Protein 6J52 (pdb70)

Nearest PDB structures (foldseek):
  6j52-assembly2_D  TM=8.087E-01  e=3.300E-11  Frog virus 3
  7keu-assembly1_G  TM=5.138E-01  e=4.881E-02  Homo sapiens
  6k8j-assembly1_G  TM=4.937E-01  e=4.554E-01  Homo sapiens
  6j52-assembly2_D  TM=1.011E+00  e=8.392E-14  Frog virus 3
  7keu-assembly1_F  TM=4.803E-01  e=6.902E-02  Homo sapiens

InterPro domains:
  IPR001315 CARD domain [PF00619] (8-90)
  IPR001315 CARD domain [PS50209] (1-94)
  IPR011029 Death-like domain superfamily [G3DSA:1.10.533.10] (6-92)
  IPR011029 Death-like domain superfamily [SSF47986] (6-91)

Radius of gyration: 27.06 Å; Cα contacts (8 Å, |Δi|>4): 445; chains: 4; bounding box: 76×49×54 Å

Secondary structure (DSSP, 8-state):
--S--HHHHHHTHHHHHHH--HHHHHHHHHHHHHTTSS-HHHHHHHH--HHHHHHHHHHHHHHHHHT-HHHHHHHHHHHHHH-HHHHHHHT---/-----HHHHHHTHHHHHHH--HHHHHHHHHHHHHTTSS-HHHHHHHHHT--HHHHHHHHHHHHHHHT-HHHHHHHHHHHHHH-HHHHHHTT---/--S--HHHHHHTHHHHHHH--HHHHHHHHHHHHHTTSS-HHHHHHHHHTS-HHHHHHHHHHHHHHHT-HHHHHHHHHHHHHH-HHHHHHTT---/-----HHHHHHTHHHHHHH--HHHHHHHHHHHHHTTSS-HHHHHHHH--HHHHHHHHHHHHHHHHHT-HHHHHHHHHHHHHH-HHHHHHHT--

Organism: Frog virus 3 (NCBI:txid10493)

Solvent-accessible surface area: 19941 Å² total; per-residue (Å²): 144,46,157,10,12,11,104,69,0,80,156,2,32,122,10,0,12,141,58,2,133,55,129,12,0,78,61,0,0,89,73,0,59,68,63,206,20,5,94,174,46,59,3,60,102,5,71,94,16,72,112,38,25,8,65,3,0,94,33,0,1,57,30,0,15,176,87,23,88,103,10,0,6,57,0,0,17,0,0,13,154,77,14,78,108,3,0,110,55,10,59,6,74,164,184,35,142,10,5,10,118,71,0,138,162,3,77,99,23,0,7,165,93,3,126,29,108,7,0,70,65,0,2,92,61,0,59,63,68,209,18,6,89,179,40,52,6,33,97,8,64,142,90,27,62,15,52,8,53,8,0,102,37,0,0,34,31,0,24,104,85,25,90,101,10,0,11,34,0,0,2,2,0,8,143,83,29,98,100,2,1,113,48,9,61,7,87,148,141,55,151,6,12,10,124,70,0,130,171,5,85,120,10,0,12,146,70,3,122,42,100,8,0,69,68,0,1,86,82,2,62,70,96,209,23,4,89,170,44,56,8,34,97,6,64,133,94,21,63,28,45,10,46,10,0,105,37,0,1,42,16,0,18,148,81,24,86,106,8,0,9,49,0,0,2,4,0,8,144,80,19,88,98,0,0,110,48,10,60,10,80,136,135,43,155,12,6,10,118,52,1,55,141,4,42,130,20,0,11,171,62,4,95,66,99,3,0,77,71,0,3,86,72,1,67,68,85,208,25,5,88,170,39,41,7,52,105,6,80,131,12,91,116,33,23,10,58,2,0,96,35,0,2,70,34,0,18,187,82,24,90,103,8,0,14,42,0,0,4,5,0,32,151,78,24,112,95,0,3,112,49,12,62,11,128

B-factor: mean 30.64, std 14.59, range [5.09, 101.21]

Structure (mmCIF, N/CA/C/O backbone):
data_6J52
#
_entry.id   6J52
#
_cell.length_a   46.657
_cell.length_b   60.500
_cell.length_c   78.836
_cell.angle_alpha   90.00
_cell.angle_beta   89.82
_cell.angle_gamma   90.00
#
_symmetry.space_group_name_H-M   'P 1 21 1'
#
loop_
_entity.id
_entity.type
_entity.pdbx_description
1 polymer 'Caspase recruitment domain-only protein'
2 water water
#
loop_
_atom_site.group_PDB
_atom_site.id
_atom_site.type_symbol
_atom_site.label_atom_id
_atom_site.label_alt_id
_atom_site.label_comp_id
_atom_site.label_asym_id
_atom_site.label_entity_id
_atom_site.label_seq_id
_atom_site.pdbx_PDB_ins_code
_atom_site.Cartn_x
_atom_site.Cartn_y
_atom_site.Cartn_z
_atom_site.occupancy
_atom_site.B_iso_or_equiv
_atom_site.auth_seq_id
_atom_site.auth_comp_id
_atom_site.auth_asym_id
_atom_site.auth_atom_id
_atom_site.pdbx_PDB_model_num
ATOM 1 N N . MET A 1 2 ? 43.845 26.023 39.422 1.00 54.60 1 MET A N 1
ATOM 2 C CA . MET A 1 2 ? 43.482 24.625 39.624 1.00 51.42 1 MET A CA 1
ATOM 3 C C . MET A 1 2 ? 42.722 24.409 40.931 1.00 52.49 1 MET A C 1
ATOM 4 O O . MET A 1 2 ? 42.356 25.341 41.654 1.00 53.47 1 MET A O 1
ATOM 9 N N . GLN A 1 3 ? 42.473 23.136 41.188 1.00 44.57 2 GLN A N 1
ATOM 10 C CA . GLN A 1 3 ? 42.022 22.616 42.462 1.00 36.46 2 GLN A CA 1
ATOM 11 C C . GLN A 1 3 ? 42.703 21.273 42.604 1.00 33.57 2 GLN A C 1
ATOM 12 O O . GLN A 1 3 ? 43.083 20.659 41.611 1.00 41.68 2 GLN A O 1
ATOM 18 N N . ASN A 1 4 ? 42.878 20.799 43.821 1.00 38.69 3 ASN A N 1
ATOM 19 C CA . ASN A 1 4 ? 43.500 19.489 43.979 1.00 42.81 3 ASN A CA 1
ATOM 20 C C . ASN A 1 4 ? 42.375 18.457 43.976 1.00 43.37 3 ASN A C 1
ATOM 21 O O . ASN A 1 4 ? 41.696 18.255 44.985 1.00 48.63 3 ASN A O 1
ATOM 26 N N . PHE A 1 5 ? 42.179 17.809 42.822 1.00 35.60 4 PHE A N 1
ATOM 27 C CA . PHE A 1 5 ? 40.982 17.010 42.552 1.00 30.10 4 PHE A CA 1
ATOM 28 C C . PHE A 1 5 ? 41.321 16.073 41.389 1.00 27.18 4 PHE A C 1
ATOM 29 O O . PHE A 1 5 ? 41.400 16.526 40.247 1.00 29.55 4 PHE A O 1
ATOM 37 N N . GLY A 1 6 ? 41.515 14.787 41.681 1.00 25.77 5 GLY A N 1
ATOM 38 C CA . GLY A 1 6 ? 42.080 13.852 40.719 1.00 23.02 5 GLY A CA 1
ATOM 39 C C . GLY A 1 6 ? 41.040 13.012 39.992 1.00 27.63 5 GLY A C 1
ATOM 40 O O . GLY A 1 6 ? 39.832 13.233 40.074 1.00 30.91 5 GLY A O 1
ATOM 41 N N . ALA A 1 7 ? 41.548 12.003 39.272 1.00 23.75 6 ALA A N 1
ATOM 42 C CA . ALA A 1 7 ? 40.709 11.137 38.451 1.00 20.20 6 ALA A CA 1
ATOM 43 C C . ALA A 1 7 ? 39.835 10.229 39.305 1.00 21.74 6 ALA A C 1
ATOM 44 O O . ALA A 1 7 ? 38.697 9.926 38.926 1.00 24.78 6 ALA A O 1
ATOM 46 N N . GLN A 1 8 ? 40.351 9.759 40.445 1.00 30.74 7 GLN A N 1
ATOM 47 C CA . GLN A 1 8 ? 39.499 9.038 41.388 1.00 32.24 7 GLN A CA 1
ATOM 48 C C . GLN A 1 8 ? 38.319 9.911 41.813 1.00 30.21 7 GLN A C 1
ATOM 49 O O . GLN A 1 8 ? 37.166 9.462 41.816 1.00 25.44 7 GLN A O 1
ATOM 55 N N . GLU A 1 9 ? 38.583 11.184 42.125 1.00 26.34 8 GLU A N 1
ATOM 56 C CA . GLU A 1 9 ? 37.501 12.055 42.565 1.00 26.33 8 GLU A CA 1
ATOM 57 C C . GLU A 1 9 ? 36.575 12.437 41.412 1.00 28.38 8 GLU A C 1
ATOM 58 O O . GLU A 1 9 ? 35.381 12.670 41.636 1.00 26.04 8 GLU A O 1
ATOM 64 N N . MET A 1 10 ? 37.094 12.502 40.179 1.00 21.19 9 MET A N 1
ATOM 65 C CA . MET A 1 10 ? 36.240 12.822 39.040 1.00 23.42 9 MET A CA 1
ATOM 66 C C . MET A 1 10 ? 35.322 11.657 38.689 1.00 26.61 9 MET A C 1
ATOM 67 O O . MET A 1 10 ? 34.161 11.883 38.318 1.00 21.41 9 MET A O 1
ATOM 72 N N . ARG A 1 11 ? 35.804 10.412 38.818 1.00 15.06 10 ARG A N 1
ATOM 73 C CA . ARG A 1 11 ? 34.907 9.268 38.657 1.00 18.28 10 ARG A CA 1
ATOM 74 C C . ARG A 1 11 ? 33.772 9.293 39.684 1.00 25.79 10 ARG A C 1
ATOM 75 O O . ARG A 1 11 ? 32.612 9.046 39.341 1.00 20.42 10 ARG A O 1
ATOM 83 N N . LYS A 1 12 ? 34.073 9.609 40.947 1.00 26.22 11 LYS A N 1
ATOM 84 C CA . LYS A 1 12 ? 32.999 9.692 41.929 1.00 19.40 11 LYS A CA 1
ATOM 85 C C . LYS A 1 12 ? 32.031 10.837 41.653 1.00 24.70 11 LYS A C 1
ATOM 86 O O . LYS A 1 12 ? 30.892 10.786 42.126 1.00 30.25 11 LYS A O 1
ATOM 92 N N . GLY A 1 13 ? 32.438 11.858 40.902 1.00 21.54 12 GLY A N 1
ATOM 93 C CA . GLY A 1 13 ? 31.575 12.982 40.596 1.00 16.48 12 GLY A CA 1
ATOM 94 C C . GLY A 1 13 ? 30.886 12.912 39.247 1.00 19.81 12 GLY A C 1
ATOM 95 O O . GLY A 1 13 ? 30.212 13.875 38.860 1.00 25.69 12 GLY A O 1
ATOM 96 N N . ARG A 1 14 ? 31.028 11.796 38.528 1.00 17.44 13 ARG A N 1
ATOM 97 C CA . ARG A 1 14 ? 30.592 11.710 37.140 1.00 18.11 13 ARG A CA 1
ATOM 98 C C . ARG A 1 14 ? 29.083 11.851 37.020 1.00 12.58 13 ARG A C 1
ATOM 99 O O . ARG A 1 14 ? 28.584 12.659 36.234 1.00 17.94 13 ARG A O 1
ATOM 107 N N . LEU A 1 15 ? 28.343 11.061 37.789 1.00 10.55 14 LEU A N 1
ATOM 108 C CA . LEU A 1 15 ? 26.891 11.083 37.695 1.00 20.95 14 LEU A CA 1
ATOM 109 C C . LEU A 1 15 ? 26.337 12.480 37.964 1.00 26.81 14 LEU A C 1
ATOM 110 O O . LEU A 1 15 ? 25.444 12.944 37.247 1.00 31.44 14 LEU A O 1
ATOM 115 N N . ALA A 1 16 ? 26.853 13.168 38.989 1.00 17.30 15 ALA A N 1
ATOM 116 C CA . ALA A 1 16 ? 26.424 14.542 39.237 1.00 11.37 15 ALA A CA 1
ATOM 117 C C . ALA A 1 16 ? 26.750 15.438 38.051 1.00 17.98 15 ALA A C 1
ATOM 118 O O . ALA A 1 16 ? 25.951 16.299 37.671 1.00 24.91 15 ALA A O 1
ATOM 120 N N . PHE A 1 17 ? 27.922 15.251 37.450 1.00 19.35 16 PHE A N 1
ATOM 121 C CA . PHE A 1 17 ? 28.289 16.111 36.340 1.00 17.62 16 PHE A CA 1
ATOM 122 C C . PHE A 1 17 ? 27.370 15.897 35.140 1.00 18.27 16 PHE A C 1
ATOM 123 O O . PHE A 1 17 ? 26.936 16.861 34.501 1.00 15.85 16 PHE A O 1
ATOM 131 N N . VAL A 1 18 ? 27.055 14.639 34.827 1.00 21.22 17 VAL A N 1
ATOM 132 C CA . VAL A 1 18 ? 26.199 14.346 33.682 1.00 27.46 17 VAL A CA 1
ATOM 133 C C . VAL A 1 18 ? 24.779 14.850 33.927 1.00 25.95 17 VAL A C 1
ATOM 134 O O . VAL A 1 18 ? 24.138 15.409 33.029 1.00 28.53 17 VAL A O 1
ATOM 138 N N . ARG A 1 19 ? 24.277 14.681 35.153 1.00 23.55 18 ARG A N 1
ATOM 139 C CA . ARG A 1 19 ? 22.918 15.103 35.484 1.00 18.31 18 ARG A CA 1
ATOM 140 C C . ARG A 1 19 ? 22.779 16.620 35.505 1.00 16.76 18 ARG A C 1
ATOM 141 O O . ARG A 1 19 ? 21.782 17.158 35.020 1.00 20.43 18 ARG A O 1
ATOM 149 N N . LEU A 1 20 ? 23.739 17.329 36.104 1.00 20.04 19 LEU A N 1
ATOM 150 C CA . LEU A 1 20 ? 23.481 18.697 36.538 1.00 18.95 19 LEU A CA 1
ATOM 151 C C . LEU A 1 20 ? 24.087 19.773 35.646 1.00 25.30 19 LEU A C 1
ATOM 152 O O . LEU A 1 20 ? 23.657 20.926 35.738 1.00 30.95 19 LEU A O 1
ATOM 157 N N . SER A 1 21 ? 25.065 19.449 34.800 1.00 18.94 20 SER A N 1
ATOM 158 C CA . SER A 1 21 ? 25.734 20.496 34.037 1.00 25.84 20 SER A CA 1
ATOM 159 C C . SER A 1 21 ? 24.806 21.065 32.962 1.00 28.06 20 SER A C 1
ATOM 160 O O . SER A 1 21 ? 24.090 20.327 32.276 1.00 27.95 20 SER A O 1
ATOM 163 N N . LYS A 1 22 ? 24.804 22.386 32.830 1.00 29.10 21 LYS A N 1
ATOM 164 C CA . LYS A 1 22 ? 24.037 23.017 31.768 1.00 29.44 21 LYS A CA 1
ATOM 165 C C . LYS A 1 22 ? 24.851 23.059 30.478 1.00 29.28 21 LYS A C 1
ATOM 166 O O . LYS A 1 22 ? 26.084 22.958 30.480 1.00 26.99 21 LYS A O 1
ATOM 172 N N . LEU A 1 23 ? 24.141 23.220 29.364 1.00 31.07 22 LEU A N 1
ATOM 173 C CA . LEU A 1 23 ? 24.800 23.200 28.063 1.00 30.74 22 LEU A CA 1
ATOM 174 C C . LEU A 1 23 ? 25.780 24.361 27.915 1.00 37.69 22 LEU A C 1
ATOM 175 O O . LEU A 1 23 ? 26.890 24.187 27.389 1.00 33.74 22 LEU A O 1
ATOM 180 N N . GLU A 1 24 ? 25.392 25.550 28.388 1.00 37.36 23 GLU A N 1
ATOM 181 C CA . GLU A 1 24 ? 26.293 26.701 28.347 1.00 40.57 23 GLU A CA 1
ATOM 182 C C . GLU A 1 24 ? 27.563 26.438 29.149 1.00 39.98 23 GLU A C 1
ATOM 183 O O . GLU A 1 24 ? 28.659 26.863 28.758 1.00 41.63 23 GLU A O 1
ATOM 189 N N . THR A 1 25 ? 27.432 25.749 30.282 1.00 37.33 24 THR A N 1
ATOM 190 C CA . THR A 1 25 ? 28.614 25.401 31.056 1.00 32.16 24 THR A CA 1
ATOM 191 C C . THR A 1 25 ? 29.511 24.439 30.287 1.00 27.69 24 THR A C 1
ATOM 192 O O . THR A 1 25 ? 30.742 24.535 30.364 1.00 28.17 24 THR A O 1
ATOM 196 N N . LEU A 1 26 ? 28.918 23.521 29.522 1.00 20.15 25 LEU A N 1
ATOM 197 C CA . LEU A 1 26 ? 29.722 22.537 28.812 1.00 21.83 25 LEU A CA 1
ATOM 198 C C . LEU A 1 26 ? 30.545 23.195 27.714 1.00 23.82 25 LEU A C 1
ATOM 199 O O . LEU A 1 26 ? 31.731 22.883 27.537 1.00 20.74 25 LEU A O 1
ATOM 204 N N . GLN A 1 27 ? 29.936 24.126 26.987 1.00 23.66 26 GLN A N 1
ATOM 205 C CA . GLN A 1 27 ? 30.643 24.800 25.912 1.00 19.83 26 GLN A CA 1
ATOM 206 C C . GLN A 1 27 ? 31.790 25.642 26.453 1.00 26.55 26 GLN A C 1
ATOM 207 O O . GLN A 1 27 ? 32.883 25.654 25.869 1.00 25.77 26 GLN A O 1
ATOM 213 N N . ASN A 1 28 ? 31.576 26.339 27.578 1.00 17.24 27 ASN A N 1
ATOM 214 C CA . ASN A 1 28 ? 32.678 27.093 28.159 1.00 20.72 27 ASN A CA 1
ATOM 215 C C . ASN A 1 28 ? 33.782 26.164 28.660 1.00 24.57 27 ASN A C 1
ATOM 216 O O . ASN A 1 28 ? 34.973 26.439 28.436 1.00 18.43 27 ASN A O 1
ATOM 221 N N . LEU A 1 29 ? 33.409 25.055 29.320 1.00 12.56 28 LEU A N 1
ATOM 222 C CA . LEU A 1 29 ? 34.423 24.126 29.825 1.00 18.05 28 LEU A CA 1
ATOM 223 C C . LEU A 1 29 ? 35.298 23.595 28.698 1.00 18.73 28 LEU A C 1
ATOM 224 O O . LEU A 1 29 ? 36.523 23.487 28.851 1.00 16.96 28 LEU A O 1
ATOM 229 N N . ILE A 1 30 ? 34.683 23.265 27.557 1.00 19.86 29 ILE A N 1
ATOM 230 C CA . ILE A 1 30 ? 35.428 22.752 26.413 1.00 20.45 29 ILE A CA 1
ATOM 231 C C . ILE A 1 30 ? 36.374 23.815 25.868 1.00 26.31 29 ILE A C 1
ATOM 232 O O . ILE A 1 30 ? 37.539 23.529 25.554 1.00 25.29 29 ILE A O 1
ATOM 237 N N . ASP A 1 31 ? 35.891 25.055 25.743 1.00 28.96 30 ASP A N 1
ATOM 238 C CA . ASP A 1 31 ? 36.765 26.154 25.335 1.00 31.17 30 ASP A CA 1
ATOM 239 C C . ASP A 1 31 ? 37.925 26.329 26.307 1.00 28.68 30 ASP A C 1
ATOM 240 O O . ASP A 1 31 ? 39.072 26.546 25.888 1.00 35.63 30 ASP A O 1
ATOM 245 N N . LYS A 1 32 ? 37.644 26.231 27.612 1.00 21.83 31 LYS A N 1
ATOM 246 C CA . LYS A 1 32 ? 38.681 26.385 28.627 1.00 22.90 31 LYS A CA 1
ATOM 247 C C . LYS A 1 32 ? 39.726 25.275 28.548 1.00 28.80 31 LYS A C 1
ATOM 248 O O . LYS A 1 32 ? 40.916 25.532 28.782 1.00 25.23 31 LYS A O 1
ATOM 254 N N . MET A 1 33 ? 39.310 24.044 28.210 1.00 21.89 32 MET A N 1
ATOM 255 C CA . MET A 1 33 ? 40.269 22.952 28.059 1.00 23.32 32 MET A CA 1
ATOM 256 C C . MET A 1 33 ? 41.052 23.059 26.754 1.00 24.91 32 MET A C 1
ATOM 257 O O . MET A 1 33 ? 42.179 22.550 26.668 1.00 24.67 32 MET A O 1
ATOM 262 N N . LEU A 1 34 ? 40.492 23.723 25.739 1.00 20.60 33 LEU A N 1
ATOM 263 C CA . LEU A 1 34 ? 41.298 24.072 24.574 1.00 26.24 33 LEU A CA 1
ATOM 264 C C . LEU A 1 34 ? 42.336 25.131 24.928 1.00 34.84 33 LEU A C 1
ATOM 265 O O . LEU A 1 34 ? 43.495 25.035 24.513 1.00 34.17 33 LEU A O 1
ATOM 270 N N . ALA A 1 35 ? 41.950 26.136 25.716 1.00 40.61 34 ALA A N 1
ATOM 271 C CA . ALA A 1 35 ? 42.905 27.182 26.060 1.00 38.89 34 ALA A CA 1
ATOM 272 C C . ALA A 1 35 ? 44.034 26.652 26.935 1.00 37.02 34 ALA A C 1
ATOM 273 O O . ALA A 1 35 ? 45.171 27.112 26.817 1.00 39.44 34 ALA A O 1
ATOM 275 N N . GLU A 1 36 ? 43.755 25.678 27.796 1.00 32.42 35 GLU A N 1
ATOM 276 C CA . GLU A 1 36 ? 44.780 25.113 28.666 1.00 27.50 35 GLU A CA 1
ATOM 277 C C . GLU A 1 36 ? 45.659 24.089 27.970 1.00 30.55 35 GLU A C 1
ATOM 278 O O . GLU A 1 36 ? 46.578 23.560 28.611 1.00 25.71 35 GLU A O 1
ATOM 284 N N . ARG A 1 37 ? 45.394 23.785 26.694 1.00 28.28 36 ARG A N 1
ATOM 285 C CA . ARG A 1 37 ? 46.091 22.738 25.950 1.00 27.70 36 ARG A CA 1
ATOM 286 C C . ARG A 1 37 ? 45.798 21.334 26.486 1.00 30.83 36 ARG A C 1
ATOM 287 O O . ARG A 1 37 ? 46.591 20.413 26.268 1.00 32.32 36 ARG A O 1
ATOM 295 N N . VAL A 1 38 ? 44.680 21.145 27.196 1.00 27.63 37 VAL A N 1
ATOM 296 C CA . VAL A 1 38 ? 44.262 19.801 27.591 1.00 17.16 37 VAL A CA 1
ATOM 297 C C . VAL A 1 38 ? 43.690 19.064 26.388 1.00 20.55 37 VAL A C 1
ATOM 298 O O . VAL A 1 38 ? 43.963 17.873 26.172 1.00 14.09 37 VAL A O 1
ATOM 302 N N . PHE A 1 39 ? 42.904 19.765 25.578 1.00 14.59 38 PHE A N 1
ATOM 303 C CA . PHE A 1 39 ? 42.349 19.237 24.342 1.00 26.26 38 PHE A CA 1
ATOM 304 C C . PHE A 1 39 ? 43.053 19.883 23.154 1.00 27.17 38 PHE A C 1
ATOM 305 O O . PHE A 1 39 ? 43.414 21.064 23.200 1.00 22.38 38 PHE A O 1
ATOM 313 N N . ASN A 1 40 ? 43.232 19.110 22.085 1.00 24.42 39 ASN A N 1
ATOM 314 C CA . ASN A 1 40 ? 43.494 19.718 20.790 1.00 25.47 39 ASN A CA 1
ATOM 315 C C . ASN A 1 40 ? 42.157 19.916 20.068 1.00 27.97 39 ASN A C 1
ATOM 316 O O . ASN A 1 40 ? 41.108 19.450 20.528 1.00 35.98 39 ASN A O 1
ATOM 321 N N . LYS A 1 41 ? 42.194 20.637 18.938 1.00 18.99 40 LYS A N 1
ATOM 322 C CA . LYS A 1 41 ? 40.945 21.031 18.286 1.00 23.55 40 LYS A CA 1
ATOM 323 C C . LYS A 1 41 ? 40.159 19.811 17.813 1.00 25.54 40 LYS A C 1
ATOM 324 O O . LYS A 1 41 ? 38.927 19.785 17.915 1.00 25.89 40 LYS A O 1
ATOM 330 N N . GLY A 1 42 ? 40.858 18.771 17.346 1.00 14.85 41 GLY A N 1
ATOM 331 C CA . GLY A 1 42 ? 40.186 17.536 16.958 1.00 14.75 41 GLY A CA 1
ATOM 332 C C . GLY A 1 42 ? 39.380 16.910 18.087 1.00 36.69 41 GLY A C 1
ATOM 333 O O . GLY A 1 42 ? 38.249 16.459 17.886 1.00 31.47 41 GLY A O 1
ATOM 334 N N . GLU A 1 43 ? 39.951 16.878 19.295 1.00 34.82 42 GLU A N 1
ATOM 335 C CA . GLU A 1 43 ? 39.265 16.281 20.439 1.00 30.25 42 GLU A CA 1
ATOM 336 C C . GLU A 1 43 ? 38.031 17.095 20.836 1.00 23.66 42 GLU A C 1
ATOM 337 O O . GLU A 1 43 ? 36.954 16.538 21.067 1.00 20.56 42 GLU A O 1
ATOM 343 N N . ALA A 1 44 ? 38.186 18.417 20.946 1.00 16.14 43 ALA A N 1
ATOM 344 C CA . ALA A 1 44 ? 37.056 19.289 21.241 1.00 19.60 43 ALA A CA 1
ATOM 345 C C . ALA A 1 44 ? 35.969 19.164 20.180 1.00 24.16 43 ALA A C 1
ATOM 346 O O . ALA A 1 44 ? 34.774 19.148 20.502 1.00 19.33 43 ALA A O 1
ATOM 348 N N . ALA A 1 45 ? 36.362 19.094 18.905 1.00 26.99 44 ALA A N 1
ATOM 349 C CA . ALA A 1 45 ? 35.372 18.912 17.853 1.00 28.24 44 ALA A CA 1
ATOM 350 C C . ALA A 1 45 ? 34.579 17.631 18.074 1.00 24.39 44 ALA A C 1
ATOM 351 O O . ALA A 1 45 ? 33.345 17.642 18.015 1.00 27.37 44 ALA A O 1
ATOM 353 N N . ASP A 1 46 ? 35.272 16.533 18.387 1.00 26.86 45 ASP A N 1
ATOM 354 C CA . ASP A 1 46 ? 34.613 15.250 18.636 1.00 34.91 45 ASP A CA 1
ATOM 355 C C . ASP A 1 46 ? 33.622 15.332 19.796 1.00 39.18 45 ASP A C 1
ATOM 356 O O . ASP A 1 46 ? 32.491 14.834 19.698 1.00 33.23 45 ASP A O 1
ATOM 361 N N . ILE A 1 47 ? 34.040 15.931 20.919 1.00 33.27 46 ILE A N 1
ATOM 362 C CA . ILE A 1 47 ? 33.158 16.017 22.077 1.00 26.59 46 ILE A CA 1
ATOM 363 C C . ILE A 1 47 ? 31.910 16.813 21.738 1.00 21.68 46 ILE A C 1
ATOM 364 O O . ILE A 1 47 ? 30.798 16.457 22.142 1.00 21.26 46 ILE A O 1
ATOM 369 N N . LEU A 1 48 ? 32.071 17.886 20.971 1.00 24.23 47 LEU A N 1
ATOM 370 C CA . LEU A 1 48 ? 30.949 18.735 20.614 1.00 30.35 47 LEU A CA 1
ATOM 371 C C . LEU A 1 48 ? 30.053 18.103 19.572 1.00 35.28 47 LEU A C 1
ATOM 372 O O . LEU A 1 48 ? 28.854 18.390 19.536 1.00 44.06 47 LEU A O 1
ATOM 377 N N . GLU A 1 49 ? 30.609 17.269 18.710 1.00 41.24 48 GLU A N 1
ATOM 378 C CA . GLU A 1 49 ? 29.820 16.716 17.624 1.00 48.45 48 GLU A CA 1
ATOM 379 C C . GLU A 1 49 ? 28.842 15.684 18.170 1.00 47.22 48 GLU A C 1
ATOM 380 O O . GLU A 1 49 ? 29.227 14.774 18.911 1.00 46.66 48 GLU A O 1
ATOM 386 N N . SER A 1 50 ? 27.574 15.846 17.808 1.00 49.38 49 SER A N 1
ATOM 387 C CA . SER A 1 50 ? 26.512 14.914 18.175 1.00 46.43 49 SER A CA 1
ATOM 388 C C . SER A 1 50 ? 25.483 14.882 17.039 1.00 39.15 49 SER A C 1
ATOM 389 O O . SER A 1 50 ? 24.276 15.034 17.248 1.00 31.83 49 SER A O 1
ATOM 392 N N . ASN A 1 51 ? 25.980 14.691 15.809 1.00 23.58 50 ASN A N 1
ATOM 393 C CA . ASN A 1 51 ? 25.130 14.679 14.627 1.00 27.12 50 ASN A CA 1
ATOM 394 C C . ASN A 1 51 ? 24.155 13.513 14.638 1.00 34.88 50 ASN A C 1
ATOM 395 O O . ASN A 1 51 ? 23.029 13.652 14.147 1.00 37.10 50 ASN A O 1
ATOM 400 N N . ASP A 1 52 ? 24.558 12.360 15.182 1.00 29.59 51 ASP A N 1
ATOM 401 C CA . ASP A 1 52 ? 23.649 11.218 15.198 1.00 28.37 51 ASP A CA 1
ATOM 402 C C . ASP A 1 52 ? 22.402 11.504 16.031 1.00 23.65 51 ASP A C 1
ATOM 403 O O . ASP A 1 52 ? 21.286 11.183 15.613 1.00 31.37 51 ASP A O 1
ATOM 408 N N . ILE A 1 53 ? 22.563 12.112 17.205 1.00 27.19 52 ILE A N 1
ATOM 409 C CA . ILE A 1 53 ? 21.388 12.472 17.990 1.00 29.96 52 ILE A CA 1
ATOM 410 C C . ILE A 1 53 ? 20.619 13.599 17.311 1.00 24.80 52 ILE A C 1
ATOM 411 O O . ILE A 1 53 ? 19.383 13.594 17.287 1.00 22.19 52 ILE A O 1
ATOM 416 N N . ARG A 1 54 ? 21.336 14.562 16.728 1.00 15.47 53 ARG A N 1
ATOM 417 C CA . ARG A 1 54 ? 20.690 15.636 15.980 1.00 19.26 53 ARG A CA 1
ATOM 418 C C . ARG A 1 54 ? 19.761 15.077 14.904 1.00 15.72 53 ARG A C 1
ATOM 419 O O . ARG A 1 54 ? 18.561 15.385 14.867 1.00 12.73 53 ARG A O 1
ATOM 427 N N . ALA A 1 55 ? 20.311 14.241 14.022 1.00 13.80 54 ALA A N 1
ATOM 428 C CA . ALA A 1 55 ? 19.512 13.639 12.962 1.00 20.01 54 ALA A CA 1
ATOM 429 C C . ALA A 1 55 ? 18.353 12.833 13.532 1.00 13.39 54 ALA A C 1
ATOM 430 O O . ALA A 1 55 ? 17.273 12.792 12.938 1.00 17.97 54 ALA A O 1
ATOM 432 N N . ASP A 1 56 ? 18.549 12.204 14.685 1.00 16.74 55 ASP A N 1
ATOM 433 C CA . ASP A 1 56 ? 17.457 11.444 15.282 1.00 20.08 55 ASP A CA 1
ATOM 434 C C . ASP A 1 56 ? 16.359 12.358 15.829 1.00 20.19 55 ASP A C 1
ATOM 435 O O . ASP A 1 56 ? 15.172 11.999 15.773 1.00 20.43 55 ASP A O 1
ATOM 440 N N . ILE A 1 57 ? 16.727 13.538 16.348 1.00 11.07 56 ILE A N 1
ATOM 441 C CA . ILE A 1 57 ? 15.730 14.557 16.677 1.00 15.18 56 ILE A CA 1
ATOM 442 C C . ILE A 1 57 ? 14.965 14.985 15.426 1.00 14.12 56 ILE A C 1
ATOM 443 O O . ILE A 1 57 ? 13.745 15.179 15.465 1.00 16.46 56 ILE A O 1
ATOM 448 N N . ALA A 1 58 ? 15.673 15.156 14.303 1.00 19.37 57 ALA A N 1
ATOM 449 C CA . ALA A 1 58 ? 15.030 15.608 13.068 1.00 11.90 57 ALA A CA 1
ATOM 450 C C . ALA A 1 58 ? 14.018 14.586 12.568 1.00 19.68 57 ALA A C 1
ATOM 451 O O . ALA A 1 58 ? 12.906 14.949 12.156 1.00 16.29 57 ALA A O 1
ATOM 453 N N . ARG A 1 59 ? 14.391 13.304 12.596 1.00 15.87 58 ARG A N 1
ATOM 454 C CA . ARG A 1 59 ? 13.481 12.244 12.183 1.00 13.32 58 ARG A CA 1
ATOM 455 C C . ARG A 1 59 ? 12.209 12.261 13.022 1.00 15.46 58 ARG A C 1
ATOM 456 O O . ARG A 1 59 ? 11.094 12.250 12.488 1.00 19.20 58 ARG A O 1
ATOM 464 N N . ALA A 1 60 ? 12.361 12.310 14.343 1.00 14.64 59 ALA A N 1
ATOM 465 C CA . ALA A 1 60 ? 11.198 12.270 15.224 1.00 23.46 59 ALA A CA 1
ATOM 466 C C . ALA A 1 60 ? 10.286 13.466 14.983 1.00 22.12 59 ALA A C 1
ATOM 467 O O . ALA A 1 60 ? 9.059 13.330 14.966 1.00 21.13 59 ALA A O 1
ATOM 469 N N . LEU A 1 61 ? 10.873 14.644 14.775 1.00 18.75 60 LEU A N 1
ATOM 470 C CA . LEU A 1 61 ? 10.078 15.856 14.602 1.00 14.94 60 LEU A CA 1
ATOM 471 C C . LEU A 1 61 ? 9.278 15.817 13.305 1.00 14.27 60 LEU A C 1
ATOM 472 O O . LEU A 1 61 ? 8.054 16.005 13.313 1.00 19.72 60 LEU A O 1
ATOM 477 N N . ILE A 1 62 ? 9.951 15.551 12.181 1.00 14.28 61 ILE A N 1
ATOM 478 C CA . ILE A 1 62 ? 9.272 15.578 10.892 1.00 19.33 61 ILE A CA 1
ATOM 479 C C . ILE A 1 62 ? 8.317 14.396 10.761 1.00 24.62 61 ILE A C 1
ATOM 480 O O . ILE A 1 62 ? 7.276 14.499 10.098 1.00 24.36 61 ILE A O 1
ATOM 485 N N . ASP A 1 63 ? 8.630 13.265 11.397 1.00 18.33 62 ASP A N 1
ATOM 486 C CA . ASP A 1 63 ? 7.696 12.148 11.343 1.00 17.66 62 ASP A CA 1
ATOM 487 C C . ASP A 1 63 ? 6.454 12.422 12.187 1.00 20.19 62 ASP A C 1
ATOM 488 O O . ASP A 1 63 ? 5.347 12.029 11.802 1.00 31.71 62 ASP A O 1
ATOM 493 N N . SER A 1 64 ? 6.599 13.126 13.316 1.00 16.20 63 SER A N 1
ATOM 494 C CA . SER A 1 64 ? 5.415 13.490 14.099 1.00 23.28 63 SER A CA 1
ATOM 495 C C . SER A 1 64 ? 4.554 14.511 13.365 1.00 24.54 63 SER A C 1
ATOM 496 O O . SER A 1 64 ? 3.323 14.480 13.466 1.00 30.30 63 SER A O 1
ATOM 499 N N . VAL A 1 65 ? 5.184 15.440 12.641 1.00 21.43 64 VAL A N 1
ATOM 500 C CA . VAL A 1 65 ? 4.427 16.412 11.859 1.00 19.98 64 VAL A CA 1
ATOM 501 C C . VAL A 1 65 ? 3.667 15.715 10.738 1.00 19.00 64 VAL A C 1
ATOM 502 O O . VAL A 1 65 ? 2.457 15.903 10.574 1.00 24.63 64 VAL A O 1
ATOM 506 N N . THR A 1 66 ? 4.367 14.902 9.948 1.00 23.59 65 THR A N 1
ATOM 507 C CA . THR A 1 66 ? 3.759 14.300 8.765 1.00 22.33 65 THR A CA 1
ATOM 508 C C . THR A 1 66 ? 2.549 13.443 9.121 1.00 18.67 65 THR A C 1
ATOM 509 O O . THR A 1 66 ? 1.563 13.394 8.371 1.00 25.07 65 THR A O 1
ATOM 513 N N . LYS A 1 67 ? 2.604 12.761 10.260 1.00 14.86 66 LYS A N 1
ATOM 514 C CA . LYS A 1 67 ? 1.487 11.929 10.683 1.00 23.70 66 LYS A CA 1
ATOM 515 C C . LYS A 1 67 ? 0.225 12.743 10.954 1.00 23.48 66 LYS A C 1
ATOM 516 O O . LYS A 1 67 ? -0.881 12.202 10.865 1.00 22.94 66 LYS A O 1
ATOM 522 N N . LYS A 1 68 ? 0.357 14.024 11.276 1.00 24.85 67 LYS A N 1
ATOM 523 C CA . LYS A 1 68 ? -0.827 14.827 11.539 1.00 30.07 67 LYS A CA 1
ATOM 524 C C . LYS A 1 68 ? -1.486 15.360 10.270 1.00 27.59 67 LYS A C 1
ATOM 525 O O . LYS A 1 68 ? -2.588 15.915 10.355 1.00 28.39 67 LYS A O 1
ATOM 531 N N . GLY A 1 69 ? -0.860 15.205 9.109 1.00 29.50 68 GLY A N 1
ATOM 532 C CA . GLY A 1 69 ? -1.502 15.523 7.839 1.00 20.94 68 GLY A CA 1
ATOM 533 C C . GLY A 1 69 ? -1.089 16.861 7.257 1.00 21.86 68 GLY A C 1
ATOM 534 O O . GLY A 1 69 ? -0.112 17.490 7.667 1.00 25.79 68 GLY A O 1
ATOM 535 N N . ASP A 1 70 ? -1.893 17.320 6.295 1.00 16.64 69 ASP A N 1
ATOM 536 C CA . ASP A 1 70 ? -1.447 18.389 5.407 1.00 20.41 69 ASP A CA 1
ATOM 537 C C . ASP A 1 70 ? -1.436 19.751 6.090 1.00 23.00 69 ASP A C 1
ATOM 538 O O . ASP A 1 70 ? -0.518 20.550 5.857 1.00 24.41 69 ASP A O 1
ATOM 543 N N . VAL A 1 71 ? -2.429 20.035 6.940 1.00 19.25 70 VAL A N 1
ATOM 544 C CA . VAL A 1 71 ? -2.488 21.347 7.582 1.00 23.46 70 VAL A CA 1
ATOM 545 C C . VAL A 1 71 ? -1.330 21.527 8.556 1.00 27.28 70 VAL A C 1
ATOM 546 O O . VAL A 1 71 ? -0.729 22.608 8.640 1.00 24.60 70 VAL A O 1
ATOM 550 N N . ALA A 1 72 ? -1.004 20.483 9.317 1.00 24.32 71 ALA A N 1
ATOM 551 C CA . ALA A 1 72 ? 0.153 20.570 10.197 1.00 16.15 71 ALA A CA 1
ATOM 552 C C . ALA A 1 72 ? 1.438 20.722 9.380 1.00 16.84 71 ALA A C 1
ATOM 553 O O . ALA A 1 72 ? 2.278 21.587 9.673 1.00 13.42 71 ALA A O 1
ATOM 555 N N . CYS A 1 73 ? 1.598 19.901 8.334 1.00 12.10 72 CYS A N 1
ATOM 556 C CA . CYS A 1 73 ? 2.761 20.033 7.456 1.00 13.26 72 CYS A CA 1
ATOM 557 C C . CYS A 1 73 ? 2.863 21.439 6.878 1.00 17.89 72 CYS A C 1
ATOM 558 O O . CYS A 1 73 ? 3.971 21.953 6.678 1.00 23.28 72 CYS A O 1
ATOM 561 N N . SER A 1 74 ? 1.726 22.088 6.607 1.00 19.37 73 SER A N 1
ATOM 562 C CA . SER A 1 74 ? 1.815 23.415 6.009 1.00 26.34 73 SER A CA 1
ATOM 563 C C . SER A 1 74 ? 2.249 24.443 7.038 1.00 25.45 73 SER A C 1
ATOM 564 O O . SER A 1 74 ? 3.044 25.338 6.729 1.00 28.29 73 SER A O 1
ATOM 567 N N . LEU A 1 75 ? 1.772 24.313 8.274 1.00 24.68 74 LEU A N 1
ATOM 568 C CA . LEU A 1 75 ? 2.274 25.180 9.333 1.00 22.98 74 LEU A CA 1
ATOM 569 C C . LEU A 1 75 ? 3.762 24.932 9.564 1.00 22.54 74 LEU A C 1
ATOM 570 O O . LEU A 1 75 ? 4.570 25.868 9.567 1.00 24.10 74 LEU A O 1
ATOM 575 N N . PHE A 1 76 ? 4.148 23.665 9.708 1.00 24.92 75 PHE A N 1
ATOM 576 C CA . PHE A 1 76 ? 5.561 23.325 9.811 1.00 20.77 75 PHE A CA 1
ATOM 577 C C . PHE A 1 76 ? 6.396 23.966 8.692 1.00 19.73 75 PHE A C 1
ATOM 578 O O . PHE A 1 76 ? 7.469 24.523 8.953 1.00 21.71 75 PHE A O 1
ATOM 586 N N . ALA A 1 77 ? 5.925 23.907 7.441 1.00 29.06 76 ALA A N 1
ATOM 587 C CA . ALA A 1 77 ? 6.733 24.443 6.340 1.00 32.14 76 ALA A CA 1
ATOM 588 C C . ALA A 1 77 ? 6.836 25.962 6.410 1.00 29.31 76 ALA A C 1
ATOM 589 O O . ALA A 1 77 ? 7.890 26.527 6.091 1.00 26.98 76 ALA A O 1
ATOM 591 N N . GLY A 1 78 ? 5.755 26.639 6.823 1.00 17.22 77 GLY A N 1
ATOM 592 C CA . GLY A 1 78 ? 5.842 28.069 7.066 1.00 19.43 77 GLY A CA 1
ATOM 593 C C . GLY A 1 78 ? 6.858 28.416 8.142 1.00 33.80 77 GLY A C 1
ATOM 594 O O . GLY A 1 78 ? 7.604 29.395 8.024 1.00 38.01 77 GLY A O 1
ATOM 595 N N . ALA A 1 79 ? 6.918 27.606 9.197 1.00 31.17 78 ALA A N 1
ATOM 596 C CA . ALA A 1 79 ? 7.866 27.884 10.265 1.00 23.32 78 ALA A CA 1
ATOM 597 C C . ALA A 1 79 ? 9.307 27.638 9.816 1.00 27.64 78 ALA A C 1
ATOM 598 O O . ALA A 1 79 ? 10.211 28.394 10.193 1.00 22.66 78 ALA A O 1
ATOM 600 N N . ILE A 1 80 ? 9.550 26.597 9.008 1.00 27.44 79 ILE A N 1
ATOM 601 C CA . ILE A 1 80 ? 10.906 26.371 8.499 1.00 31.37 79 ILE A CA 1
ATOM 602 C C . ILE A 1 80 ? 11.374 27.570 7.684 1.00 34.35 79 ILE A C 1
ATOM 603 O O . ILE A 1 80 ? 12.491 28.067 7.869 1.00 35.11 79 ILE A O 1
ATOM 608 N N . ALA A 1 81 ? 10.527 28.048 6.768 1.00 31.67 80 ALA A N 1
ATOM 609 C CA . ALA A 1 81 ? 10.893 29.208 5.957 1.00 37.10 80 ALA A CA 1
ATOM 610 C C . ALA A 1 81 ? 11.271 30.403 6.827 1.00 43.45 80 ALA A C 1
ATOM 611 O O . ALA A 1 81 ? 12.262 31.089 6.551 1.00 51.26 80 ALA A O 1
ATOM 613 N N . ARG A 1 82 ? 10.522 30.644 7.906 1.00 43.98 81 ARG A N 1
ATOM 614 C CA . ARG A 1 82 ? 10.838 31.764 8.792 1.00 42.66 81 ARG A CA 1
ATOM 615 C C . ARG A 1 82 ? 12.100 31.533 9.620 1.00 38.04 81 ARG A C 1
ATOM 616 O O . ARG A 1 82 ? 12.656 32.497 10.154 1.00 41.44 81 ARG A O 1
ATOM 624 N N . GLN A 1 83 ? 12.566 30.293 9.739 1.00 32.74 82 GLN A N 1
ATOM 625 C CA . GLN A 1 83 ? 13.713 29.975 10.579 1.00 37.37 82 GLN A CA 1
ATOM 626 C C . GLN A 1 83 ? 15.030 29.841 9.805 1.00 41.89 82 GLN A C 1
ATOM 627 O O . GLN A 1 83 ? 16.074 30.290 10.297 1.00 35.15 82 GLN A O 1
ATOM 633 N N . ASP A 1 84 ? 15.016 29.219 8.620 1.00 40.90 83 ASP A N 1
ATOM 634 C CA . ASP A 1 84 ? 16.233 28.990 7.833 1.00 40.50 83 ASP A CA 1
ATOM 635 C C . ASP A 1 84 ? 15.829 28.991 6.365 1.00 40.96 83 ASP A C 1
ATOM 636 O O . ASP A 1 84 ? 15.165 28.057 5.899 1.00 39.15 83 ASP A O 1
ATOM 641 N N . VAL A 1 85 ? 16.247 30.028 5.634 1.00 32.30 84 VAL A N 1
ATOM 642 C CA . VAL A 1 85 ? 15.816 30.158 4.249 1.00 28.92 84 VAL A CA 1
ATOM 643 C C . VAL A 1 85 ? 16.478 29.105 3.371 1.00 26.06 84 VAL A C 1
ATOM 644 O O . VAL A 1 85 ? 15.867 28.618 2.412 1.00 32.84 84 VAL A O 1
ATOM 648 N N . VAL A 1 86 ? 17.723 28.728 3.673 1.00 20.47 85 VAL A N 1
ATOM 649 C CA . VAL A 1 86 ? 18.424 27.795 2.797 1.00 35.47 85 VAL A CA 1
ATOM 650 C C . VAL A 1 86 ? 17.826 26.405 2.926 1.00 36.60 85 VAL A C 1
ATOM 651 O O . VAL A 1 86 ? 17.557 25.733 1.922 1.00 32.59 85 VAL A O 1
ATOM 655 N N . LEU A 1 87 ? 17.586 25.966 4.163 1.00 36.79 86 LEU A N 1
ATOM 656 C CA . LEU A 1 87 ? 16.927 24.686 4.388 1.00 35.10 86 LEU A CA 1
ATOM 657 C C . LEU A 1 87 ? 15.541 24.663 3.753 1.00 35.37 86 LEU A C 1
ATOM 658 O O . LEU A 1 87 ? 15.152 23.667 3.129 1.00 36.65 86 LEU A O 1
ATOM 663 N N . ALA A 1 88 ? 14.786 25.757 3.876 1.00 35.98 87 ALA A N 1
ATOM 664 C CA . ALA A 1 88 ? 13.484 25.825 3.216 1.00 32.67 87 ALA A CA 1
ATOM 665 C C . ALA A 1 88 ? 13.625 25.601 1.716 1.00 33.97 87 ALA A C 1
ATOM 666 O O . ALA A 1 88 ? 12.879 24.819 1.117 1.00 34.82 87 ALA A O 1
ATOM 668 N N . ASP A 1 89 ? 14.607 26.267 1.100 1.00 33.02 88 ASP A N 1
ATOM 669 C CA . ASP A 1 89 ? 14.805 26.178 -0.342 1.00 39.34 88 ASP A CA 1
ATOM 670 C C . ASP A 1 89 ? 15.237 24.775 -0.763 1.00 36.47 88 ASP A C 1
ATOM 671 O O . ASP A 1 89 ? 14.797 24.265 -1.799 1.00 37.60 88 ASP A O 1
ATOM 676 N N . ALA A 1 90 ? 16.086 24.128 0.039 1.00 30.19 89 ALA A N 1
ATOM 677 C CA . ALA A 1 90 ? 16.489 22.755 -0.247 1.00 20.46 89 ALA A CA 1
ATOM 678 C C . ALA A 1 90 ? 15.314 21.780 -0.197 1.00 27.96 89 ALA A C 1
ATOM 679 O O . ALA A 1 90 ? 15.375 20.710 -0.810 1.00 30.74 89 ALA A O 1
ATOM 681 N N . MET A 1 91 ? 14.250 22.114 0.542 1.00 26.21 90 MET A N 1
ATOM 682 C CA . MET A 1 91 ? 13.111 21.220 0.731 1.00 30.16 90 MET A CA 1
ATOM 683 C C . MET A 1 91 ? 11.964 21.488 -0.234 1.00 36.10 90 MET A C 1
ATOM 684 O O . MET A 1 91 ? 11.019 20.695 -0.273 1.00 37.83 90 MET A O 1
ATOM 689 N N . GLY A 1 92 ? 12.023 22.575 -1.003 1.00 34.07 91 GLY A N 1
ATOM 690 C CA . GLY A 1 92 ? 10.940 22.932 -1.893 1.00 26.69 91 GLY A CA 1
ATOM 691 C C . GLY A 1 92 ? 9.934 23.906 -1.318 1.00 31.18 91 GLY A C 1
ATOM 692 O O . GLY A 1 92 ? 8.866 24.094 -1.906 1.00 28.45 91 GLY A O 1
ATOM 693 N N . ILE A 1 93 ? 10.241 24.529 -0.207 1.00 32.28 92 ILE A N 1
ATOM 694 C CA . ILE A 1 93 ? 9.328 25.428 0.480 1.00 38.79 92 ILE A CA 1
ATOM 695 C C . ILE A 1 93 ? 9.525 26.837 -0.066 1.00 42.99 92 ILE A C 1
ATOM 696 O O . ILE A 1 93 ? 10.655 27.271 -0.319 1.00 41.75 92 ILE A O 1
ATOM 701 N N . SER A 1 94 ? 8.421 27.555 -0.251 1.00 51.05 93 SER A N 1
ATOM 702 C CA . SER A 1 94 ? 8.483 28.936 -0.709 1.00 65.03 93 SER A CA 1
ATOM 703 C C . SER A 1 94 ? 9.027 29.845 0.394 1.00 74.57 93 SER A C 1
ATOM 704 O O . SER A 1 94 ? 8.803 29.619 1.586 1.00 78.51 93 SER A O 1
ATOM 707 N N . GLN A 1 95 ? 9.741 30.890 -0.008 1.00 76.42 94 GLN A N 1
ATOM 708 C CA . GLN A 1 95 ? 10.361 31.773 0.974 1.00 79.07 94 GLN A CA 1
ATOM 709 C C . GLN A 1 95 ? 9.799 33.184 0.883 1.00 75.27 94 GLN A C 1
ATOM 710 O O . GLN A 1 95 ? 8.687 33.384 0.400 1.00 71.89 94 GLN A O 1
ATOM 716 N N . MET B 1 2 ? 0.532 31.863 5.093 1.00 53.28 1 MET B N 1
ATOM 717 C CA . MET B 1 2 ? 0.237 30.444 4.942 1.00 51.98 1 MET B CA 1
ATOM 718 C C . MET B 1 2 ? 0.806 29.889 3.620 1.00 50.32 1 MET B C 1
ATOM 719 O O . MET B 1 2 ? 0.817 30.556 2.586 1.00 50.18 1 MET B O 1
ATOM 724 N N . GLN B 1 3 ? 1.319 28.668 3.698 1.00 49.68 2 GLN B N 1
ATOM 725 C CA . GLN B 1 3 ? 1.760 27.864 2.568 1.00 45.45 2 GLN B CA 1
ATOM 726 C C . GLN B 1 3 ? 0.791 26.713 2.352 1.00 34.99 2 GLN B C 1
ATOM 727 O O . GLN B 1 3 ? 0.052 26.316 3.254 1.00 44.00 2 GLN B O 1
ATOM 733 N N . ASN B 1 4 ? 0.811 26.164 1.153 1.00 31.25 3 ASN B N 1
ATOM 734 C CA . ASN B 1 4 ? 0.142 24.898 0.889 1.00 35.96 3 ASN B CA 1
ATOM 735 C C . ASN B 1 4 ? 1.263 23.914 0.608 1.00 26.91 3 ASN B C 1
ATOM 736 O O . ASN B 1 4 ? 1.708 23.755 -0.531 1.00 33.90 3 ASN B O 1
ATOM 741 N N . PHE B 1 5 ? 1.714 23.262 1.666 1.00 26.11 4 PHE B N 1
ATOM 742 C CA . PHE B 1 5 ? 2.866 22.360 1.633 1.00 29.04 4 PHE B CA 1
ATOM 743 C C . PHE B 1 5 ? 2.480 21.155 2.484 1.00 28.69 4 PHE B C 1
ATOM 744 O O . PHE B 1 5 ? 2.722 21.153 3.693 1.00 22.88 4 PHE B O 1
ATOM 752 N N . GLY B 1 6 ? 1.885 20.147 1.840 1.00 14.57 5 GLY B N 1
ATOM 753 C CA . GLY B 1 6 ? 1.305 19.013 2.528 1.00 20.70 5 GLY B CA 1
ATOM 754 C C . GLY B 1 6 ? 2.284 17.874 2.749 1.00 19.46 5 GLY B C 1
ATOM 755 O O . GLY B 1 6 ? 3.485 17.980 2.481 1.00 19.58 5 GLY B O 1
ATOM 756 N N . ALA B 1 7 ? 1.735 16.744 3.221 1.00 23.40 6 ALA B N 1
ATOM 757 C CA . ALA B 1 7 ? 2.554 15.626 3.693 1.00 27.42 6 ALA B CA 1
ATOM 758 C C . ALA B 1 7 ? 3.413 15.038 2.579 1.00 23.45 6 ALA B C 1
ATOM 759 O O . ALA B 1 7 ? 4.588 14.714 2.797 1.00 31.94 6 ALA B O 1
ATOM 761 N N . GLN B 1 8 ? 2.842 14.889 1.383 1.00 24.41 7 GLN B N 1
ATOM 762 C CA . GLN B 1 8 ? 3.582 14.366 0.235 1.00 23.36 7 GLN B CA 1
ATOM 763 C C . GLN B 1 8 ? 4.862 15.158 -0.006 1.00 23.44 7 GLN B C 1
ATOM 764 O O . GLN B 1 8 ? 5.967 14.600 0.009 1.00 26.38 7 GLN B O 1
ATOM 770 N N . GLU B 1 9 ? 4.735 16.473 -0.207 1.00 14.82 8 GLU B N 1
ATOM 771 C CA . GLU B 1 9 ? 5.926 17.302 -0.372 1.00 26.50 8 GLU B CA 1
ATOM 772 C C . GLU B 1 9 ? 6.851 17.184 0.841 1.00 32.20 8 GLU B C 1
ATOM 773 O O . GLU B 1 9 ? 8.076 17.096 0.689 1.00 28.01 8 GLU B O 1
ATOM 779 N N . MET B 1 10 ? 6.276 17.161 2.053 1.00 28.38 9 MET B N 1
ATOM 780 C CA . MET B 1 10 ? 7.088 17.077 3.261 1.00 28.87 9 MET B CA 1
ATOM 781 C C . MET B 1 10 ? 7.926 15.802 3.272 1.00 30.32 9 MET B C 1
ATOM 782 O O . MET B 1 10 ? 9.098 15.826 3.670 1.00 28.57 9 MET B O 1
ATOM 787 N N . ARG B 1 11 ? 7.354 14.684 2.814 1.00 23.10 10 ARG B N 1
A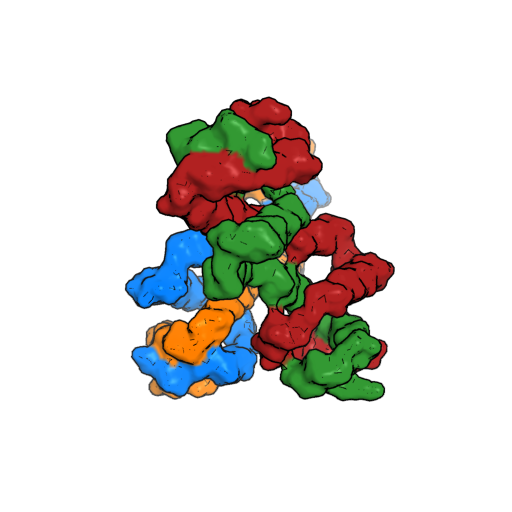TOM 788 C CA . ARG B 1 11 ? 8.137 13.456 2.715 1.00 27.68 10 ARG B CA 1
ATOM 789 C C . ARG B 1 11 ? 9.214 13.555 1.638 1.00 30.70 10 ARG B C 1
ATOM 790 O O . ARG B 1 11 ? 10.285 12.965 1.782 1.00 28.61 10 ARG B O 1
ATOM 798 N N . LYS B 1 12 ? 8.966 14.301 0.564 1.00 28.63 11 LYS B N 1
ATOM 799 C CA . LYS B 1 12 ? 10.002 14.449 -0.452 1.00 27.61 11 LYS B CA 1
ATOM 800 C C . LYS B 1 12 ? 11.165 15.309 0.017 1.00 25.05 11 LYS B C 1
ATOM 801 O O . LYS B 1 12 ? 12.269 15.171 -0.513 1.00 24.47 11 LYS B O 1
ATOM 807 N N . GLY B 1 13 ? 10.941 16.202 0.973 1.00 24.58 12 GLY B N 1
ATOM 808 C CA . GLY B 1 13 ? 12.000 16.979 1.568 1.00 13.05 12 GLY B CA 1
ATOM 809 C C . GLY B 1 13 ? 12.588 16.348 2.819 1.00 26.00 12 GLY B C 1
ATOM 810 O O . GLY B 1 13 ? 13.469 16.942 3.450 1.00 17.32 12 GLY B O 1
ATOM 811 N N . ARG B 1 14 ? 12.121 15.149 3.188 1.00 19.77 13 ARG B N 1
ATOM 812 C CA . ARG B 1 14 ? 12.529 14.528 4.447 1.00 24.82 13 ARG B CA 1
ATOM 813 C C . ARG B 1 14 ? 14.053 14.398 4.555 1.00 24.54 13 ARG B C 1
ATOM 814 O O . ARG B 1 14 ? 14.652 14.814 5.552 1.00 26.45 13 ARG B O 1
ATOM 822 N N . LEU B 1 15 ? 14.702 13.836 3.534 1.00 15.59 14 LEU B N 1
ATOM 823 C CA . LEU B 1 15 ? 16.136 13.591 3.642 1.00 15.05 14 LEU B CA 1
ATOM 824 C C . LEU B 1 15 ? 16.917 14.898 3.751 1.00 23.92 14 LEU B C 1
ATOM 825 O O . LEU B 1 15 ? 17.921 14.981 4.479 1.00 23.19 14 LEU B O 1
ATOM 830 N N . ALA B 1 16 ? 16.474 15.934 3.039 1.00 20.76 15 ALA B N 1
ATOM 831 C CA . ALA B 1 16 ? 17.133 17.228 3.171 1.00 18.38 15 ALA B CA 1
ATOM 832 C C . ALA B 1 16 ? 16.976 17.776 4.580 1.00 18.83 15 ALA B C 1
ATOM 833 O O . ALA B 1 16 ? 17.906 18.367 5.133 1.00 25.77 15 ALA B O 1
ATOM 835 N N . PHE B 1 17 ? 15.798 17.591 5.177 1.00 26.83 16 PHE B N 1
ATOM 836 C CA . PHE B 1 17 ? 15.547 18.140 6.503 1.00 25.86 16 PHE B CA 1
ATOM 837 C C . PHE B 1 17 ? 16.385 17.428 7.560 1.00 25.60 16 PHE B C 1
ATOM 838 O O . PHE B 1 17 ? 16.903 18.065 8.486 1.00 25.67 16 PHE B O 1
ATOM 846 N N . VAL B 1 18 ? 16.543 16.110 7.429 1.00 22.42 17 VAL B N 1
ATOM 847 C CA . VAL B 1 18 ? 17.349 15.352 8.382 1.00 23.85 17 VAL B CA 1
ATOM 848 C C . VAL B 1 18 ? 18.820 15.748 8.284 1.00 23.78 17 VAL B C 1
ATOM 849 O O . VAL B 1 18 ? 19.492 15.961 9.299 1.00 27.29 17 VAL B O 1
ATOM 853 N N . ARG B 1 19 ? 19.344 15.854 7.060 1.00 22.37 18 ARG B N 1
ATOM 854 C CA . ARG B 1 19 ? 20.772 16.115 6.883 1.00 26.84 18 ARG B CA 1
ATOM 855 C C . ARG B 1 19 ? 21.145 17.560 7.212 1.00 29.48 18 ARG B C 1
ATOM 856 O O . ARG B 1 19 ? 22.201 17.806 7.805 1.00 35.59 18 ARG B O 1
ATOM 864 N N . LEU B 1 20 ? 20.300 18.530 6.838 1.00 26.62 19 LEU B N 1
ATOM 865 C CA . LEU B 1 20 ? 20.697 19.937 6.772 1.00 27.64 19 LEU B CA 1
ATOM 866 C C . LEU B 1 20 ? 20.260 20.785 7.967 1.00 30.19 19 LEU B C 1
ATOM 867 O O . LEU B 1 20 ? 20.757 21.905 8.117 1.00 28.75 19 LEU B O 1
ATOM 872 N N . SER B 1 21 ? 19.352 20.307 8.812 1.00 24.42 20 SER B N 1
ATOM 873 C CA . SER B 1 21 ? 18.830 21.153 9.880 1.00 22.01 20 SER B CA 1
ATOM 874 C C . SER B 1 21 ? 19.854 21.364 10.988 1.00 20.07 20 SER B C 1
ATOM 875 O O . SER B 1 21 ? 20.475 20.408 11.470 1.00 26.69 20 SER B O 1
ATOM 878 N N . LYS B 1 22 ? 20.008 22.621 11.409 1.00 19.47 21 LYS B N 1
ATOM 879 C CA . LYS B 1 22 ? 20.800 22.949 12.591 1.00 20.88 21 LYS B CA 1
ATOM 880 C C . LYS B 1 22 ? 20.022 22.608 13.854 1.00 23.60 21 LYS B C 1
ATOM 881 O O . LYS B 1 22 ? 18.786 22.545 13.849 1.00 33.58 21 LYS B O 1
ATOM 887 N N . LEU B 1 23 ? 20.759 22.376 14.943 1.00 15.99 22 LEU B N 1
ATOM 888 C CA . LEU B 1 23 ? 20.118 21.969 16.189 1.00 17.06 22 LEU B CA 1
ATOM 889 C C . LEU B 1 23 ? 19.237 23.082 16.742 1.00 25.54 22 LEU B C 1
ATOM 890 O O . LEU B 1 23 ? 18.164 22.818 17.296 1.00 28.44 22 LEU B O 1
ATOM 895 N N . GLU B 1 24 ? 19.667 24.335 16.586 1.00 27.64 23 GLU B N 1
ATOM 896 C CA . GLU B 1 24 ? 18.897 25.468 17.093 1.00 29.40 23 GLU B CA 1
ATOM 897 C C . GLU B 1 24 ? 17.604 25.629 16.323 1.00 22.44 23 GLU B C 1
ATOM 898 O O . GLU B 1 24 ? 16.573 25.997 16.896 1.00 27.14 23 GLU B O 1
ATOM 904 N N . THR B 1 25 ? 17.654 25.383 15.013 1.00 19.98 24 THR B N 1
ATOM 905 C CA . THR B 1 25 ? 16.439 25.338 14.209 1.00 24.17 24 THR B CA 1
ATOM 906 C C . THR B 1 25 ? 15.459 24.311 14.762 1.00 25.21 24 THR B C 1
ATOM 907 O O . THR B 1 25 ? 14.293 24.623 15.022 1.00 25.83 24 THR B O 1
ATOM 911 N N . LEU B 1 26 ? 15.936 23.087 14.978 1.00 22.87 25 LEU B N 1
ATOM 912 C CA . LEU B 1 26 ? 15.078 22.016 15.459 1.00 22.02 25 LEU B CA 1
ATOM 913 C C . LEU B 1 26 ? 14.396 22.391 16.778 1.00 23.98 25 LEU B C 1
ATOM 914 O O . LEU B 1 26 ? 13.184 22.194 16.934 1.00 25.08 25 LEU B O 1
ATOM 919 N N . GLN B 1 27 ? 15.141 22.964 17.724 1.00 21.97 26 GLN B N 1
ATOM 920 C CA . GLN B 1 27 ? 14.535 23.341 19.001 1.00 26.07 26 GLN B CA 1
ATOM 921 C C . GLN B 1 27 ? 13.529 24.476 18.827 1.00 24.50 26 GLN B C 1
ATOM 922 O O . GLN B 1 27 ? 12.473 24.488 19.476 1.00 21.73 26 GLN B O 1
ATOM 928 N N . ASN B 1 28 ? 13.837 25.431 17.948 1.00 13.92 27 ASN B N 1
ATOM 929 C CA . ASN B 1 28 ? 12.891 26.490 17.630 1.00 21.31 27 ASN B CA 1
ATOM 930 C C . ASN B 1 28 ? 11.614 25.935 17.019 1.00 26.53 27 ASN B C 1
ATOM 931 O O . ASN B 1 28 ? 10.504 26.357 17.372 1.00 28.49 27 ASN B O 1
ATOM 936 N N . LEU B 1 29 ? 11.755 25.010 16.070 1.00 23.79 28 LEU B N 1
ATOM 937 C CA . LEU B 1 29 ? 10.581 24.460 15.407 1.00 27.96 28 LEU B CA 1
ATOM 938 C C . LEU B 1 29 ? 9.698 23.720 16.402 1.00 26.18 28 LEU B C 1
ATOM 939 O O . LEU B 1 29 ? 8.465 23.819 16.346 1.00 24.01 28 LEU B O 1
ATOM 944 N N . ILE B 1 30 ? 10.313 22.997 17.340 1.00 18.41 29 ILE B N 1
ATOM 945 C CA . ILE B 1 30 ? 9.530 22.310 18.358 1.00 21.00 29 ILE B CA 1
ATOM 946 C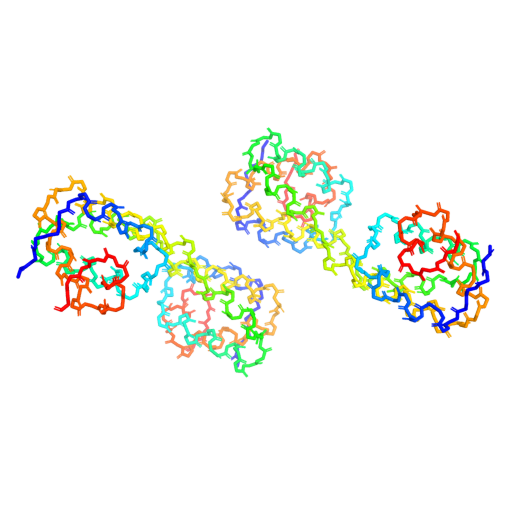 C . ILE B 1 30 ? 8.740 23.320 19.173 1.00 26.01 29 ILE B C 1
ATOM 947 O O . ILE B 1 30 ? 7.540 23.140 19.423 1.00 27.15 29 ILE B O 1
ATOM 952 N N . ASP B 1 31 ? 9.382 24.421 19.566 1.00 23.13 30 ASP B N 1
ATOM 953 C CA . ASP B 1 31 ? 8.660 25.447 20.310 1.00 26.22 30 ASP B CA 1
ATOM 954 C C . ASP B 1 31 ? 7.557 26.061 19.466 1.00 24.32 30 ASP B C 1
ATOM 955 O O . ASP B 1 31 ? 6.442 26.282 19.956 1.00 24.83 30 ASP B O 1
ATOM 960 N N . LYS B 1 32 ? 7.844 26.338 18.194 1.00 19.84 31 LYS B N 1
ATOM 961 C CA . LYS B 1 32 ? 6.818 26.900 17.327 1.00 25.22 31 LYS B CA 1
ATOM 962 C C . LYS B 1 32 ? 5.626 25.949 17.192 1.00 29.98 31 LYS B C 1
ATOM 963 O O . LYS B 1 32 ? 4.469 26.369 17.318 1.00 24.47 31 LYS B O 1
ATOM 969 N N . MET B 1 33 ? 5.887 24.657 16.950 1.00 28.55 32 MET B N 1
ATOM 970 C CA . MET B 1 33 ? 4.782 23.710 16.804 1.00 27.35 32 MET B CA 1
ATOM 971 C C . MET B 1 33 ? 3.998 23.544 18.105 1.00 30.82 32 MET B C 1
ATOM 972 O O . MET B 1 33 ? 2.806 23.205 18.080 1.00 27.52 32 MET B O 1
ATOM 977 N N . LEU B 1 34 ? 4.648 23.769 19.244 1.00 25.79 33 LEU B N 1
ATOM 978 C CA . LEU B 1 34 ? 3.918 23.838 20.497 1.00 29.20 33 LEU B CA 1
ATOM 979 C C . LEU B 1 34 ? 3.044 25.083 20.529 1.00 30.32 33 LEU B C 1
ATOM 980 O O . LEU B 1 34 ? 1.876 25.028 20.938 1.00 34.47 33 LEU B O 1
ATOM 985 N N . ALA B 1 35 ? 3.581 26.200 20.039 1.00 27.63 34 ALA B N 1
ATOM 986 C CA . ALA B 1 35 ? 2.849 27.459 20.043 1.00 28.48 34 ALA B CA 1
ATOM 987 C C . ALA B 1 35 ? 1.602 27.376 19.182 1.00 36.37 34 ALA B C 1
ATOM 988 O O . ALA B 1 35 ? 0.565 27.950 19.526 1.00 35.94 34 ALA B O 1
ATOM 990 N N . GLU B 1 36 ? 1.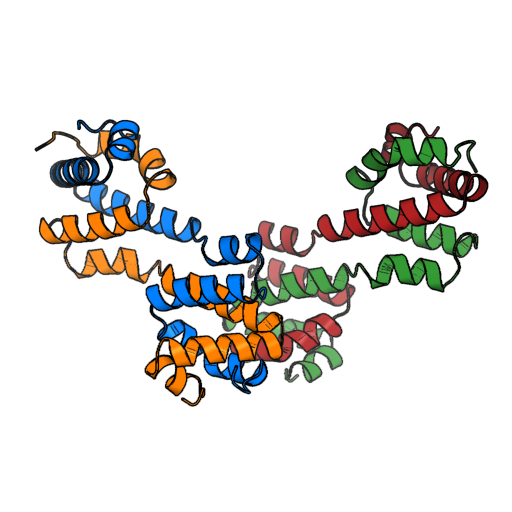684 26.660 18.063 1.00 40.46 35 GLU B N 1
ATOM 991 C CA . GLU B 1 36 ? 0.586 26.530 17.119 1.00 36.31 35 GLU B CA 1
ATOM 992 C C . GLU B 1 36 ? -0.413 25.438 17.498 1.00 33.75 35 GLU B C 1
ATOM 993 O O . GLU B 1 36 ? -1.325 25.160 16.706 1.00 29.77 35 GLU B O 1
ATOM 999 N N . ARG B 1 37 ? -0.280 24.842 18.688 1.00 32.56 36 ARG B N 1
ATOM 1000 C CA . ARG B 1 37 ? -1.099 23.714 19.146 1.00 36.68 36 ARG B CA 1
ATOM 1001 C C . ARG B 1 37 ? -1.005 22.504 18.216 1.00 32.39 36 ARG B C 1
ATOM 1002 O O . ARG B 1 37 ? -1.897 21.656 18.208 1.00 30.30 36 ARG B O 1
ATOM 1010 N N . VAL B 1 38 ? 0.060 22.404 17.422 1.00 28.89 37 VAL B N 1
ATOM 1011 C CA . VAL B 1 38 ? 0.294 21.186 16.657 1.00 18.17 37 VAL B CA 1
ATOM 1012 C C . VAL B 1 38 ? 0.725 20.062 17.587 1.00 21.84 37 VAL B C 1
ATOM 1013 O O . VAL B 1 38 ? 0.302 18.905 17.434 1.00 22.79 37 VAL B O 1
ATOM 1017 N N . PHE B 1 39 ? 1.588 20.383 18.554 1.00 15.25 38 PHE B N 1
ATOM 1018 C CA . PHE B 1 39 ? 2.015 19.479 19.610 1.00 17.83 38 PHE B CA 1
ATOM 1019 C C . PHE B 1 39 ? 1.375 19.889 20.937 1.00 22.05 38 PHE B C 1
ATOM 1020 O O . PHE B 1 39 ? 1.123 21.074 21.176 1.00 21.66 38 PHE B O 1
ATOM 1028 N N . ASN B 1 40 ? 1.112 18.899 21.796 1.00 23.98 39 ASN B N 1
ATOM 1029 C CA . ASN B 1 40 ? 0.919 19.094 23.232 1.00 21.10 39 ASN B CA 1
ATOM 1030 C C . ASN B 1 40 ? 2.260 18.898 23.946 1.00 18.84 39 ASN B C 1
ATOM 1031 O O . ASN B 1 40 ? 3.207 18.362 23.375 1.00 29.73 39 ASN B O 1
ATOM 1036 N N . LYS B 1 41 ? 2.330 19.297 25.220 1.00 27.01 40 LYS B N 1
ATOM 1037 C CA . LYS B 1 41 ? 3.616 19.238 25.916 1.00 26.27 40 LYS B CA 1
ATOM 1038 C C . LYS B 1 41 ? 4.187 17.816 25.967 1.00 30.18 40 LYS B C 1
ATOM 1039 O O . LYS B 1 41 ? 5.415 17.636 25.913 1.00 26.35 40 LYS B O 1
ATOM 1045 N N . GLY B 1 42 ? 3.327 16.799 26.017 1.00 22.28 41 GLY B N 1
ATOM 1046 C CA . GLY B 1 42 ? 3.815 15.428 26.015 1.00 22.36 41 GLY B CA 1
ATOM 1047 C C . GLY B 1 42 ? 4.536 15.052 24.731 1.00 31.19 41 GLY B C 1
ATOM 1048 O O . GLY B 1 42 ? 5.525 14.320 24.752 1.00 34.93 41 GLY B O 1
ATOM 1049 N N . GLU B 1 43 ? 4.034 15.517 23.594 1.00 26.16 42 GLU B N 1
ATOM 1050 C CA . GLU B 1 43 ? 4.671 15.169 22.332 1.00 30.25 42 GLU B CA 1
ATOM 1051 C C . GLU B 1 43 ? 6.018 15.867 22.180 1.00 28.34 42 GLU B C 1
ATOM 1052 O O . GLU B 1 43 ? 6.995 15.257 21.728 1.00 24.49 42 GLU B O 1
ATOM 1058 N N . ALA B 1 44 ? 6.089 17.148 22.544 1.00 31.83 43 ALA B N 1
ATOM 1059 C CA . ALA B 1 44 ? 7.346 17.877 22.438 1.00 37.46 43 ALA B CA 1
ATOM 1060 C C . ALA B 1 44 ? 8.421 17.293 23.358 1.00 37.74 43 ALA B C 1
ATOM 1061 O O . ALA B 1 44 ? 9.619 17.441 23.088 1.00 39.33 43 ALA B O 1
ATOM 1063 N N . ALA B 1 45 ? 8.018 16.626 24.440 1.00 37.83 44 ALA B N 1
ATOM 1064 C CA . ALA B 1 45 ? 8.986 16.067 25.373 1.00 36.34 44 ALA B CA 1
ATOM 1065 C C . ALA B 1 45 ? 9.452 14.685 24.943 1.00 45.93 44 ALA B C 1
ATOM 1066 O O . ALA B 1 45 ? 10.606 14.323 25.192 1.00 47.33 44 ALA B O 1
ATOM 1068 N N . ASP B 1 46 ? 8.578 13.904 24.307 1.00 47.46 45 ASP B N 1
ATOM 1069 C CA . ASP B 1 46 ? 9.000 12.627 23.740 1.00 59.68 45 ASP B CA 1
ATOM 1070 C C . ASP B 1 46 ? 10.187 12.818 22.805 1.00 61.23 45 ASP B C 1
ATOM 1071 O O . ASP B 1 46 ? 11.222 12.153 22.946 1.00 69.39 45 ASP B O 1
ATOM 1076 N N . ILE B 1 47 ? 10.051 13.740 21.848 1.00 44.33 46 ILE B N 1
ATOM 1077 C CA . ILE B 1 47 ? 11.119 14.020 20.896 1.00 37.71 46 ILE B CA 1
ATOM 1078 C C . ILE B 1 47 ? 12.428 14.332 21.618 1.00 40.28 46 ILE B C 1
ATOM 1079 O O . ILE B 1 47 ? 13.487 13.786 21.289 1.00 40.55 46 ILE B O 1
ATOM 1084 N N . LEU B 1 48 ? 12.368 15.183 22.639 1.00 41.51 47 LEU B N 1
ATOM 1085 C CA . LEU B 1 48 ? 13.592 15.705 23.235 1.00 46.86 47 LEU B CA 1
ATOM 1086 C C . LEU B 1 48 ? 14.179 14.769 24.284 1.00 54.59 47 LEU B C 1
ATOM 1087 O O . LEU B 1 48 ? 15.401 14.610 24.353 1.00 65.62 47 LEU B O 1
ATOM 1092 N N . GLU B 1 49 ? 13.340 14.151 25.117 1.00 56.51 48 GLU B N 1
ATOM 1093 C CA . GLU B 1 49 ? 13.864 13.348 26.216 1.00 58.29 48 GLU B CA 1
ATOM 1094 C C . GLU B 1 49 ? 14.469 12.037 25.739 1.00 57.45 48 GLU B C 1
ATOM 1095 O O . GLU B 1 49 ? 15.334 11.482 26.424 1.00 54.85 48 GLU B O 1
ATOM 1101 N N . SER B 1 50 ? 14.050 11.534 24.582 1.00 57.23 49 SER B N 1
ATOM 1102 C CA . SER B 1 50 ? 14.697 10.362 24.010 1.00 51.84 49 SER B CA 1
ATOM 1103 C C . SER B 1 50 ? 16.061 10.668 23.414 1.00 43.59 49 SER B C 1
ATOM 1104 O O . SER B 1 50 ? 16.823 9.734 23.150 1.00 50.13 49 SER B O 1
ATOM 1107 N N . ASN B 1 51 ? 16.387 11.947 23.196 1.00 40.24 50 ASN B N 1
ATOM 1108 C CA . ASN B 1 51 ? 17.539 12.350 22.406 1.00 30.39 50 ASN B CA 1
ATOM 1109 C C . ASN B 1 51 ? 18.250 13.532 23.092 1.00 29.20 50 ASN B C 1
ATOM 1110 O O . ASN B 1 51 ? 18.228 14.669 22.638 1.00 28.59 50 ASN B O 1
ATOM 1115 N N . ASP B 1 52 ? 18.898 13.279 24.224 1.00 33.67 51 ASP B N 1
ATOM 1116 C CA . ASP B 1 52 ? 19.535 14.348 24.990 1.00 37.82 51 ASP B CA 1
ATOM 1117 C C . ASP B 1 52 ? 20.953 14.543 24.457 1.00 38.73 51 ASP B C 1
ATOM 1118 O O . ASP B 1 52 ? 21.858 13.755 24.743 1.00 31.73 51 ASP B O 1
ATOM 1123 N N . ILE B 1 53 ? 21.136 15.600 23.656 1.00 25.58 52 ILE B N 1
ATOM 1124 C CA . ILE B 1 53 ? 22.469 15.968 23.180 1.00 22.87 52 ILE B CA 1
ATOM 1125 C C . ILE B 1 53 ? 23.342 16.447 24.342 1.00 22.82 52 ILE B C 1
ATOM 1126 O O . ILE B 1 53 ? 24.543 16.159 24.398 1.00 29.72 52 ILE B O 1
ATOM 1131 N N . ARG B 1 54 ? 22.747 17.178 25.290 1.00 18.36 53 ARG B N 1
ATOM 1132 C CA . ARG B 1 54 ? 23.510 17.724 26.403 1.00 19.88 53 ARG B CA 1
ATOM 1133 C C . ARG B 1 54 ? 24.147 16.610 27.222 1.00 19.29 53 ARG B C 1
ATOM 1134 O O . ARG B 1 54 ? 25.349 16.639 27.500 1.00 17.99 53 ARG B O 1
ATOM 1142 N N . ALA B 1 55 ? 23.356 15.604 27.591 1.00 20.31 54 ALA B N 1
ATOM 1143 C CA . ALA B 1 55 ? 23.897 14.486 28.351 1.00 19.57 54 ALA B CA 1
ATOM 1144 C C . ALA B 1 55 ? 24.998 13.765 27.577 1.00 19.59 54 ALA B C 1
ATOM 1145 O O . ALA B 1 55 ? 25.993 13.322 28.166 1.00 21.61 54 ALA B O 1
ATOM 1147 N N . ASP B 1 56 ? 24.833 13.636 26.256 1.00 19.47 55 ASP B N 1
ATOM 1148 C CA . ASP B 1 56 ? 25.847 12.991 25.423 1.00 9.55 55 ASP B CA 1
ATOM 1149 C C . ASP B 1 56 ? 27.154 13.775 25.445 1.00 18.73 55 ASP B C 1
ATOM 1150 O O . ASP B 1 56 ? 28.238 13.197 25.605 1.00 17.91 55 ASP B O 1
ATOM 1155 N N . ILE B 1 57 ? 27.066 15.100 25.287 1.00 18.89 56 ILE B N 1
ATOM 1156 C CA . ILE B 1 57 ? 28.256 15.942 25.330 1.00 15.81 56 ILE B CA 1
ATOM 1157 C C . ILE B 1 57 ? 28.921 15.876 26.705 1.00 14.19 56 ILE B C 1
ATOM 1158 O O . ILE B 1 57 ? 30.149 15.851 26.806 1.00 8.45 56 ILE B O 1
ATOM 1163 N N . ALA B 1 58 ? 28.125 15.841 27.777 1.00 12.12 57 ALA B N 1
ATOM 1164 C CA . ALA B 1 58 ? 28.688 15.831 29.126 1.00 19.28 57 ALA B CA 1
ATOM 1165 C C . ALA B 1 58 ? 29.475 14.550 29.393 1.00 20.23 57 ALA B C 1
ATOM 1166 O O . ALA B 1 58 ? 30.561 14.594 29.989 1.00 19.57 57 ALA B O 1
ATOM 1168 N N . ARG B 1 59 ? 28.949 13.402 28.947 1.00 20.07 58 ARG B N 1
ATOM 1169 C CA . ARG B 1 59 ? 29.626 12.132 29.175 1.00 12.54 58 ARG B CA 1
ATOM 1170 C C . ARG B 1 59 ? 30.940 12.070 28.402 1.00 17.75 58 ARG B C 1
ATOM 1171 O O . ARG B 1 59 ? 31.976 11.661 28.945 1.00 19.54 58 ARG B O 1
ATOM 1179 N N . ALA B 1 60 ? 30.924 12.510 27.145 1.00 12.76 59 ALA B N 1
ATOM 1180 C CA . ALA B 1 60 ? 32.137 12.491 26.340 1.00 12.71 59 ALA B CA 1
ATOM 1181 C C . ALA B 1 60 ? 33.190 13.421 26.927 1.00 18.50 59 ALA B C 1
ATOM 1182 O O . ALA B 1 60 ? 34.385 13.103 26.908 1.00 18.27 59 ALA B O 1
ATOM 1184 N N . LEU B 1 61 ? 32.756 14.552 27.479 1.00 19.86 60 LEU B N 1
ATOM 1185 C CA . LEU B 1 61 ? 33.681 15.531 28.026 1.00 17.43 60 LEU B CA 1
ATOM 1186 C C . LEU B 1 61 ? 34.379 14.993 29.276 1.00 20.66 60 LEU B C 1
ATOM 1187 O O . LEU B 1 61 ? 35.613 14.967 29.345 1.00 19.34 60 LEU B O 1
ATOM 1192 N N . ILE B 1 62 ? 33.611 14.529 30.263 1.00 22.09 61 ILE B N 1
ATOM 1193 C CA . ILE B 1 62 ? 34.236 14.140 31.523 1.00 22.77 61 ILE B CA 1
ATOM 1194 C C . ILE B 1 62 ? 35.040 12.859 31.353 1.00 24.57 61 ILE B C 1
ATOM 1195 O O . ILE B 1 62 ? 36.015 12.626 32.077 1.00 25.67 61 ILE B O 1
ATOM 1200 N N . ASP B 1 63 ? 34.676 12.022 30.385 1.00 24.76 62 ASP B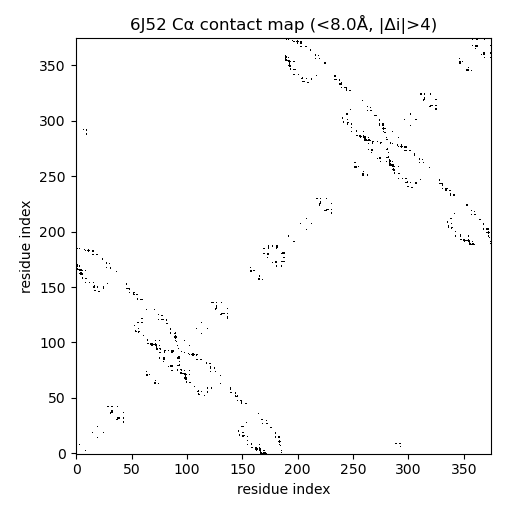 N 1
ATOM 1201 C CA . ASP B 1 63 ? 35.451 10.809 30.155 1.00 24.49 62 ASP B CA 1
ATOM 1202 C C . ASP B 1 63 ? 36.765 11.108 29.420 1.00 18.55 62 ASP B C 1
ATOM 1203 O O . ASP B 1 63 ? 37.786 10.471 29.692 1.00 18.70 62 ASP B O 1
ATOM 1208 N N . SER B 1 64 ? 36.781 12.091 28.513 1.00 12.74 63 SER B N 1
ATOM 1209 C CA . SER B 1 64 ? 38.061 12.514 27.934 1.00 21.60 63 SER B CA 1
ATOM 1210 C C . SER B 1 64 ? 39.007 13.049 29.007 1.00 18.27 63 SER B C 1
ATOM 1211 O O . SER B 1 64 ? 40.194 12.723 29.009 1.00 28.15 63 SER B O 1
ATOM 1214 N N . VAL B 1 65 ? 38.496 13.884 29.914 1.00 17.32 64 VAL B N 1
ATOM 1215 C CA . VAL B 1 65 ? 39.319 14.471 30.965 1.00 17.23 64 VAL B CA 1
ATOM 1216 C C . VAL B 1 65 ? 39.835 13.394 31.912 1.00 20.43 64 VAL B C 1
ATOM 1217 O O . VAL B 1 65 ? 41.038 13.331 32.206 1.00 9.63 64 VAL B O 1
ATOM 1221 N N . THR B 1 66 ? 38.925 12.555 32.432 1.00 22.04 65 THR B N 1
ATOM 1222 C CA . THR B 1 66 ? 39.320 11.526 33.392 1.00 22.91 65 THR B CA 1
ATOM 1223 C C . THR B 1 66 ? 40.453 10.671 32.839 1.00 20.55 65 THR B C 1
ATOM 1224 O O . THR B 1 66 ? 41.421 10.382 33.552 1.00 21.34 65 THR B O 1
ATOM 1228 N N . LYS B 1 67 ? 40.367 10.287 31.556 1.00 16.19 66 LYS B N 1
ATOM 1229 C CA . LYS B 1 67 ? 41.397 9.436 30.965 1.00 17.77 66 LYS B CA 1
ATOM 1230 C C . LYS B 1 67 ? 42.757 10.121 30.882 1.00 20.02 66 LYS B C 1
ATOM 1231 O O . LYS B 1 67 ? 43.780 9.432 30.912 1.00 27.66 66 LYS B O 1
ATOM 1237 N N . LYS B 1 68 ? 42.801 11.447 30.796 1.00 18.21 67 LYS B N 1
ATOM 1238 C CA . LYS B 1 68 ? 44.074 12.158 30.767 1.00 15.93 67 LYS B CA 1
ATOM 1239 C C . LYS B 1 68 ? 44.756 12.281 32.137 1.00 19.05 67 LYS B C 1
ATOM 1240 O O . LYS B 1 68 ? 45.874 12.801 32.204 1.00 20.97 67 LYS B O 1
ATOM 1246 N N . GLY B 1 69 ? 44.140 11.833 33.229 1.00 22.92 68 GLY B N 1
ATOM 1247 C CA . GLY B 1 69 ? 44.829 11.841 34.514 1.00 21.55 68 GLY B CA 1
ATOM 1248 C C . GLY B 1 69 ? 44.621 13.090 35.360 1.00 22.14 68 GLY B C 1
ATOM 1249 O O . GLY B 1 69 ? 43.794 13.966 35.080 1.00 19.66 68 GLY B O 1
ATOM 1250 N N . ASP B 1 70 ? 45.452 13.181 36.407 1.00 19.78 69 ASP B N 1
ATOM 1251 C CA . ASP B 1 70 ? 45.135 14.016 37.572 1.00 20.16 69 ASP B CA 1
ATOM 1252 C C . ASP B 1 70 ? 45.300 15.512 37.304 1.00 24.30 69 ASP B C 1
ATOM 1253 O O . ASP B 1 70 ? 44.483 16.315 37.772 1.00 28.08 69 ASP B O 1
ATOM 1258 N N . VAL B 1 71 ? 46.354 15.913 36.586 1.00 26.71 70 VAL B N 1
ATOM 1259 C CA . VAL B 1 71 ? 46.547 17.329 36.268 1.00 27.37 70 VAL B CA 1
ATOM 1260 C C . VAL B 1 71 ? 45.355 17.850 35.469 1.00 28.73 70 VAL B C 1
ATOM 1261 O O . VAL B 1 71 ? 44.695 18.821 35.856 1.00 22.58 70 VAL B O 1
ATOM 1265 N N . ALA B 1 72 ? 45.046 17.191 34.352 1.00 29.58 71 ALA B N 1
ATOM 1266 C CA . ALA B 1 72 ? 43.897 17.590 33.550 1.00 22.72 71 ALA B CA 1
ATOM 1267 C C . ALA B 1 72 ? 42.623 17.632 34.395 1.00 23.65 71 ALA B C 1
ATOM 1268 O O . ALA B 1 72 ? 41.832 18.582 34.303 1.00 22.42 71 ALA B O 1
ATOM 1270 N N . CYS B 1 73 ? 42.415 16.618 35.243 1.00 18.22 72 CYS B N 1
ATOM 1271 C CA . CYS B 1 73 ? 41.226 16.617 36.102 1.00 22.35 72 CYS B CA 1
ATOM 1272 C C . CYS B 1 73 ? 41.207 17.846 37.009 1.00 20.37 72 CYS B C 1
ATOM 1273 O O . CYS B 1 73 ? 40.164 18.479 37.193 1.00 18.47 72 CYS B O 1
ATOM 1276 N N . SER B 1 74 ? 42.368 18.231 37.534 1.00 16.52 73 SER B N 1
ATOM 1277 C CA . SER B 1 74 ? 42.440 19.363 38.448 1.00 23.35 73 SER B CA 1
ATOM 1278 C C . SER B 1 74 ? 42.136 20.677 37.742 1.00 20.15 73 SER B C 1
ATOM 1279 O O . SER B 1 74 ? 41.473 21.551 38.311 1.00 26.04 73 SER B O 1
ATOM 1282 N N . LEU B 1 75 ? 42.668 20.858 36.533 1.00 17.28 74 LEU B N 1
ATOM 1283 C CA . LEU B 1 75 ? 42.319 22.021 35.725 1.00 19.11 74 LEU B CA 1
ATOM 1284 C C . LEU B 1 75 ? 40.823 22.049 35.457 1.00 24.72 74 LEU B C 1
ATOM 1285 O O . LEU B 1 75 ? 40.162 23.080 35.637 1.00 24.48 74 LEU B O 1
ATOM 1290 N N . PHE B 1 76 ? 40.276 20.906 35.042 1.00 23.43 75 PHE B N 1
ATOM 1291 C CA . PHE B 1 76 ? 38.845 20.784 34.806 1.00 25.32 75 PHE B CA 1
ATOM 1292 C C . PHE B 1 76 ? 38.038 21.156 36.053 1.00 24.36 75 PHE B C 1
ATOM 1293 O O . PHE B 1 76 ? 37.070 21.926 35.977 1.00 20.74 75 PHE B O 1
ATOM 1301 N N . ALA B 1 77 ? 38.426 20.628 37.216 1.00 17.12 76 ALA B N 1
ATOM 1302 C CA . ALA B 1 77 ? 37.697 20.950 38.440 1.00 16.87 76 ALA B CA 1
ATOM 1303 C C . ALA B 1 77 ? 37.783 22.437 38.753 1.00 24.57 76 ALA B C 1
ATOM 1304 O O . ALA B 1 77 ? 36.805 23.042 39.211 1.00 23.24 76 ALA B O 1
ATOM 1306 N N . GLY B 1 78 ? 38.941 23.048 38.500 1.00 25.71 77 GLY B N 1
ATOM 1307 C CA . GLY B 1 78 ? 39.059 24.482 38.714 1.00 27.36 77 GLY B CA 1
ATOM 1308 C C . GLY B 1 78 ? 38.065 25.271 37.884 1.00 33.98 77 GLY B C 1
ATOM 1309 O O . GLY B 1 78 ? 37.382 26.169 38.388 1.00 38.70 77 GLY B O 1
ATOM 1310 N N . ALA B 1 79 ? 37.957 24.930 36.598 1.00 27.86 78 ALA B N 1
ATOM 1311 C CA . ALA B 1 79 ? 37.030 25.626 35.718 1.00 16.14 78 ALA B CA 1
ATOM 1312 C C . ALA B 1 79 ? 35.570 25.346 36.077 1.00 20.91 78 ALA B C 1
ATOM 1313 O O . ALA B 1 79 ? 34.720 26.227 35.896 1.00 23.19 78 ALA B O 1
ATOM 1315 N N . ILE B 1 80 ? 35.247 24.147 36.583 1.00 17.58 79 ILE B N 1
ATOM 1316 C CA . ILE B 1 80 ? 33.875 23.893 37.040 1.00 19.19 79 ILE B CA 1
ATOM 1317 C C . ILE B 1 80 ? 33.514 24.835 38.185 1.00 22.37 79 ILE B C 1
ATOM 1318 O O . ILE B 1 80 ? 32.469 25.499 38.161 1.00 22.65 79 ILE B O 1
ATOM 1323 N N . ALA B 1 81 ? 34.368 24.885 39.214 1.00 24.20 80 ALA B N 1
ATOM 1324 C CA . ALA B 1 81 ? 34.151 25.771 40.356 1.00 25.72 80 ALA B CA 1
ATOM 1325 C C . ALA B 1 81 ? 33.892 27.205 39.921 1.00 31.14 80 ALA B C 1
ATOM 1326 O O . ALA B 1 81 ? 33.057 27.899 40.510 1.00 39.38 80 ALA B O 1
ATOM 1328 N N . ARG B 1 82 ? 34.606 27.673 38.898 1.00 29.58 81 ARG B N 1
ATOM 1329 C CA . ARG B 1 82 ? 34.434 29.043 38.435 1.00 32.13 81 ARG B CA 1
ATOM 1330 C C . ARG B 1 82 ? 33.179 29.216 37.597 1.00 33.95 81 ARG B C 1
ATOM 1331 O O . ARG B 1 82 ? 32.713 30.349 37.434 1.00 39.77 81 ARG B O 1
ATOM 1339 N N . GLN B 1 83 ? 32.621 28.126 37.074 1.00 29.86 82 GLN B N 1
ATOM 1340 C CA . GLN B 1 83 ? 31.444 28.210 36.220 1.00 32.66 82 GLN B CA 1
ATOM 1341 C C . GLN B 1 83 ? 30.146 28.072 37.010 1.00 29.17 82 GLN B C 1
ATOM 1342 O O . GLN B 1 83 ? 29.248 28.905 36.875 1.00 21.40 82 GLN B O 1
ATOM 1348 N N . ASP B 1 84 ? 30.035 27.029 37.833 1.00 34.93 83 ASP B N 1
ATOM 1349 C CA . ASP B 1 84 ? 28.759 26.650 38.435 1.00 30.57 83 ASP B CA 1
ATOM 1350 C C . ASP B 1 84 ? 29.031 26.144 39.845 1.00 26.21 83 ASP B C 1
ATOM 1351 O O . ASP B 1 84 ? 29.604 25.063 40.009 1.00 28.72 83 ASP B O 1
ATOM 1356 N N . VAL B 1 85 ? 28.572 26.894 40.855 1.00 31.24 84 VAL B N 1
ATOM 1357 C CA . VAL B 1 85 ? 28.827 26.521 42.246 1.00 31.74 84 VAL B CA 1
ATOM 1358 C C . VAL B 1 85 ? 28.021 25.286 42.654 1.00 31.08 84 VAL B C 1
ATOM 1359 O O . VAL B 1 85 ? 28.472 24.501 43.498 1.00 33.71 84 VAL B O 1
ATOM 1363 N N . VAL B 1 86 ? 26.835 25.084 42.066 1.00 31.86 85 VAL B N 1
ATOM 1364 C CA . VAL B 1 86 ? 26.016 23.912 42.386 1.00 25.18 85 VAL B CA 1
ATOM 1365 C C . VAL B 1 86 ? 26.645 22.644 41.814 1.00 30.79 85 VAL B C 1
ATOM 1366 O O . VAL B 1 86 ? 26.687 21.594 42.467 1.00 32.95 85 VAL B O 1
ATOM 1370 N N . LEU B 1 87 ? 27.115 22.712 40.571 1.00 36.74 86 LEU B N 1
ATOM 1371 C CA . LEU B 1 87 ? 27.852 21.587 40.012 1.00 27.92 86 LEU B CA 1
ATOM 1372 C C . LEU B 1 87 ? 29.101 21.298 40.839 1.00 25.53 86 LEU B C 1
ATOM 1373 O O . LEU B 1 87 ? 29.395 20.136 41.161 1.00 21.24 86 LEU B O 1
ATOM 1378 N N . ALA B 1 88 ? 29.823 22.349 41.237 1.00 27.92 87 ALA B N 1
ATOM 1379 C CA . ALA B 1 88 ? 31.051 22.142 41.996 1.00 27.34 87 ALA B CA 1
ATOM 1380 C C . ALA B 1 88 ? 30.760 21.450 43.315 1.00 26.12 87 ALA B C 1
ATOM 1381 O O . ALA B 1 88 ? 31.420 20.464 43.660 1.00 27.78 87 ALA B O 1
ATOM 1383 N N . ASP B 1 89 ? 29.739 21.931 44.044 1.00 25.93 88 ASP B N 1
ATOM 1384 C CA . ASP B 1 89 ? 29.348 21.316 45.311 1.00 25.35 88 ASP B CA 1
ATOM 1385 C C . ASP B 1 89 ? 28.900 19.874 45.121 1.00 31.89 88 ASP B C 1
ATOM 1386 O O . ASP B 1 89 ? 29.232 18.997 45.926 1.00 38.98 88 ASP B O 1
ATOM 1391 N N . ALA B 1 90 ? 28.126 19.612 44.073 1.00 25.05 89 ALA B N 1
ATOM 1392 C CA . ALA B 1 90 ? 27.583 18.275 43.900 1.00 23.02 89 ALA B CA 1
ATOM 1393 C C . ALA B 1 90 ? 28.677 17.256 43.595 1.00 23.48 89 ALA B C 1
ATOM 1394 O O . ALA B 1 90 ? 28.546 16.084 43.967 1.00 26.33 89 ALA B O 1
ATOM 1396 N N . MET B 1 91 ? 29.757 17.675 42.936 1.00 21.92 90 MET B N 1
ATOM 1397 C CA . MET B 1 91 ? 30.847 16.767 42.581 1.00 16.46 90 MET B CA 1
ATOM 1398 C C . MET B 1 91 ? 31.946 16.687 43.637 1.00 29.22 90 MET B C 1
ATOM 1399 O O . MET B 1 91 ? 32.912 15.944 43.439 1.00 34.62 90 MET B O 1
ATOM 1404 N N . GLY B 1 92 ? 31.843 17.427 44.740 1.00 31.62 91 GLY B N 1
ATOM 1405 C CA . GLY B 1 92 ? 32.898 17.423 45.740 1.00 28.97 91 GLY B CA 1
ATOM 1406 C C . GLY B 1 92 ? 34.001 18.444 45.538 1.00 30.79 91 GLY B C 1
ATOM 1407 O O . GLY B 1 92 ? 35.039 18.363 46.209 1.00 27.67 91 GLY B O 1
ATOM 1408 N N . ILE B 1 93 ? 33.819 19.400 44.643 1.00 32.39 92 ILE B N 1
ATOM 1409 C CA . ILE B 1 93 ? 34.810 20.444 44.409 1.00 38.01 92 ILE B CA 1
ATOM 1410 C C . ILE B 1 93 ? 34.499 21.612 45.339 1.00 45.58 92 ILE B C 1
ATOM 1411 O O . ILE B 1 93 ? 33.337 22.015 45.485 1.00 50.68 92 ILE B O 1
ATOM 1416 N N . SER B 1 94 ? 35.526 22.141 45.993 1.00 54.80 93 SER B N 1
ATOM 1417 C CA . SER B 1 94 ? 35.334 23.216 46.959 1.00 69.20 93 SER B CA 1
ATOM 1418 C C . SER B 1 94 ? 35.588 24.578 46.318 1.00 71.61 93 SER B C 1
ATOM 1419 O O . SER B 1 94 ? 36.503 24.738 45.507 1.00 73.89 93 SER B O 1
ATOM 1422 N N . GLN B 1 95 ? 34.760 25.555 46.678 1.00 70.67 94 GLN B N 1
ATOM 1423 C CA . GLN B 1 95 ? 34.917 26.920 46.180 1.00 70.17 94 GLN B CA 1
ATOM 1424 C C . GLN B 1 95 ? 34.322 27.930 47.149 1.00 71.06 94 GLN B C 1
ATOM 1425 O O . GLN B 1 95 ? 33.116 27.936 47.384 1.00 70.45 94 GLN B O 1
ATOM 1431 N N . MET C 1 2 ? 68.388 -12.406 0.537 1.00 37.30 1 MET C N 1
ATOM 1432 C CA . MET C 1 2 ? 68.964 -11.107 0.162 1.00 35.36 1 MET C CA 1
ATOM 1433 C C . MET C 1 2 ? 68.581 -10.761 -1.279 1.00 36.65 1 MET C C 1
ATOM 1434 O O . MET C 1 2 ? 68.587 -11.612 -2.163 1.00 39.87 1 MET C O 1
ATOM 1439 N N . GLN C 1 3 ? 68.208 -9.505 -1.488 1.00 34.56 2 GLN C N 1
ATOM 1440 C CA . GLN C 1 3 ? 67.858 -8.966 -2.792 1.00 25.27 2 GLN C CA 1
ATOM 1441 C C . GLN C 1 3 ? 68.687 -7.713 -3.025 1.00 22.93 2 GLN C C 1
ATOM 1442 O O . GLN C 1 3 ? 69.059 -7.020 -2.079 1.00 30.73 2 GLN C O 1
ATOM 1448 N N . ASN C 1 4 ? 68.986 -7.423 -4.281 1.00 20.46 3 ASN C N 1
ATOM 1449 C CA . ASN C 1 4 ? 69.754 -6.223 -4.587 1.00 22.45 3 ASN C CA 1
ATOM 1450 C C . ASN C 1 4 ? 68.797 -5.044 -4.528 1.00 22.95 3 ASN C C 1
ATOM 1451 O O . ASN C 1 4 ? 68.053 -4.782 -5.474 1.00 37.88 3 ASN C O 1
ATOM 1456 N N . PHE C 1 5 ? 68.846 -4.314 -3.420 1.00 22.87 4 PHE C N 1
ATOM 1457 C CA . PHE C 1 5 ? 67.839 -3.325 -3.063 1.00 26.54 4 PHE C CA 1
ATOM 1458 C C . PHE C 1 5 ? 68.336 -2.562 -1.844 1.00 31.83 4 PHE C C 1
ATOM 1459 O O . PHE C 1 5 ? 68.180 -3.043 -0.714 1.00 28.24 4 PHE C O 1
ATOM 1467 N N . GLY C 1 6 ? 68.947 -1.396 -2.049 1.00 25.98 5 GLY C N 1
ATOM 1468 C CA . GLY C 1 6 ? 69.567 -0.650 -0.970 1.00 22.31 5 GLY C CA 1
ATOM 1469 C C . GLY C 1 6 ? 68.672 0.404 -0.340 1.00 22.03 5 GLY C C 1
ATOM 1470 O O . GLY C 1 6 ? 67.446 0.383 -0.471 1.00 31.21 5 GLY C O 1
ATOM 1471 N N . ALA C 1 7 ? 69.317 1.365 0.328 1.00 18.63 6 ALA C N 1
ATOM 1472 C CA . ALA C 1 7 ? 68.615 2.405 1.077 1.00 27.97 6 ALA C CA 1
ATOM 1473 C C . ALA C 1 7 ? 67.908 3.417 0.182 1.00 29.37 6 ALA C C 1
ATOM 1474 O O . ALA C 1 7 ? 66.843 3.918 0.558 1.00 32.19 6 ALA C O 1
ATOM 1476 N N . GLN C 1 8 ? 68.468 3.750 -0.985 1.00 31.54 7 GLN C N 1
ATOM 1477 C CA . GLN C 1 8 ? 67.780 4.700 -1.859 1.00 37.66 7 GLN C CA 1
ATOM 1478 C C . GLN C 1 8 ? 66.483 4.114 -2.405 1.00 26.99 7 GLN C C 1
ATOM 1479 O O . GLN C 1 8 ? 65.462 4.810 -2.478 1.00 23.59 7 GLN C O 1
ATOM 1485 N N . GLU C 1 9 ? 66.496 2.832 -2.778 1.00 22.41 8 GLU C N 1
ATOM 1486 C CA . GLU C 1 9 ? 65.283 2.207 -3.299 1.00 26.50 8 GLU C CA 1
ATOM 1487 C C . GLU C 1 9 ? 64.253 1.967 -2.192 1.00 27.53 8 GLU C C 1
ATOM 1488 O O . GLU C 1 9 ? 63.046 1.934 -2.463 1.00 34.16 8 GLU C O 1
ATOM 1494 N N . MET C 1 10 ? 64.710 1.792 -0.946 1.00 25.21 9 MET C N 1
ATOM 1495 C CA . MET C 1 10 ? 63.794 1.576 0.166 1.00 29.18 9 MET C CA 1
ATOM 1496 C C . MET C 1 10 ? 63.066 2.863 0.543 1.00 28.04 9 MET C C 1
ATOM 1497 O O . MET C 1 10 ? 61.913 2.8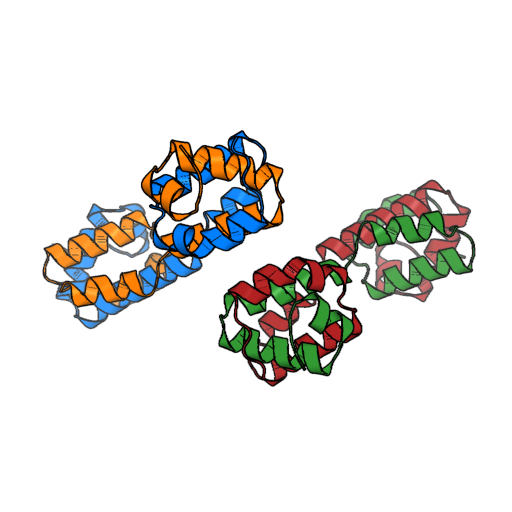16 0.999 1.00 17.76 9 MET C O 1
ATOM 1502 N N . ARG C 1 11 ? 63.728 4.012 0.360 1.00 20.81 10 ARG C N 1
ATOM 1503 C CA . ARG C 1 11 ? 63.082 5.304 0.571 1.00 21.42 10 ARG C CA 1
ATOM 1504 C C . ARG C 1 11 ? 62.023 5.574 -0.491 1.00 22.00 10 ARG C C 1
ATOM 1505 O O . ARG C 1 11 ? 60.935 6.075 -0.181 1.00 23.70 10 ARG C O 1
ATOM 1513 N N . LYS C 1 12 ? 62.320 5.239 -1.748 1.00 23.31 11 LYS C N 1
ATOM 1514 C CA . LYS C 1 12 ? 61.316 5.373 -2.799 1.00 31.00 11 LYS C CA 1
ATOM 1515 C C . LYS C 1 12 ? 60.069 4.550 -2.492 1.00 25.93 11 LYS C C 1
ATOM 1516 O O . LYS C 1 12 ? 58.947 5.015 -2.716 1.00 32.06 11 LYS C O 1
ATOM 1522 N N . GLY C 1 13 ? 60.235 3.345 -1.947 1.00 20.73 12 GLY C N 1
ATOM 1523 C CA . GLY C 1 13 ? 59.098 2.496 -1.648 1.00 15.68 12 GLY C CA 1
ATOM 1524 C C . GLY C 1 13 ? 58.476 2.698 -0.283 1.00 25.03 12 GLY C C 1
ATOM 1525 O O . GLY C 1 13 ? 57.578 1.938 0.101 1.00 27.39 12 GLY C O 1
ATOM 1526 N N . ARG C 1 14 ? 58.918 3.714 0.458 1.00 24.99 13 ARG C N 1
ATOM 1527 C CA . ARG C 1 14 ? 58.425 3.908 1.817 1.00 34.83 13 ARG C CA 1
ATOM 1528 C C . ARG C 1 14 ? 56.905 4.056 1.848 1.00 30.88 13 ARG C C 1
ATOM 1529 O O . ARG C 1 14 ? 56.217 3.362 2.608 1.00 31.04 13 ARG C O 1
ATOM 1537 N N . LEU C 1 15 ? 56.360 4.940 1.009 1.00 29.03 14 LEU C N 1
ATOM 1538 C CA . LEU C 1 15 ? 54.924 5.209 1.055 1.00 30.79 14 LEU C CA 1
ATOM 1539 C C . LEU C 1 15 ? 54.104 3.951 0.774 1.00 30.45 14 LEU C C 1
ATOM 1540 O O . LEU C 1 15 ? 53.089 3.705 1.441 1.00 32.88 14 LEU C O 1
ATOM 1545 N N . ALA C 1 16 ? 54.536 3.124 -0.188 1.00 22.73 15 ALA C N 1
ATOM 1546 C CA . ALA C 1 16 ? 53.816 1.881 -0.446 1.00 15.67 15 ALA C CA 1
ATOM 1547 C C . ALA C 1 16 ? 53.968 0.896 0.711 1.00 16.65 15 ALA C C 1
ATOM 1548 O O . ALA C 1 16 ? 53.057 0.116 0.999 1.00 21.76 15 ALA C O 1
ATOM 1550 N N . PHE C 1 17 ? 55.106 0.911 1.387 1.00 21.61 16 PHE C N 1
ATOM 1551 C CA . PHE C 1 17 ? 55.271 -0.019 2.487 1.00 19.48 16 PHE C CA 1
ATOM 1552 C C . PHE C 1 17 ? 54.341 0.341 3.641 1.00 20.18 16 PHE C C 1
ATOM 1553 O O . PHE C 1 17 ? 53.719 -0.540 4.244 1.00 24.79 16 PHE C O 1
ATOM 1561 N N . VAL C 1 18 ? 54.207 1.636 3.935 1.00 14.79 17 VAL C N 1
ATOM 1562 C CA . VAL C 1 18 ? 53.356 2.069 5.040 1.00 11.54 17 VAL C CA 1
ATOM 1563 C C . VAL C 1 18 ? 51.886 1.837 4.710 1.00 23.95 17 VAL C C 1
ATOM 1564 O O . VAL C 1 18 ? 51.107 1.399 5.563 1.00 21.57 17 VAL C O 1
ATOM 1568 N N . ARG C 1 19 ? 51.486 2.130 3.467 1.00 29.31 18 ARG C N 1
ATOM 1569 C CA . ARG C 1 19 ? 50.090 1.986 3.059 1.00 29.41 18 ARG C CA 1
ATOM 1570 C C . ARG C 1 19 ? 49.641 0.526 3.075 1.00 25.33 18 ARG C C 1
ATOM 1571 O O . ARG C 1 19 ? 48.564 0.202 3.594 1.00 20.27 18 ARG C O 1
ATOM 1579 N N . LEU C 1 20 ? 50.456 -0.371 2.523 1.00 20.09 19 LEU C N 1
ATOM 1580 C CA . LEU C 1 20 ? 49.978 -1.692 2.134 1.00 18.39 19 LEU C CA 1
ATOM 1581 C C . LEU C 1 20 ? 50.381 -2.815 3.078 1.00 22.38 19 LEU C C 1
ATOM 1582 O O . LEU C 1 20 ? 49.841 -3.919 2.940 1.00 17.76 19 LEU C O 1
ATOM 1587 N N . SER C 1 21 ? 51.316 -2.588 4.007 1.00 24.03 20 SER C N 1
ATOM 1588 C CA . SER C 1 21 ? 51.820 -3.691 4.825 1.00 23.74 20 SER C CA 1
ATOM 1589 C C . SER C 1 21 ? 50.761 -4.160 5.815 1.00 24.46 20 SER C C 1
ATOM 1590 O O . SER C 1 21 ? 50.038 -3.356 6.406 1.00 27.20 20 SER C O 1
ATOM 1593 N N . LYS C 1 22 ? 50.657 -5.474 5.970 1.00 22.83 21 LYS C N 1
ATOM 1594 C CA . LYS C 1 22 ? 49.719 -6.070 6.907 1.00 25.10 21 LYS C CA 1
ATOM 1595 C C . LYS C 1 22 ? 50.379 -6.218 8.268 1.00 27.21 21 LYS C C 1
ATOM 1596 O O . LYS C 1 22 ? 51.603 -6.356 8.372 1.00 33.29 21 LYS C O 1
ATOM 1602 N N . LEU C 1 23 ? 49.551 -6.179 9.315 1.00 19.34 22 LEU C N 1
ATOM 1603 C CA . LEU C 1 23 ? 50.074 -6.208 10.676 1.00 15.86 22 LEU C CA 1
ATOM 1604 C C . LEU C 1 23 ? 50.890 -7.464 10.932 1.00 17.65 22 LEU C C 1
ATOM 1605 O O . LEU C 1 23 ? 51.988 -7.397 11.503 1.00 25.27 22 LEU C O 1
ATOM 1610 N N . GLU C 1 24 ? 50.375 -8.619 10.518 1.00 12.72 23 GLU C N 1
ATOM 1611 C CA . GLU C 1 24 ? 51.097 -9.867 10.743 1.00 25.22 23 GLU C CA 1
ATOM 1612 C C . GLU C 1 24 ? 52.452 -9.865 10.030 1.00 20.62 23 GLU C C 1
ATOM 1613 O O . GLU C 1 24 ? 53.455 -10.341 10.577 1.00 22.70 23 GLU C O 1
ATOM 1619 N N . THR C 1 25 ? 52.502 -9.317 8.817 1.00 14.83 24 THR C N 1
ATOM 1620 C CA . THR C 1 25 ? 53.761 -9.243 8.079 1.00 22.94 24 THR C CA 1
ATOM 1621 C C . THR C 1 25 ? 54.780 -8.383 8.814 1.00 20.65 24 THR C C 1
ATOM 1622 O O . THR C 1 25 ? 55.966 -8.735 8.896 1.00 16.16 24 THR C O 1
ATOM 1626 N N . LEU C 1 26 ? 54.323 -7.253 9.355 1.00 15.38 25 LEU C N 1
ATOM 1627 C CA . LEU C 1 26 ? 55.172 -6.400 10.171 1.00 19.46 25 LEU C CA 1
ATOM 1628 C C . LEU C 1 26 ? 55.745 -7.159 11.366 1.00 23.29 25 LEU C C 1
ATOM 1629 O O . LEU C 1 26 ? 56.952 -7.092 11.629 1.00 25.23 25 LEU C O 1
ATOM 1634 N N . GLN C 1 27 ? 54.900 -7.893 12.101 1.00 23.35 26 GLN C N 1
ATOM 1635 C CA . GLN C 1 27 ? 55.400 -8.635 13.263 1.00 15.30 26 GLN C CA 1
ATOM 1636 C C . GLN C 1 27 ? 56.383 -9.722 12.848 1.00 16.76 26 GLN C C 1
ATOM 1637 O O . GLN C 1 27 ? 57.358 -9.979 13.553 1.00 25.13 26 GLN C O 1
ATOM 1643 N N . ASN C 1 28 ? 56.149 -10.374 11.705 1.00 17.49 27 ASN C N 1
ATOM 1644 C CA . ASN C 1 28 ? 57.116 -11.347 11.204 1.00 21.46 27 ASN C CA 1
ATOM 1645 C C . ASN C 1 28 ? 58.440 -10.689 10.819 1.00 20.37 27 ASN C C 1
ATOM 1646 O O . ASN C 1 28 ? 59.514 -11.213 11.132 1.00 20.52 27 ASN C O 1
ATOM 1651 N N . LEU C 1 29 ? 58.380 -9.553 10.120 1.00 21.86 28 LEU C N 1
ATOM 1652 C CA . LEU C 1 29 ? 59.593 -8.859 9.697 1.00 12.20 28 LEU C CA 1
ATOM 1653 C C . LEU C 1 29 ? 60.419 -8.403 10.891 1.00 17.36 28 LEU C C 1
ATOM 1654 O O . LEU C 1 29 ? 61.653 -8.479 10.864 1.00 19.86 28 LEU C O 1
ATOM 1659 N N . ILE C 1 30 ? 59.766 -7.909 11.945 1.00 22.49 29 ILE C N 1
ATOM 1660 C CA . ILE C 1 30 ? 60.510 -7.502 13.134 1.00 24.15 29 ILE C CA 1
ATOM 1661 C C . ILE C 1 30 ? 61.260 -8.693 13.710 1.00 25.86 29 ILE C C 1
ATOM 1662 O O . ILE C 1 30 ? 62.465 -8.612 13.990 1.00 20.83 29 ILE C O 1
ATOM 1667 N N . ASP C 1 31 ? 60.567 -9.831 13.843 1.00 24.59 30 ASP C N 1
ATOM 1668 C CA . ASP C 1 31 ? 61.198 -11.054 14.337 1.00 26.08 30 ASP C CA 1
ATOM 1669 C C . ASP C 1 31 ? 62.362 -11.478 13.450 1.00 29.29 30 ASP C C 1
ATOM 1670 O O . ASP C 1 31 ? 63.443 -11.814 13.947 1.00 36.13 30 ASP C O 1
ATOM 1675 N N . LYS C 1 32 ? 62.161 -11.464 12.130 1.00 26.89 31 LYS C N 1
ATOM 1676 C CA . LYS C 1 32 ? 63.196 -11.937 11.209 1.00 32.82 31 LYS C CA 1
ATOM 1677 C C . LYS C 1 32 ? 64.457 -11.068 11.261 1.00 35.98 31 LYS C C 1
ATOM 1678 O O . LYS C 1 32 ? 65.579 -11.586 11.151 1.00 35.62 31 LYS C O 1
ATOM 1684 N N . MET C 1 33 ? 64.298 -9.743 11.401 1.00 29.13 32 MET C N 1
ATOM 1685 C CA . MET C 1 33 ? 65.473 -8.880 11.501 1.00 28.99 32 MET C CA 1
ATOM 1686 C C . MET C 1 33 ? 66.206 -9.103 12.820 1.00 31.01 32 MET C C 1
ATOM 1687 O O . MET C 1 33 ? 67.419 -8.874 12.906 1.00 21.44 32 MET C O 1
ATOM 1692 N N . LEU C 1 34 ? 65.485 -9.532 13.856 1.00 23.72 33 LEU C N 1
ATOM 1693 C CA . LEU C 1 34 ? 66.129 -9.872 15.115 1.00 25.53 33 LEU C CA 1
ATOM 1694 C C . LEU C 1 34 ? 66.810 -11.235 15.019 1.00 31.87 33 LEU C C 1
ATOM 1695 O O . LEU C 1 34 ? 67.980 -11.381 15.393 1.00 31.64 33 LEU C O 1
ATOM 1700 N N . ALA C 1 35 ? 66.095 -12.234 14.496 1.00 30.60 34 ALA C N 1
ATOM 1701 C CA . ALA C 1 35 ? 66.668 -13.565 14.317 1.00 30.31 34 ALA C CA 1
ATOM 1702 C C . ALA C 1 35 ? 67.939 -13.525 13.477 1.00 28.98 34 ALA C C 1
ATOM 1703 O O . ALA C 1 35 ? 68.909 -14.221 13.787 1.00 38.21 34 ALA C O 1
ATOM 1705 N N . 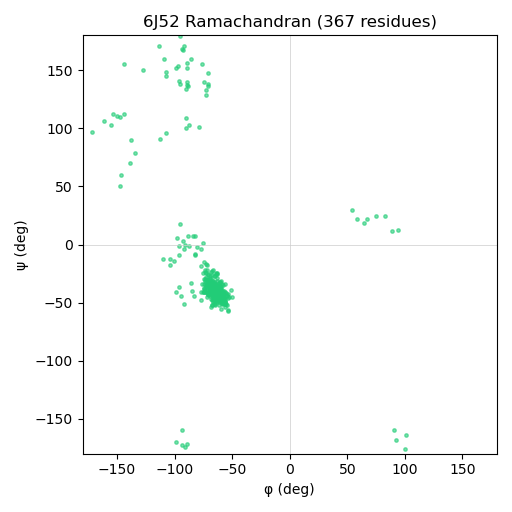GLU C 1 36 ? 67.958 -12.721 12.413 1.00 31.17 35 GLU C N 1
ATOM 1706 C CA . GLU C 1 36 ? 69.159 -12.545 11.596 1.00 25.07 35 GLU C CA 1
ATOM 1707 C C . GLU C 1 36 ? 70.135 -11.538 12.188 1.00 29.85 35 GLU C C 1
ATOM 1708 O O . GLU C 1 36 ? 71.111 -11.184 11.519 1.00 34.06 35 GLU C O 1
ATOM 1714 N N . ARG C 1 37 ? 69.877 -11.055 13.407 1.00 29.32 36 ARG C N 1
ATOM 1715 C CA . ARG C 1 37 ? 70.751 -10.115 14.122 1.00 34.67 36 ARG C CA 1
ATOM 1716 C C . ARG C 1 37 ? 71.061 -8.861 13.301 1.00 33.78 36 ARG C C 1
ATOM 1717 O O . ARG C 1 37 ? 72.121 -8.249 13.465 1.00 29.98 36 ARG C O 1
ATOM 1725 N N . VAL C 1 38 ? 70.131 -8.468 12.425 1.00 30.38 37 VAL C N 1
ATOM 1726 C CA . VAL C 1 38 ? 70.130 -7.106 11.892 1.00 27.52 37 VAL C CA 1
ATOM 1727 C C . VAL C 1 38 ? 69.734 -6.114 12.980 1.00 25.80 37 VAL C C 1
ATOM 1728 O O . VAL C 1 38 ? 70.315 -5.028 13.081 1.00 26.19 37 VAL C O 1
ATOM 1732 N N . PHE C 1 39 ? 68.721 -6.458 13.791 1.00 21.94 38 PHE C N 1
ATOM 1733 C CA . PHE C 1 39 ? 68.370 -5.722 15.003 1.00 20.44 38 PHE C CA 1
ATOM 1734 C C . PHE C 1 39 ? 68.986 -6.385 16.235 1.00 25.20 38 PHE C C 1
ATOM 1735 O O . PHE C 1 39 ? 69.224 -7.596 16.260 1.00 26.64 38 PHE C O 1
ATOM 1743 N N . ASN C 1 40 ? 69.222 -5.580 17.268 1.00 22.43 39 ASN C N 1
ATOM 1744 C CA . ASN C 1 40 ? 69.452 -6.119 18.596 1.00 26.40 39 ASN C CA 1
ATOM 1745 C C . ASN C 1 40 ? 68.132 -6.113 19.362 1.00 28.00 39 ASN C C 1
ATOM 1746 O O . ASN C 1 40 ? 67.097 -5.671 18.853 1.00 26.90 39 ASN C O 1
ATOM 1751 N N . LYS C 1 41 ? 68.175 -6.596 20.610 1.00 24.93 40 LYS C N 1
ATOM 1752 C CA . LYS C 1 41 ? 66.960 -6.678 21.420 1.00 26.26 40 LYS C CA 1
ATOM 1753 C C . LYS C 1 41 ? 66.366 -5.298 21.692 1.00 16.95 40 LYS C C 1
ATOM 1754 O O . LYS C 1 41 ? 65.142 -5.138 21.699 1.00 22.30 40 LYS C O 1
ATOM 1760 N N . GLY C 1 42 ? 67.217 -4.295 21.933 1.00 15.72 41 GLY C N 1
ATOM 1761 C CA . GLY C 1 42 ? 66.726 -2.940 22.128 1.00 15.81 41 GLY C CA 1
ATOM 1762 C C . GLY C 1 42 ? 65.914 -2.428 20.949 1.00 30.34 41 GLY C C 1
ATOM 1763 O O . GLY C 1 42 ? 64.795 -1.932 21.116 1.00 23.74 41 GLY C O 1
ATOM 1764 N N . GLU C 1 43 ? 66.456 -2.556 19.736 1.00 28.36 42 GLU C N 1
ATOM 1765 C CA . GLU C 1 43 ? 65.803 -1.975 18.566 1.00 32.38 42 GLU C CA 1
ATOM 1766 C C . GLU C 1 43 ? 64.445 -2.619 18.298 1.00 31.47 42 GLU C C 1
ATOM 1767 O O . GLU C 1 43 ? 63.478 -1.926 17.965 1.00 27.11 42 GLU C O 1
ATOM 1773 N N . ALA C 1 44 ? 64.355 -3.942 18.424 1.00 33.47 43 ALA C N 1
ATOM 1774 C CA . ALA C 1 44 ? 63.080 -4.609 18.193 1.00 27.48 43 ALA C CA 1
ATOM 1775 C C . ALA C 1 44 ? 62.044 -4.141 19.204 1.00 27.64 43 ALA C C 1
ATOM 1776 O O . ALA C 1 44 ? 60.914 -3.796 18.840 1.00 32.48 43 ALA C O 1
ATOM 1778 N N . ALA C 1 45 ? 62.431 -4.087 20.482 1.00 29.24 44 ALA C N 1
ATOM 1779 C CA . ALA C 1 45 ? 61.525 -3.625 21.530 1.00 25.87 44 ALA C CA 1
ATOM 1780 C C . ALA C 1 45 ? 61.109 -2.173 21.312 1.00 32.52 44 ALA C C 1
ATOM 1781 O O . ALA C 1 45 ? 59.962 -1.804 21.585 1.00 41.69 44 ALA C O 1
ATOM 1783 N N . ASP C 1 46 ? 62.024 -1.333 20.819 1.00 34.45 45 ASP C N 1
ATOM 1784 C CA . ASP C 1 46 ? 61.691 0.069 20.576 1.00 41.26 45 ASP C CA 1
ATOM 1785 C C . ASP C 1 46 ? 60.533 0.196 19.598 1.00 37.49 45 ASP C C 1
ATOM 1786 O O . ASP C 1 46 ? 59.592 0.960 19.833 1.00 34.55 45 ASP C O 1
ATOM 1791 N N . ILE C 1 47 ? 60.597 -0.554 18.490 1.00 24.10 46 ILE C N 1
ATOM 1792 C CA . ILE C 1 47 ? 59.600 -0.477 17.431 1.00 20.38 46 ILE C CA 1
ATOM 1793 C C . ILE C 1 47 ? 58.217 -0.867 17.935 1.00 36.11 46 ILE C C 1
ATOM 1794 O O . ILE C 1 47 ? 57.208 -0.286 17.513 1.00 43.63 46 ILE C O 1
ATOM 1799 N N . LEU C 1 48 ? 58.142 -1.827 18.857 1.00 41.71 47 LEU C N 1
ATOM 1800 C CA . LEU C 1 48 ? 56.874 -2.384 19.313 1.00 42.92 47 LEU C CA 1
ATOM 1801 C C . LEU C 1 48 ? 56.340 -1.750 20.587 1.00 51.60 47 LEU C C 1
ATOM 1802 O O . LEU C 1 48 ? 55.120 -1.621 20.737 1.00 57.20 47 LEU C O 1
ATOM 1807 N N . GLU C 1 49 ? 57.214 -1.386 21.525 1.00 56.23 48 GLU C N 1
ATOM 1808 C CA . GLU C 1 49 ? 56.741 -0.884 22.812 1.00 59.02 48 GLU C CA 1
ATOM 1809 C C . GLU C 1 49 ? 56.095 0.487 22.674 1.00 58.09 48 GLU C C 1
ATOM 1810 O O . GLU C 1 49 ? 55.195 0.827 23.451 1.00 62.61 48 GLU C O 1
ATOM 1816 N N . SER C 1 50 ? 56.517 1.275 21.685 1.00 50.66 49 SER C N 1
ATOM 1817 C CA . SER C 1 50 ? 55.844 2.537 21.413 1.00 46.86 49 SER C CA 1
ATOM 1818 C C . SER C 1 50 ? 54.482 2.352 20.757 1.00 49.34 49 SER C C 1
ATOM 1819 O O . SER C 1 50 ? 53.692 3.300 20.753 1.00 53.65 49 SER C O 1
ATOM 1822 N N . ASN C 1 51 ? 54.185 1.160 20.199 1.00 44.20 50 ASN C N 1
ATOM 1823 C CA . ASN C 1 51 ? 52.968 0.934 19.404 1.00 41.03 50 ASN C CA 1
ATOM 1824 C C . ASN C 1 51 ? 52.313 -0.381 19.846 1.00 48.62 50 ASN C C 1
ATOM 1825 O O . ASN C 1 51 ? 52.441 -1.415 19.181 1.00 50.76 50 ASN C O 1
ATOM 1830 N N . ASP C 1 52 ? 51.593 -0.332 20.973 1.00 44.53 51 ASP C N 1
ATOM 1831 C CA . ASP C 1 52 ? 50.961 -1.521 21.547 1.00 43.06 51 ASP C CA 1
ATOM 1832 C C . ASP C 1 52 ? 49.554 -1.657 20.964 1.00 41.05 51 ASP C C 1
ATOM 1833 O O . ASP C 1 52 ? 48.643 -0.884 21.287 1.00 34.47 51 ASP C O 1
ATOM 1838 N N . ILE C 1 53 ? 49.383 -2.656 20.097 1.00 29.76 52 ILE C N 1
ATOM 1839 C CA . ILE C 1 53 ? 48.080 -2.913 19.499 1.00 33.25 52 ILE C CA 1
ATOM 1840 C C . ILE C 1 53 ? 47.141 -3.570 20.514 1.00 30.04 52 ILE C C 1
ATOM 1841 O O . ILE C 1 53 ? 45.928 -3.316 20.518 1.00 24.29 52 ILE C O 1
ATOM 1846 N N . ARG C 1 54 ? 47.687 -4.406 21.400 1.00 22.56 53 ARG C N 1
ATOM 1847 C CA . ARG C 1 54 ? 46.866 -5.045 22.422 1.00 21.57 53 ARG C CA 1
ATOM 1848 C C . ARG C 1 54 ? 46.202 -4.000 23.314 1.00 25.36 53 ARG C C 1
ATOM 1849 O O . ARG C 1 54 ? 45.010 -4.102 23.621 1.00 19.95 53 ARG C O 1
ATOM 1857 N N . ALA C 1 55 ? 46.953 -2.968 23.717 1.00 20.06 54 ALA C N 1
ATOM 1858 C CA . ALA C 1 55 ? 46.389 -1.940 24.587 1.00 19.48 54 ALA C CA 1
ATOM 1859 C C . ALA C 1 55 ? 45.320 -1.123 23.867 1.00 22.91 54 ALA C C 1
ATOM 1860 O O . ALA C 1 55 ? 44.288 -0.789 24.458 1.00 21.41 54 ALA C O 1
ATOM 1862 N N . ASP C 1 56 ? 45.542 -0.806 22.591 1.00 23.95 55 ASP C N 1
ATOM 1863 C CA . ASP C 1 56 ? 44.530 -0.081 21.832 1.00 18.64 55 ASP C CA 1
ATOM 1864 C C . ASP C 1 56 ? 43.228 -0.873 21.745 1.00 14.28 55 ASP C C 1
ATOM 1865 O O . ASP C 1 56 ? 42.143 -0.301 21.919 1.00 13.22 55 ASP C O 1
ATOM 1870 N N . ILE C 1 57 ? 43.314 -2.185 21.470 1.00 11.89 56 ILE C N 1
ATOM 1871 C CA . ILE C 1 57 ? 42.121 -3.034 21.430 1.00 16.87 56 ILE C CA 1
ATOM 1872 C C . ILE C 1 57 ? 41.421 -3.037 22.781 1.00 22.21 56 ILE C C 1
ATOM 1873 O O . ILE C 1 57 ? 40.195 -2.910 22.864 1.00 23.72 56 ILE C O 1
ATOM 1878 N N . ALA C 1 58 ? 42.197 -3.198 23.857 1.00 25.00 57 ALA C N 1
ATOM 1879 C CA . ALA C 1 58 ? 41.641 -3.211 25.202 1.00 22.38 57 ALA C CA 1
ATOM 1880 C C . ALA C 1 58 ? 40.817 -1.957 25.480 1.00 21.58 57 ALA C C 1
ATOM 1881 O O . ALA C 1 58 ? 39.704 -2.046 26.020 1.00 20.28 57 ALA C O 1
ATOM 1883 N N . ARG C 1 59 ? 41.338 -0.785 25.096 1.00 14.30 58 ARG C N 1
ATOM 1884 C CA . ARG C 1 59 ? 40.620 0.469 25.311 1.00 12.75 58 ARG C CA 1
ATOM 1885 C C . ARG C 1 59 ? 39.309 0.487 24.539 1.00 22.55 58 ARG C C 1
ATOM 1886 O O . ARG C 1 59 ? 38.258 0.871 25.077 1.00 22.25 58 ARG C O 1
ATOM 1894 N N . ALA C 1 60 ? 39.357 0.079 23.265 1.00 14.85 59 ALA C N 1
ATOM 1895 C CA . ALA C 1 60 ? 38.157 0.104 22.444 1.00 17.88 59 ALA C CA 1
ATOM 1896 C C . ALA C 1 60 ? 37.120 -0.855 22.992 1.00 25.58 59 ALA C C 1
ATOM 1897 O O . ALA C 1 60 ? 35.921 -0.543 23.019 1.00 21.07 59 ALA C O 1
ATOM 1899 N N . LEU C 1 61 ? 37.572 -2.025 23.451 1.00 24.25 60 LEU C N 1
ATOM 1900 C CA . LEU C 1 61 ? 36.649 -3.047 23.923 1.00 23.73 60 LEU C CA 1
ATOM 1901 C C . LEU C 1 61 ? 35.929 -2.588 25.184 1.00 22.95 60 LEU C C 1
ATOM 1902 O O . LEU C 1 61 ? 34.697 -2.642 25.258 1.00 20.38 60 LEU C O 1
ATOM 1907 N N . ILE C 1 62 ? 36.677 -2.100 26.177 1.00 20.78 61 ILE C N 1
ATOM 1908 C CA . ILE C 1 62 ? 36.043 -1.784 27.449 1.00 20.37 61 ILE C CA 1
ATOM 1909 C C . ILE C 1 62 ? 35.177 -0.527 27.330 1.00 21.98 61 ILE C C 1
ATOM 1910 O O . ILE C 1 62 ? 34.089 -0.455 27.920 1.00 22.12 61 ILE C O 1
ATOM 1915 N N . ASP C 1 63 ? 35.592 0.451 26.524 1.00 22.46 62 ASP C N 1
ATOM 1916 C CA . ASP C 1 63 ? 34.749 1.631 26.357 1.00 24.50 62 ASP C CA 1
ATOM 1917 C C . ASP C 1 63 ? 33.467 1.317 25.586 1.00 25.76 62 ASP C C 1
ATOM 1918 O O . ASP C 1 63 ? 32.432 1.954 25.819 1.00 27.04 62 ASP C O 1
ATOM 1923 N N . SER C 1 64 ? 33.494 0.336 24.685 1.00 25.39 63 SER C N 1
ATOM 1924 C CA . SER C 1 64 ? 32.255 -0.025 24.003 1.00 31.79 63 SER C CA 1
ATOM 1925 C C . SER C 1 64 ? 31.278 -0.688 24.964 1.00 27.84 63 SER C C 1
ATOM 1926 O O . SER C 1 64 ? 30.065 -0.450 24.885 1.00 31.18 63 SER C O 1
ATOM 1929 N N . VAL C 1 65 ? 31.790 -1.526 25.871 1.00 15.55 64 VAL C N 1
ATOM 1930 C CA . VAL C 1 65 ? 30.931 -2.216 26.832 1.00 23.95 64 VAL C CA 1
ATOM 1931 C C . VAL C 1 65 ? 30.331 -1.223 27.819 1.00 19.56 64 VAL C C 1
ATOM 1932 O O . VAL C 1 65 ? 29.123 -1.224 28.072 1.00 25.16 64 VAL C O 1
ATOM 1936 N N . THR C 1 66 ? 31.172 -0.343 28.359 1.00 21.59 65 THR C N 1
ATOM 1937 C CA . THR C 1 66 ? 30.742 0.615 29.369 1.00 25.12 65 THR C CA 1
ATOM 1938 C C . THR C 1 66 ? 29.597 1.488 28.867 1.00 21.20 65 THR C C 1
ATOM 1939 O O . THR C 1 66 ? 28.658 1.785 29.614 1.00 19.32 65 THR C O 1
ATOM 1943 N N . LYS C 1 67 ? 29.650 1.904 27.602 1.00 17.79 66 LYS C N 1
ATOM 1944 C CA . LYS C 1 67 ? 28.605 2.787 27.109 1.00 24.78 66 LYS C CA 1
ATOM 1945 C C . LYS C 1 67 ? 27.259 2.081 27.031 1.00 22.17 66 LYS C C 1
ATOM 1946 O O . LYS C 1 67 ? 26.224 2.751 27.096 1.00 24.14 66 LYS C O 1
ATOM 1952 N N . LYS C 1 68 ? 27.238 0.750 26.954 1.00 22.80 67 LYS C N 1
ATOM 1953 C CA . LYS C 1 68 ? 25.960 0.049 26.874 1.00 25.33 67 LYS C CA 1
ATOM 1954 C C . LYS C 1 68 ? 25.285 -0.165 28.227 1.00 30.28 67 LYS C C 1
ATOM 1955 O O . LYS C 1 68 ? 24.134 -0.609 28.254 1.00 39.06 67 LYS C O 1
ATOM 1961 N N . GLY C 1 69 ? 25.948 0.120 29.349 1.00 25.72 68 GLY C N 1
ATOM 1962 C CA . GLY C 1 69 ? 25.261 0.099 30.632 1.00 17.17 68 GLY C CA 1
ATOM 1963 C C . GLY C 1 69 ? 25.502 -1.169 31.443 1.00 14.24 68 GLY C C 1
ATOM 1964 O O . GLY C 1 69 ? 26.243 -2.082 31.061 1.00 25.19 68 GLY C O 1
ATOM 1965 N N . ASP C 1 70 ? 24.806 -1.209 32.580 1.00 15.44 69 ASP C N 1
ATOM 1966 C CA . ASP C 1 70 ? 25.128 -2.140 33.657 1.00 19.72 69 ASP C CA 1
ATOM 1967 C C . ASP C 1 70 ? 24.999 -3.597 33.220 1.00 16.46 69 ASP C C 1
ATOM 1968 O O . ASP C 1 70 ? 25.858 -4.427 33.560 1.00 16.30 69 ASP C O 1
ATOM 1973 N N . VAL C 1 71 ? 23.936 -3.931 32.474 1.00 12.91 70 VAL C N 1
ATOM 1974 C CA . VAL C 1 71 ? 23.702 -5.322 32.076 1.00 20.09 70 VAL C CA 1
ATOM 1975 C C . VAL C 1 71 ? 24.825 -5.810 31.179 1.00 23.68 70 VAL C C 1
ATOM 1976 O O . VAL C 1 71 ? 25.350 -6.917 31.354 1.00 28.63 70 VAL C O 1
ATOM 1980 N N . ALA C 1 72 ? 25.204 -4.989 30.203 1.00 22.34 71 ALA C N 1
ATOM 1981 C CA . ALA C 1 72 ? 26.346 -5.301 29.354 1.00 18.89 71 ALA C CA 1
ATOM 1982 C C . ALA C 1 72 ? 27.613 -5.481 30.182 1.00 22.94 71 ALA C C 1
ATOM 1983 O O . ALA C 1 72 ? 28.374 -6.433 29.966 1.00 25.79 71 ALA C O 1
ATOM 1985 N N . CYS C 1 73 ? 27.856 -4.572 31.133 1.00 12.58 72 CYS C N 1
ATOM 1986 C CA . CYS C 1 73 ? 29.021 -4.710 31.992 1.00 17.73 72 CYS C CA 1
ATOM 1987 C C . CYS C 1 73 ? 28.944 -5.975 32.834 1.00 21.18 72 CYS C C 1
ATOM 1988 O O . CYS C 1 73 ? 29.973 -6.595 33.116 1.00 22.24 72 CYS C O 1
ATOM 1991 N N . SER C 1 74 ? 27.740 -6.402 33.206 1.00 17.41 73 SER C N 1
ATOM 1992 C CA . SER C 1 74 ? 27.635 -7.577 34.059 1.00 21.11 73 SER C CA 1
ATOM 1993 C C . SER C 1 74 ? 27.963 -8.853 33.295 1.00 20.37 73 SER C C 1
ATOM 1994 O O . SER C 1 74 ? 28.626 -9.746 33.838 1.00 20.31 73 SER C O 1
ATOM 1997 N N . LEU C 1 75 ? 27.494 -8.964 32.047 1.00 21.14 74 LEU C N 1
ATOM 1998 C CA . LEU C 1 75 ? 27.908 -10.067 31.180 1.00 25.20 74 LEU C CA 1
ATOM 1999 C C . LEU C 1 75 ? 29.417 -10.074 30.988 1.00 21.53 74 LEU C C 1
ATOM 2000 O O . LEU C 1 75 ? 30.078 -11.102 31.169 1.00 24.54 74 LEU C O 1
ATOM 2005 N N . PHE C 1 76 ? 29.971 -8.920 30.616 1.00 20.07 75 PHE C N 1
ATOM 2006 C CA . PHE C 1 76 ? 31.397 -8.797 30.346 1.00 18.95 75 PHE C CA 1
ATOM 2007 C C . PHE C 1 76 ? 32.226 -9.214 31.557 1.00 17.28 75 PHE C C 1
ATOM 2008 O O . PHE C 1 76 ? 33.194 -9.974 31.429 1.00 18.98 75 PHE C O 1
ATOM 2016 N N . ALA C 1 77 ? 31.844 -8.732 32.748 1.00 13.84 76 ALA C N 1
ATOM 2017 C CA . ALA C 1 77 ? 32.542 -9.103 33.978 1.00 16.62 76 ALA C CA 1
ATOM 2018 C C . ALA C 1 77 ? 32.437 -10.596 34.266 1.00 18.55 76 ALA C C 1
ATOM 2019 O O . ALA C 1 77 ? 33.389 -11.195 34.786 1.00 17.27 76 ALA C O 1
ATOM 2021 N N . GLY C 1 78 ? 31.303 -11.215 33.936 1.00 19.30 77 GLY C N 1
ATOM 2022 C CA . GLY C 1 78 ? 31.218 -12.662 34.044 1.00 21.66 77 GLY C CA 1
ATOM 2023 C C . GLY C 1 78 ? 32.236 -13.367 33.164 1.00 23.78 77 GLY C C 1
ATOM 2024 O O . GLY C 1 78 ? 32.956 -14.262 33.619 1.00 28.34 77 GLY C O 1
ATOM 2025 N N . ALA C 1 79 ? 32.314 -12.965 31.887 1.00 24.33 78 ALA C N 1
ATOM 2026 C CA . ALA C 1 79 ? 33.281 -13.572 30.974 1.00 26.98 78 ALA C CA 1
ATOM 2027 C C . ALA C 1 79 ? 34.726 -13.312 31.411 1.00 29.46 78 ALA C C 1
ATOM 2028 O O . ALA C 1 79 ? 35.592 -14.179 31.246 1.00 24.71 78 ALA C O 1
ATOM 2030 N N . ILE C 1 80 ? 35.013 -12.135 31.966 1.00 22.90 79 ILE C N 1
ATOM 2031 C CA . ILE C 1 80 ? 36.366 -11.876 32.444 1.00 21.36 79 ILE C CA 1
ATOM 2032 C C . ILE C 1 80 ? 36.722 -12.839 33.565 1.00 21.63 79 ILE C C 1
ATOM 2033 O O . ILE C 1 80 ? 37.804 -13.442 33.572 1.00 22.55 79 ILE C O 1
ATOM 2038 N N . ALA C 1 81 ? 35.814 -12.987 34.538 1.00 22.69 80 ALA C N 1
ATOM 2039 C CA . ALA C 1 81 ? 36.074 -13.840 35.694 1.00 25.61 80 ALA C CA 1
ATOM 2040 C C . ALA C 1 81 ? 36.329 -15.284 35.277 1.00 32.97 80 ALA C C 1
ATOM 2041 O O . ALA C 1 81 ? 37.171 -15.973 35.869 1.00 32.50 80 ALA C O 1
ATOM 2043 N N . ARG C 1 82 ? 35.605 -15.764 34.263 1.00 33.61 81 ARG C N 1
ATOM 2044 C CA . ARG C 1 82 ? 35.838 -17.110 33.762 1.00 35.87 81 ARG C CA 1
ATOM 2045 C C . ARG C 1 82 ? 37.182 -17.240 33.058 1.00 32.67 81 ARG C C 1
ATOM 2046 O O . ARG C 1 82 ? 37.721 -18.346 32.997 1.00 31.56 81 ARG C O 1
ATOM 2054 N N . GLN C 1 83 ? 37.741 -16.140 32.550 1.00 36.37 82 GLN C N 1
ATOM 2055 C CA . GLN C 1 83 ? 38.935 -16.175 31.705 1.00 34.72 82 GLN C CA 1
ATOM 2056 C C . GLN C 1 83 ? 40.237 -15.957 32.472 1.00 27.20 82 GLN C C 1
ATOM 2057 O O . GLN C 1 83 ? 41.200 -16.678 32.236 1.00 21.29 82 GLN C O 1
ATOM 2063 N N . ASP C 1 84 ? 40.292 -14.984 33.381 1.00 30.60 83 ASP C N 1
ATOM 2064 C CA . ASP C 1 84 ? 41.543 -14.596 34.030 1.00 31.78 83 ASP C CA 1
ATOM 2065 C C . ASP C 1 84 ? 41.250 -14.129 35.452 1.00 27.06 83 ASP C C 1
ATOM 2066 O O . ASP C 1 84 ? 40.696 -13.044 35.648 1.00 26.63 83 ASP C O 1
ATOM 2071 N N . VAL C 1 85 ? 41.668 -14.926 36.438 1.00 28.81 84 VAL C N 1
ATOM 2072 C CA . VAL C 1 85 ? 41.472 -14.557 37.836 1.00 28.81 84 VAL C CA 1
ATOM 2073 C C . VAL C 1 85 ? 42.330 -13.360 38.230 1.00 25.01 84 VAL C C 1
ATOM 2074 O O . VAL C 1 85 ? 41.900 -12.534 39.043 1.00 22.95 84 VAL C O 1
ATOM 2078 N N . VAL C 1 86 ? 43.539 -13.222 37.676 1.00 25.56 85 VAL C N 1
ATOM 2079 C CA . VAL C 1 86 ? 44.340 -12.041 37.999 1.00 28.50 85 VAL C CA 1
ATOM 2080 C C . VAL C 1 86 ? 43.658 -10.791 37.461 1.00 29.60 85 VAL C C 1
ATOM 2081 O O . VAL C 1 86 ? 43.503 -9.787 38.172 1.00 21.55 85 VAL C O 1
ATOM 2085 N N . LEU C 1 87 ? 43.234 -10.847 36.193 1.00 30.26 86 LEU C N 1
ATOM 2086 C CA . LEU C 1 87 ? 42.547 -9.717 35.579 1.00 22.62 86 LEU C CA 1
ATOM 2087 C C . LEU C 1 87 ? 41.304 -9.346 36.374 1.00 22.38 86 LEU C C 1
ATOM 2088 O O . LEU C 1 87 ? 41.039 -8.159 36.617 1.00 20.31 86 LEU C O 1
ATOM 2093 N N . ALA C 1 88 ? 40.552 -10.359 36.824 1.00 23.37 87 ALA C N 1
ATOM 2094 C CA . ALA C 1 88 ? 39.265 -10.109 37.466 1.00 24.19 87 ALA C CA 1
ATOM 2095 C C . ALA C 1 88 ? 39.445 -9.552 38.871 1.00 28.46 87 ALA C C 1
ATOM 2096 O O . ALA C 1 88 ? 38.702 -8.658 39.291 1.00 27.87 87 ALA C O 1
ATOM 2098 N N . ASP C 1 89 ? 40.417 -10.077 39.618 1.00 29.38 88 ASP C N 1
ATOM 2099 C CA . ASP C 1 89 ? 40.681 -9.550 40.951 1.00 29.25 88 ASP C CA 1
ATOM 2100 C C . ASP C 1 89 ? 41.219 -8.126 40.892 1.00 31.77 88 ASP C C 1
ATOM 2101 O O . ASP C 1 89 ? 40.973 -7.337 41.809 1.00 37.81 88 ASP C O 1
ATOM 2106 N N . ALA C 1 90 ? 41.965 -7.783 39.840 1.00 27.32 89 ALA C N 1
ATOM 2107 C CA . ALA C 1 90 ? 42.542 -6.447 39.759 1.00 19.27 89 ALA C CA 1
ATOM 2108 C C . ALA C 1 90 ? 41.481 -5.405 39.443 1.00 26.04 89 ALA C C 1
ATOM 2109 O O . ALA C 1 90 ? 41.666 -4.226 39.756 1.00 35.69 89 ALA C O 1
ATOM 2111 N N . MET C 1 91 ? 40.375 -5.814 38.824 1.00 23.40 90 MET C N 1
ATOM 2112 C CA . MET C 1 91 ? 39.260 -4.918 38.533 1.00 23.17 90 MET C CA 1
ATOM 2113 C C . MET C 1 91 ? 38.204 -4.908 39.635 1.00 28.83 90 MET C C 1
ATOM 2114 O O . MET C 1 91 ? 37.248 -4.129 39.557 1.00 31.81 90 MET C O 1
ATOM 2119 N N . GLY C 1 92 ? 38.359 -5.738 40.662 1.00 28.90 91 GLY C N 1
ATOM 2120 C CA . GLY C 1 92 ? 37.352 -5.829 41.693 1.00 23.39 91 GLY C CA 1
ATOM 2121 C C . GLY C 1 92 ? 36.196 -6.739 41.356 1.00 29.18 91 GLY C C 1
ATOM 2122 O O . GLY C 1 92 ? 35.099 -6.563 41.894 1.00 33.60 91 GLY C O 1
ATOM 2123 N N . ILE C 1 93 ? 36.407 -7.707 40.476 1.00 27.70 92 ILE C N 1
ATOM 2124 C CA . ILE C 1 93 ? 35.401 -8.694 40.121 1.00 28.34 92 ILE C CA 1
ATOM 2125 C C . ILE C 1 93 ? 35.626 -9.924 40.982 1.00 42.65 92 ILE C C 1
ATOM 2126 O O . ILE C 1 93 ? 36.770 -10.340 41.204 1.00 44.20 92 ILE C O 1
ATOM 2131 N N . SER C 1 94 ? 34.538 -10.509 41.477 1.00 59.75 93 SER C N 1
ATOM 2132 C CA . SER C 1 94 ? 34.629 -11.721 42.274 1.00 72.96 93 SER C CA 1
ATOM 2133 C C . SER C 1 94 ? 34.510 -12.950 41.371 1.00 84.81 93 SER C C 1
ATOM 2134 O O . SER C 1 94 ? 34.475 -12.846 40.142 1.00 92.75 93 SER C O 1
ATOM 2137 N N . GLN C 1 95 ? 34.451 -14.135 41.979 1.00 85.15 94 GLN C N 1
ATOM 2138 C CA . GLN C 1 95 ? 34.404 -15.375 41.205 1.00 81.59 94 GLN C CA 1
ATOM 2139 C C . GLN C 1 95 ? 33.505 -16.443 41.803 1.00 77.67 94 GLN C C 1
ATOM 2140 O O . GLN C 1 95 ? 33.602 -17.608 41.415 1.00 75.87 94 GLN C O 1
ATOM 2146 N N . MET D 1 2 ? 27.144 -14.752 34.993 1.00 64.60 1 MET D N 1
ATOM 2147 C CA . MET D 1 2 ? 27.019 -13.302 35.140 1.00 63.98 1 MET D CA 1
ATOM 2148 C C . MET D 1 2 ? 27.394 -12.866 36.566 1.00 47.42 1 MET D C 1
ATOM 2149 O O . MET D 1 2 ? 27.253 -13.630 37.526 1.00 35.45 1 MET D O 1
ATOM 2154 N N . GLN D 1 3 ? 27.904 -11.641 36.670 1.00 34.70 2 GLN D N 1
ATOM 2155 C CA . GLN D 1 3 ? 28.212 -10.958 37.916 1.00 30.03 2 GLN D CA 1
ATOM 2156 C C . GLN D 1 3 ? 27.292 -9.751 38.076 1.00 30.83 2 GLN D C 1
ATOM 2157 O O . GLN D 1 3 ? 26.551 -9.370 37.163 1.00 31.61 2 GLN D O 1
ATOM 2163 N N . ASN D 1 4 ? 27.331 -9.139 39.250 1.00 22.46 3 ASN D N 1
ATOM 2164 C CA . ASN D 1 4 ? 26.636 -7.872 39.456 1.00 25.72 3 ASN D CA 1
ATOM 2165 C C . ASN D 1 4 ? 27.732 -6.819 39.530 1.00 21.42 3 ASN D C 1
ATOM 2166 O O . ASN D 1 4 ? 28.324 -6.593 40.590 1.00 26.17 3 ASN D O 1
ATOM 2171 N N . PHE D 1 5 ? 27.993 -6.185 38.387 1.00 11.88 4 PHE D N 1
ATOM 2172 C CA . PHE D 1 5 ? 29.183 -5.365 38.205 1.00 17.07 4 PHE D CA 1
ATOM 2173 C C . PHE D 1 5 ? 28.835 -4.356 37.108 1.00 25.19 4 PHE D C 1
ATOM 2174 O O . PHE D 1 5 ? 28.824 -4.713 35.927 1.00 38.75 4 PHE D O 1
ATOM 2182 N N . GLY D 1 6 ? 28.554 -3.115 37.509 1.00 20.69 5 GLY D N 1
ATOM 2183 C CA . GLY D 1 6 ? 28.007 -2.114 36.613 1.00 20.47 5 GLY D CA 1
ATOM 2184 C C . GLY D 1 6 ? 29.045 -1.220 35.942 1.00 27.79 5 GLY D C 1
ATOM 2185 O O . GLY D 1 6 ? 30.262 -1.415 36.045 1.00 23.79 5 GLY D O 1
ATOM 2186 N N . ALA D 1 7 ? 28.524 -0.207 35.237 1.00 19.93 6 ALA D N 1
ATOM 2187 C CA . ALA D 1 7 ? 29.362 0.690 34.447 1.00 23.22 6 ALA D CA 1
ATOM 2188 C C . ALA D 1 7 ? 30.275 1.539 35.323 1.00 19.59 6 ALA D C 1
ATOM 2189 O O . ALA D 1 7 ? 31.417 1.818 34.934 1.00 21.13 6 ALA D O 1
ATOM 2191 N N . GLN D 1 8 ? 29.808 1.959 36.503 1.00 19.13 7 GLN D N 1
ATOM 2192 C CA . GLN D 1 8 ? 30.682 2.752 37.358 1.00 21.97 7 GLN D CA 1
ATOM 2193 C C . GLN D 1 8 ? 31.867 1.922 37.835 1.00 29.20 7 GLN D C 1
ATOM 2194 O O . GLN D 1 8 ? 32.984 2.448 37.940 1.00 31.06 7 GLN D O 1
ATOM 2200 N N . GLU D 1 9 ? 31.654 0.618 38.066 1.00 26.56 8 GLU D N 1
ATOM 2201 C CA . GLU D 1 9 ? 32.741 -0.259 38.485 1.00 26.24 8 GLU D CA 1
ATOM 2202 C C . GLU D 1 9 ? 33.685 -0.534 37.323 1.00 24.96 8 GLU D C 1
ATOM 2203 O O . GLU D 1 9 ? 34.905 -0.620 37.510 1.00 21.76 8 GLU D O 1
ATOM 2209 N N . MET D 1 10 ? 33.136 -0.650 36.113 1.00 21.66 9 MET D N 1
ATOM 2210 C CA . MET D 1 10 ? 33.967 -0.864 34.939 1.00 20.75 9 MET D CA 1
ATOM 2211 C C . MET D 1 10 ? 34.877 0.331 34.687 1.00 23.26 9 MET D C 1
ATOM 2212 O O . MET D 1 10 ? 36.040 0.158 34.298 1.00 21.13 9 MET D O 1
ATOM 2217 N N . ARG D 1 11 ? 34.375 1.552 34.914 1.00 15.91 10 ARG D N 1
ATOM 2218 C CA . ARG D 1 11 ? 35.261 2.710 34.823 1.00 18.48 10 ARG D CA 1
ATOM 2219 C C . ARG D 1 11 ? 36.351 2.679 35.889 1.00 23.69 10 ARG D C 1
ATOM 2220 O O . ARG D 1 11 ? 37.479 3.113 35.627 1.00 19.57 10 ARG D O 1
ATOM 2228 N N . LYS D 1 12 ? 36.050 2.178 37.090 1.00 17.72 11 LYS D N 1
ATOM 2229 C CA . LYS D 1 12 ? 37.094 2.162 38.103 1.00 21.60 11 LYS D CA 1
ATOM 2230 C C . LYS D 1 12 ? 38.144 1.091 37.807 1.00 21.36 11 LYS D C 1
ATOM 2231 O O . LYS D 1 12 ? 39.322 1.290 38.112 1.00 27.81 11 LYS D O 1
ATOM 2237 N N . GLY D 1 13 ? 37.767 -0.009 37.161 1.00 17.40 12 GLY D N 1
ATOM 2238 C CA . GLY D 1 13 ? 38.731 -1.030 36.780 1.00 18.38 12 GLY D CA 1
ATOM 2239 C C . GLY D 1 13 ? 39.259 -0.904 35.354 1.00 20.20 12 GLY D C 1
ATOM 2240 O O . GLY D 1 13 ? 39.823 -1.856 34.802 1.00 21.34 12 GLY D O 1
ATOM 2241 N N . ARG D 1 14 ? 39.096 0.276 34.754 1.00 11.82 13 ARG D N 1
ATOM 2242 C CA . ARG D 1 14 ? 39.495 0.458 33.364 1.00 26.07 13 ARG D CA 1
ATOM 2243 C C . ARG D 1 14 ? 41.005 0.348 33.195 1.00 25.54 13 ARG D C 1
ATOM 2244 O O . ARG D 1 14 ? 41.490 -0.319 32.269 1.00 25.20 13 ARG D O 1
ATOM 2252 N N . LEU D 1 15 ? 41.764 1.031 34.055 1.00 20.70 14 LEU D N 1
ATOM 2253 C CA . LEU D 1 15 ? 43.217 1.027 33.911 1.00 17.07 14 LEU D CA 1
ATOM 2254 C C . LEU D 1 15 ? 43.791 -0.371 34.121 1.00 20.80 14 LEU D C 1
ATOM 2255 O O . LEU D 1 15 ? 44.654 -0.815 33.351 1.00 26.30 14 LEU D O 1
ATOM 2260 N N . ALA D 1 16 ? 43.299 -1.095 35.130 1.00 17.35 15 ALA D N 1
ATOM 2261 C CA . ALA D 1 16 ? 43.732 -2.475 35.319 1.00 23.83 15 ALA D CA 1
ATOM 2262 C C . ALA D 1 16 ? 43.496 -3.304 34.058 1.00 22.03 15 ALA D C 1
ATOM 2263 O O . ALA D 1 16 ? 44.408 -3.979 33.567 1.00 30.03 15 ALA D O 1
ATOM 2265 N N . PHE D 1 17 ? 42.284 -3.232 33.498 1.00 15.76 16 PHE D N 1
ATOM 2266 C CA . PHE D 1 17 ? 41.954 -4.018 32.310 1.00 13.55 16 PHE D CA 1
ATOM 2267 C C . PHE D 1 17 ? 42.926 -3.754 31.163 1.00 11.71 16 PHE D C 1
ATOM 2268 O O . PHE D 1 17 ? 43.460 -4.689 30.555 1.00 13.56 16 PHE D O 1
ATOM 2276 N N . VAL D 1 18 ? 43.162 -2.481 30.853 1.00 12.86 17 VAL D N 1
ATOM 2277 C CA . VAL D 1 18 ? 44.015 -2.125 29.723 1.00 19.19 17 VAL D CA 1
ATOM 2278 C C . VAL D 1 18 ? 45.427 -2.648 29.936 1.00 22.43 17 VAL D C 1
ATOM 2279 O O . VAL D 1 18 ? 46.022 -3.283 29.057 1.00 26.70 17 VAL D O 1
ATOM 2283 N N . ARG D 1 19 ? 45.963 -2.412 31.124 1.00 24.16 18 ARG D N 1
ATOM 2284 C CA . ARG D 1 19 ? 47.326 -2.807 31.445 1.00 26.64 18 ARG D CA 1
ATOM 2285 C C . ARG D 1 19 ? 47.484 -4.327 31.516 1.00 28.09 18 ARG D C 1
ATOM 2286 O O . ARG D 1 19 ? 48.531 -4.857 31.135 1.00 34.33 18 ARG D O 1
ATOM 2294 N N . LEU D 1 20 ? 46.459 -5.053 31.977 1.00 25.56 19 LEU D N 1
ATOM 2295 C CA . LEU D 1 20 ? 46.635 -6.443 32.394 1.00 21.34 19 LEU D CA 1
ATOM 2296 C C . LEU D 1 20 ? 45.992 -7.479 31.482 1.00 22.68 19 LEU D C 1
ATOM 2297 O O . LEU D 1 20 ? 46.275 -8.673 31.649 1.00 22.02 19 LEU D O 1
ATOM 2302 N N . SER D 1 21 ? 45.131 -7.086 30.547 1.00 24.99 20 SER D N 1
ATOM 2303 C CA . SER D 1 21 ? 44.477 -8.093 29.721 1.00 23.26 20 SER D CA 1
ATOM 2304 C C . SER D 1 21 ? 45.455 -8.650 28.699 1.00 27.17 20 SER D C 1
ATOM 2305 O O . SER D 1 21 ? 46.263 -7.916 28.123 1.00 28.76 20 SER D O 1
ATOM 2308 N N . LYS D 1 22 ? 45.393 -9.957 28.484 1.00 22.17 21 LYS D N 1
ATOM 2309 C CA . LYS D 1 22 ? 46.208 -10.557 27.442 1.00 20.15 21 LYS D CA 1
ATOM 2310 C C . LYS D 1 22 ? 45.452 -10.545 26.106 1.00 25.73 21 LYS D C 1
ATOM 2311 O O . LYS D 1 22 ? 44.215 -10.509 26.059 1.00 24.91 21 LYS D O 1
ATOM 2317 N N . LEU D 1 23 ? 46.222 -10.592 25.014 1.00 24.67 22 LEU D N 1
ATOM 2318 C CA . LEU D 1 23 ? 45.641 -10.501 23.680 1.00 24.90 22 LEU D CA 1
ATOM 2319 C C . LEU D 1 23 ? 44.635 -11.621 23.428 1.00 27.08 22 LEU D C 1
ATOM 2320 O O . LEU D 1 23 ? 43.500 -11.367 23.002 1.00 29.29 22 LEU D O 1
ATOM 2325 N N . GLU D 1 24 ? 45.032 -12.874 23.691 1.00 19.62 23 GLU D N 1
ATOM 2326 C CA . GLU D 1 24 ? 44.125 -14.003 23.485 1.00 21.27 23 GLU D CA 1
ATOM 2327 C C . GLU D 1 24 ? 42.872 -13.890 24.357 1.00 25.29 23 GLU D C 1
ATOM 2328 O O . GLU D 1 24 ? 41.789 -14.331 23.952 1.00 26.59 23 GLU D O 1
ATOM 2334 N N . THR D 1 25 ? 42.993 -13.303 25.552 1.00 18.73 24 THR D N 1
ATOM 2335 C CA . THR D 1 25 ? 41.800 -13.064 26.357 1.00 23.54 24 THR D CA 1
ATOM 2336 C C . THR D 1 25 ? 40.918 -11.999 25.716 1.00 22.92 24 THR D C 1
ATOM 2337 O O . THR D 1 25 ? 39.687 -12.104 25.742 1.00 27.84 24 THR D O 1
ATOM 2341 N N . LEU D 1 26 ? 41.529 -10.971 25.125 1.00 22.32 25 LEU D N 1
ATOM 2342 C CA . LEU D 1 26 ? 40.734 -9.960 24.441 1.00 19.54 25 LEU D CA 1
ATOM 2343 C C . LEU D 1 26 ? 39.950 -10.575 23.288 1.00 21.83 25 LEU D C 1
ATOM 2344 O O . LEU D 1 26 ? 38.745 -10.333 23.159 1.00 25.61 25 LEU D O 1
ATOM 2349 N N . GLN D 1 27 ? 40.599 -11.427 22.482 1.00 24.24 26 GLN D N 1
ATOM 2350 C CA . GLN D 1 27 ? 39.903 -12.067 21.365 1.00 21.84 26 GLN D CA 1
ATOM 2351 C C . GLN D 1 27 ? 38.740 -12.933 21.841 1.00 24.44 26 GLN D C 1
ATOM 2352 O O . GLN D 1 27 ? 37.656 -12.898 21.245 1.00 24.23 26 GLN D O 1
ATOM 2358 N N . ASN D 1 28 ? 38.934 -13.708 22.917 1.00 22.83 27 ASN D N 1
ATOM 2359 C CA . ASN D 1 28 ? 37.830 -14.528 23.421 1.00 25.98 27 ASN D CA 1
ATOM 2360 C C . ASN D 1 28 ? 36.688 -13.673 23.970 1.00 27.42 27 ASN D C 1
ATOM 2361 O O . ASN D 1 28 ? 35.521 -14.072 23.868 1.00 25.84 27 ASN D O 1
ATOM 2366 N N . LEU D 1 29 ? 36.991 -12.515 24.572 1.00 28.69 28 LEU D N 1
ATOM 2367 C CA . LEU D 1 29 ? 35.921 -11.661 25.092 1.00 19.43 28 LEU D CA 1
ATOM 2368 C C . LEU D 1 29 ? 35.097 -11.054 23.961 1.00 20.00 28 LEU D C 1
ATOM 2369 O O . LEU D 1 29 ? 33.861 -11.003 24.042 1.00 22.07 28 LEU D O 1
ATOM 2374 N N . ILE D 1 30 ? 35.761 -10.591 22.893 1.00 20.15 29 ILE D N 1
ATOM 2375 C CA . ILE D 1 30 ? 35.027 -10.029 21.762 1.00 23.59 29 ILE D CA 1
ATOM 2376 C C . ILE D 1 30 ? 34.150 -11.093 21.112 1.00 25.73 29 ILE D C 1
ATOM 2377 O O . ILE D 1 30 ? 33.008 -10.822 20.717 1.00 23.24 29 ILE D O 1
ATOM 2382 N N . ASP D 1 31 ? 34.668 -12.314 20.987 1.00 20.80 30 ASP D N 1
ATOM 2383 C CA . ASP D 1 31 ? 33.865 -13.401 20.448 1.00 28.04 30 ASP D CA 1
ATOM 2384 C C . ASP D 1 31 ? 32.664 -13.671 21.334 1.00 29.14 30 ASP D C 1
ATOM 2385 O O . ASP D 1 31 ? 31.527 -13.788 20.853 1.00 30.12 30 ASP D O 1
ATOM 2390 N N . LYS D 1 32 ? 32.903 -13.748 22.642 1.00 27.44 31 LYS D N 1
ATOM 2391 C CA . LYS D 1 32 ? 31.828 -13.941 23.607 1.00 28.85 31 LYS D CA 1
ATOM 2392 C C . LYS D 1 32 ? 30.764 -12.849 23.485 1.00 33.98 31 LYS D C 1
ATOM 2393 O O . LYS D 1 32 ? 29.574 -13.145 23.334 1.00 38.03 31 LYS D O 1
ATOM 2399 N N . MET D 1 33 ? 31.177 -11.576 23.544 1.00 28.51 32 MET D N 1
ATOM 2400 C CA . MET D 1 33 ? 30.220 -10.474 23.455 1.00 24.20 32 MET D CA 1
ATOM 2401 C C . MET D 1 33 ? 29.455 -10.484 22.133 1.00 25.24 32 MET D C 1
ATOM 2402 O O . MET D 1 33 ? 28.285 -10.087 22.087 1.00 23.16 32 MET D O 1
ATOM 2407 N N . LEU D 1 34 ? 30.086 -10.932 21.049 1.00 20.78 33 LEU D N 1
ATOM 2408 C CA . LEU D 1 34 ? 29.368 -10.984 19.783 1.00 24.65 33 LEU D CA 1
ATOM 2409 C C . LEU D 1 34 ? 28.400 -12.157 19.753 1.00 23.99 33 LEU D C 1
ATOM 2410 O O . LEU D 1 34 ? 27.268 -12.018 19.273 1.00 25.09 33 LEU D O 1
ATOM 2415 N N . ALA D 1 35 ? 28.829 -13.308 20.274 1.00 20.04 34 ALA D N 1
ATOM 2416 C CA . ALA D 1 35 ? 27.949 -14.467 20.385 1.00 25.67 34 ALA D CA 1
ATOM 2417 C C . ALA D 1 35 ? 26.709 -14.148 21.210 1.00 32.05 34 ALA D C 1
ATOM 2418 O O . ALA D 1 35 ? 25.593 -14.521 20.836 1.00 39.32 34 ALA D O 1
ATOM 2420 N N . GLU D 1 36 ? 26.885 -13.462 22.339 1.00 37.37 35 GLU D N 1
ATOM 2421 C CA . GLU D 1 36 ? 25.789 -13.043 23.205 1.00 35.70 35 GLU D CA 1
ATOM 2422 C C . GLU D 1 36 ? 25.012 -11.859 22.646 1.00 34.04 35 GLU D C 1
ATOM 2423 O O . GLU D 1 36 ? 24.088 -11.374 23.312 1.00 39.43 35 GLU D O 1
ATOM 2429 N N . ARG D 1 37 ? 25.386 -11.365 21.467 1.00 29.83 36 ARG D N 1
ATOM 2430 C CA . ARG D 1 37 ? 24.687 -10.293 20.758 1.00 28.72 36 ARG D CA 1
ATOM 2431 C C . ARG D 1 37 ? 24.710 -8.966 21.509 1.00 22.13 36 ARG D C 1
ATOM 2432 O O . ARG D 1 37 ? 23.910 -8.073 21.208 1.00 28.85 36 ARG D O 1
ATOM 2440 N N . VAL D 1 38 ? 25.627 -8.814 22.469 1.00 18.40 37 VAL D N 1
ATOM 2441 C CA . VAL D 1 38 ? 25.930 -7.492 23.011 1.00 18.36 37 VAL D CA 1
ATOM 2442 C C . VAL D 1 38 ? 26.584 -6.611 21.943 1.00 19.60 37 VAL D C 1
ATOM 2443 O O . VAL D 1 38 ? 26.322 -5.402 21.867 1.00 21.36 37 VAL D O 1
ATOM 2447 N N . PHE D 1 39 ? 27.450 -7.191 21.112 1.00 18.14 38 PHE D N 1
ATOM 2448 C CA . PHE D 1 39 ? 27.967 -6.514 19.928 1.00 20.66 38 PHE D CA 1
ATOM 2449 C C . PHE D 1 39 ? 27.202 -6.954 18.681 1.00 25.40 38 PHE D C 1
ATOM 2450 O O . PHE D 1 39 ? 26.657 -8.062 18.628 1.00 24.69 38 PHE D O 1
ATOM 2458 N N . ASN D 1 40 ? 27.135 -6.060 17.692 1.00 21.80 39 ASN D N 1
ATOM 2459 C CA . ASN D 1 40 ? 26.858 -6.463 16.319 1.00 28.27 39 ASN D CA 1
ATOM 2460 C C . ASN D 1 40 ? 28.190 -6.677 15.601 1.00 35.62 39 ASN D C 1
ATOM 2461 O O . ASN D 1 40 ? 29.254 -6.308 16.109 1.00 37.44 39 ASN D O 1
ATOM 2466 N N . LYS D 1 41 ? 28.143 -7.285 14.410 1.00 34.49 40 LYS D N 1
ATOM 2467 C CA . LYS D 1 41 ? 29.413 -7.644 13.776 1.00 30.31 40 LYS D CA 1
ATOM 2468 C C . LYS D 1 41 ? 30.200 -6.413 13.355 1.00 33.00 40 LYS D C 1
ATOM 2469 O O . LYS D 1 41 ? 31.436 -6.471 13.323 1.00 35.69 40 LYS D O 1
ATOM 2475 N N . GLY D 1 42 ? 29.518 -5.295 13.092 1.00 28.56 41 GLY D N 1
ATOM 2476 C CA . GLY D 1 42 ? 30.223 -4.039 12.889 1.00 27.31 41 GLY D CA 1
ATOM 2477 C C . GLY D 1 42 ? 31.086 -3.650 14.080 1.00 38.56 41 GLY D C 1
ATOM 2478 O O . GLY D 1 42 ? 32.271 -3.342 13.929 1.00 39.33 41 GLY D O 1
ATOM 2479 N N . GLU D 1 43 ? 30.505 -3.670 15.283 1.00 36.82 42 GLU D N 1
ATOM 2480 C CA . GLU D 1 43 ? 31.228 -3.210 16.469 1.00 34.56 42 GLU D CA 1
ATOM 2481 C C . GLU D 1 43 ? 32.445 -4.086 16.766 1.00 28.34 42 GLU D C 1
ATOM 2482 O O . GLU D 1 43 ? 33.513 -3.577 17.125 1.00 27.52 42 GLU D O 1
ATOM 2488 N N . ALA D 1 44 ? 32.298 -5.406 16.645 1.00 25.80 43 ALA D N 1
ATOM 2489 C CA . ALA D 1 44 ? 33.435 -6.297 16.836 1.00 28.86 43 ALA D CA 1
ATOM 2490 C C . ALA D 1 44 ? 34.536 -6.028 15.815 1.00 36.03 43 ALA D C 1
ATOM 2491 O O . ALA D 1 44 ? 35.729 -6.158 16.130 1.00 45.36 43 ALA D O 1
ATOM 2493 N N . ALA D 1 45 ? 34.158 -5.629 14.601 1.00 31.35 44 ALA D N 1
ATOM 2494 C CA . ALA D 1 45 ? 35.145 -5.350 13.569 1.00 24.38 44 ALA D CA 1
ATOM 2495 C C . ALA D 1 45 ? 35.964 -4.103 13.902 1.00 27.88 44 ALA D C 1
ATOM 2496 O O . ALA D 1 45 ? 37.188 -4.100 13.724 1.00 29.88 44 ALA D O 1
ATOM 2498 N N . ASP D 1 46 ? 35.309 -3.035 14.377 1.00 27.08 45 ASP D N 1
ATOM 2499 C CA . ASP D 1 46 ? 36.025 -1.809 14.733 1.00 30.72 45 ASP D CA 1
ATOM 2500 C C . ASP D 1 46 ? 37.007 -2.058 15.872 1.00 31.92 45 ASP D C 1
ATOM 2501 O O . ASP D 1 46 ? 38.174 -1.647 15.814 1.00 30.30 45 ASP D O 1
ATOM 2506 N N . ILE D 1 47 ? 36.535 -2.717 16.931 1.00 31.74 46 ILE D N 1
ATOM 2507 C CA . ILE D 1 47 ? 37.378 -2.993 18.082 1.00 26.12 46 ILE D CA 1
ATOM 2508 C C . ILE D 1 47 ? 38.666 -3.673 17.643 1.00 25.81 46 ILE D C 1
ATOM 2509 O O . ILE D 1 47 ? 39.763 -3.278 18.053 1.00 32.40 46 ILE D O 1
ATOM 2514 N N . LEU D 1 48 ? 38.558 -4.662 16.758 1.00 25.21 47 LEU D N 1
ATOM 2515 C CA . LEU D 1 48 ? 39.722 -5.445 16.364 1.00 32.05 47 LEU D CA 1
ATOM 2516 C C . LEU D 1 48 ? 40.675 -4.696 15.436 1.00 35.33 47 LEU D C 1
ATOM 2517 O O . LEU D 1 48 ? 41.848 -5.076 15.352 1.00 33.67 47 LEU D O 1
ATOM 2522 N N . GLU D 1 49 ? 40.209 -3.659 14.738 1.00 39.56 48 GLU D N 1
ATOM 2523 C CA . GLU D 1 49 ? 41.021 -2.956 13.752 1.00 36.05 48 GLU D CA 1
ATOM 2524 C C . GLU D 1 49 ? 41.817 -1.817 14.388 1.00 34.12 48 GLU D C 1
ATOM 2525 O O . GLU D 1 49 ? 41.298 -1.044 15.198 1.00 28.30 48 GLU D O 1
ATOM 2531 N N . SER D 1 50 ? 43.085 -1.710 13.997 1.00 39.85 49 SER D N 1
ATOM 2532 C CA . SER D 1 50 ? 43.975 -0.686 14.519 1.00 44.17 49 SER D CA 1
ATOM 2533 C C . SER D 1 50 ? 44.944 -0.275 13.413 1.00 39.49 49 SER D C 1
ATOM 2534 O O . SER D 1 50 ? 46.160 -0.401 13.530 1.00 38.46 49 SER D O 1
ATOM 2537 N N . ASN D 1 51 ? 44.384 0.220 12.308 1.00 34.81 50 ASN D N 1
ATOM 2538 C CA . ASN D 1 51 ? 45.213 0.624 11.180 1.00 40.56 50 ASN D CA 1
ATOM 2539 C C . ASN D 1 51 ? 46.139 1.783 11.541 1.00 40.78 50 ASN D C 1
ATOM 2540 O O . ASN D 1 51 ? 47.199 1.939 10.921 1.00 42.47 50 ASN D O 1
ATOM 2545 N N . ASP D 1 52 ? 45.764 2.597 12.536 1.00 39.29 51 ASP D N 1
ATOM 2546 C CA . ASP D 1 52 ? 46.618 3.705 12.969 1.00 44.20 51 ASP D CA 1
ATOM 2547 C C . ASP D 1 52 ? 47.896 3.205 13.636 1.00 38.55 51 ASP D C 1
ATOM 2548 O O . ASP D 1 52 ? 48.997 3.691 13.339 1.00 33.57 51 ASP D O 1
ATOM 2553 N N . ILE D 1 53 ? 47.764 2.263 14.573 1.00 37.52 52 ILE D N 1
ATOM 2554 C CA . ILE D 1 53 ? 48.941 1.654 15.179 1.00 33.81 52 ILE D CA 1
ATOM 2555 C C . ILE D 1 53 ? 49.780 0.980 14.107 1.00 27.13 52 ILE D C 1
ATOM 2556 O O . ILE D 1 53 ? 51.006 1.133 14.068 1.00 27.31 52 ILE D O 1
ATOM 2561 N N . ARG D 1 54 ? 49.122 0.241 13.212 1.00 17.50 53 ARG D N 1
ATOM 2562 C CA . ARG D 1 54 ? 49.820 -0.515 12.177 1.00 20.06 53 ARG D CA 1
ATOM 2563 C C . ARG D 1 54 ? 50.719 0.384 11.326 1.00 24.71 53 ARG D C 1
ATOM 2564 O O . ARG D 1 54 ? 51.890 0.061 11.101 1.00 21.08 53 ARG D O 1
ATOM 2572 N N . ALA D 1 55 ? 50.194 1.518 10.844 1.00 25.29 54 ALA D N 1
ATOM 2573 C CA . ALA D 1 55 ? 51.029 2.417 10.041 1.00 24.37 54 ALA D CA 1
ATOM 2574 C C . ALA D 1 55 ? 52.189 2.981 10.861 1.00 23.50 54 ALA D C 1
ATOM 2575 O O . ALA D 1 55 ? 53.299 3.164 10.344 1.00 24.25 54 ALA D O 1
ATOM 2577 N N . ASP D 1 56 ? 51.953 3.259 12.143 1.00 18.10 55 ASP D N 1
ATOM 2578 C CA . ASP D 1 56 ? 53.028 3.751 12.994 1.00 21.77 55 ASP D CA 1
ATOM 2579 C C . ASP D 1 56 ? 54.126 2.701 13.168 1.00 21.73 55 ASP D C 1
ATOM 2580 O O . ASP D 1 56 ? 55.317 3.033 13.152 1.00 23.14 55 ASP D O 1
ATOM 2585 N N . ILE D 1 57 ? 53.754 1.426 13.312 1.00 15.43 56 ILE D N 1
ATOM 2586 C CA . ILE D 1 57 ? 54.769 0.378 13.367 1.00 16.88 56 ILE D CA 1
ATOM 2587 C C . ILE D 1 57 ? 55.580 0.361 12.072 1.00 23.72 56 ILE D C 1
ATOM 2588 O O . ILE D 1 57 ? 56.820 0.322 12.094 1.00 18.32 56 ILE D O 1
ATOM 2593 N N . ALA D 1 58 ? 54.881 0.424 10.927 1.00 19.97 57 ALA D N 1
ATOM 2594 C CA . ALA D 1 58 ? 55.537 0.351 9.627 1.00 20.14 57 ALA D CA 1
ATOM 2595 C C . ALA D 1 58 ? 56.492 1.532 9.399 1.00 22.03 57 ALA D C 1
ATOM 2596 O O . ALA D 1 58 ? 57.609 1.344 8.899 1.00 13.61 57 ALA D O 1
ATOM 2598 N N . ARG D 1 59 ? 56.085 2.749 9.776 1.00 20.84 58 ARG D N 1
ATOM 2599 C CA . ARG D 1 59 ? 57.010 3.884 9.723 1.00 24.08 58 ARG D CA 1
ATOM 2600 C C . ARG D 1 59 ? 58.261 3.620 10.550 1.00 21.86 58 ARG D C 1
ATOM 2601 O O . ARG D 1 59 ? 59.387 3.794 10.068 1.00 16.11 58 ARG D O 1
ATOM 2609 N N . ALA D 1 60 ? 58.079 3.222 11.813 1.00 18.83 59 ALA D N 1
ATOM 2610 C CA . ALA D 1 60 ? 59.220 3.025 12.699 1.00 15.84 59 ALA D CA 1
ATOM 2611 C C . ALA D 1 60 ? 60.100 1.883 12.215 1.00 21.34 59 ALA D C 1
ATOM 2612 O O . ALA D 1 60 ? 61.325 1.928 12.364 1.00 23.04 59 ALA D O 1
ATOM 2614 N N . LEU D 1 61 ? 59.488 0.855 11.628 1.00 22.58 60 LEU D N 1
ATOM 2615 C CA . LEU D 1 61 ? 60.253 -0.274 11.113 1.00 20.10 60 LEU D CA 1
ATOM 2616 C C . LEU D 1 61 ? 61.118 0.130 9.920 1.00 21.03 60 LEU D C 1
ATOM 2617 O O . LEU D 1 61 ? 62.329 -0.129 9.905 1.00 28.15 60 LEU D O 1
ATOM 2622 N N . ILE D 1 62 ? 60.523 0.768 8.911 1.00 18.92 61 ILE D N 1
ATOM 2623 C CA . ILE D 1 62 ? 61.284 1.014 7.690 1.00 22.18 61 ILE D CA 1
ATOM 2624 C C . ILE D 1 62 ? 62.322 2.108 7.904 1.00 22.30 61 ILE D C 1
ATOM 2625 O O . ILE D 1 62 ? 63.413 2.041 7.336 1.00 20.84 61 ILE D O 1
ATOM 2630 N N . ASP D 1 63 ? 62.028 3.101 8.752 1.00 25.73 62 ASP D N 1
ATOM 2631 C CA . ASP D 1 63 ? 63.023 4.114 9.100 1.00 24.75 62 ASP D CA 1
ATOM 2632 C C . ASP D 1 63 ? 64.211 3.518 9.862 1.00 24.42 62 ASP D C 1
ATOM 2633 O O . ASP D 1 63 ? 65.342 3.997 9.711 1.00 25.83 62 ASP D O 1
ATOM 2638 N N . SER D 1 64 ? 63.988 2.476 10.676 1.00 20.60 63 SER D N 1
ATOM 2639 C CA . SER D 1 64 ? 65.099 1.835 11.380 1.00 17.74 63 SER D CA 1
ATOM 2640 C C . SER D 1 64 ? 65.971 1.026 10.427 1.00 26.24 63 SER D C 1
ATOM 2641 O O . SER D 1 64 ? 67.197 0.988 10.576 1.00 28.54 63 SER D O 1
ATOM 2644 N N . VAL 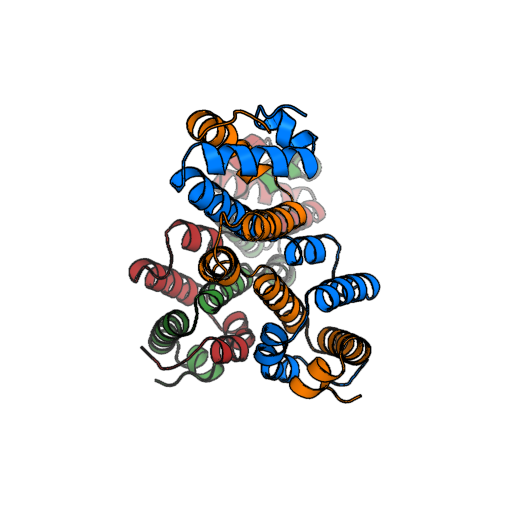D 1 65 ? 65.349 0.341 9.468 1.00 20.86 64 VAL D N 1
ATOM 2645 C CA . VAL D 1 65 ? 66.092 -0.432 8.484 1.00 16.52 64 VAL D CA 1
ATOM 2646 C C . VAL D 1 65 ? 66.874 0.498 7.563 1.00 21.46 64 VAL D C 1
ATOM 2647 O O . VAL D 1 65 ? 68.024 0.217 7.198 1.00 19.30 64 VAL D O 1
ATOM 2651 N N . THR D 1 66 ? 66.252 1.606 7.151 1.00 21.11 65 THR D N 1
ATOM 2652 C CA . THR D 1 66 ? 66.904 2.489 6.200 1.00 25.16 65 THR D CA 1
ATOM 2653 C C . THR D 1 66 ? 68.117 3.140 6.831 1.00 28.34 65 THR D C 1
ATOM 2654 O O . THR D 1 66 ? 69.121 3.375 6.151 1.00 27.36 65 THR D O 1
ATOM 2658 N N . LYS D 1 67 ? 68.058 3.377 8.140 1.00 23.48 66 LYS D N 1
ATOM 2659 C CA . LYS D 1 67 ? 69.156 4.037 8.831 1.00 24.37 66 LYS D CA 1
ATOM 2660 C C . LYS D 1 67 ? 70.434 3.207 8.775 1.00 21.33 66 LYS D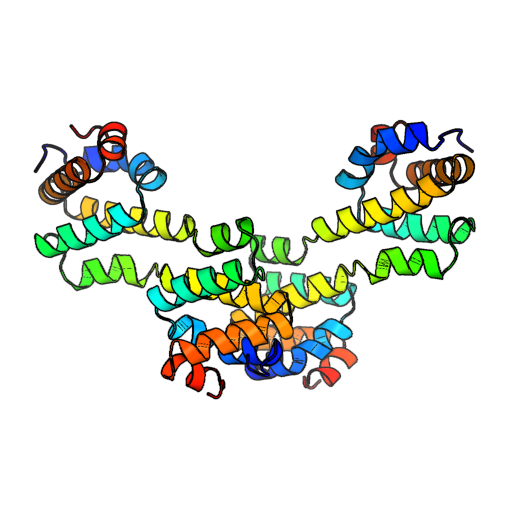 C 1
ATOM 2661 O O . LYS D 1 67 ? 71.534 3.765 8.777 1.00 18.21 66 LYS D O 1
ATOM 2667 N N . LYS D 1 68 ? 70.313 1.883 8.685 1.00 23.92 67 LYS D N 1
ATOM 2668 C CA . LYS D 1 68 ? 71.464 0.986 8.743 1.00 25.89 67 LYS D CA 1
ATOM 2669 C C . LYS D 1 68 ? 72.135 0.733 7.395 1.00 33.51 67 LYS D C 1
ATOM 2670 O O . LYS D 1 68 ? 73.127 -0.001 7.349 1.00 31.21 67 LYS D O 1
ATOM 2676 N N . GLY D 1 69 ? 71.629 1.296 6.304 1.00 39.73 68 GLY D N 1
ATOM 2677 C CA . GLY D 1 69 ? 72.317 1.197 5.032 1.00 30.69 68 GLY D CA 1
ATOM 2678 C C . GLY D 1 69 ? 71.909 -0.002 4.194 1.00 32.11 68 GLY D C 1
ATOM 2679 O O . GLY D 1 69 ? 70.871 -0.641 4.393 1.00 37.27 68 GLY D O 1
ATOM 2680 N N . ASP D 1 70 ? 72.796 -0.337 3.258 1.00 29.38 69 ASP D N 1
ATOM 2681 C CA . ASP D 1 70 ? 72.417 -1.138 2.099 1.00 22.77 69 ASP D CA 1
ATOM 2682 C C . ASP D 1 70 ? 72.255 -2.624 2.420 1.00 15.76 69 ASP D C 1
ATOM 2683 O O . ASP D 1 70 ? 71.335 -3.274 1.907 1.00 19.01 69 ASP D O 1
ATOM 2688 N N . VAL D 1 71 ? 73.137 -3.199 3.227 1.00 15.09 70 VAL D N 1
ATOM 2689 C CA . VAL D 1 71 ? 73.033 -4.635 3.462 1.00 25.79 70 VAL D CA 1
ATOM 2690 C C . VAL D 1 71 ? 71.776 -4.942 4.257 1.00 27.72 70 VAL D C 1
ATOM 2691 O O . VAL D 1 71 ? 71.073 -5.919 3.979 1.00 30.34 70 VAL D O 1
ATOM 2695 N N . ALA D 1 72 ? 71.472 -4.103 5.249 1.00 20.99 71 ALA D N 1
ATOM 2696 C CA . ALA D 1 72 ? 70.245 -4.256 6.012 1.00 17.07 71 ALA D CA 1
ATOM 2697 C C . ALA D 1 72 ? 69.025 -4.175 5.098 1.00 20.96 71 ALA D C 1
ATOM 2698 O O . ALA D 1 72 ? 68.124 -5.018 5.174 1.00 15.97 71 ALA D O 1
ATOM 2700 N N . CYS D 1 73 ? 68.996 -3.174 4.209 1.00 20.01 72 CYS D N 1
ATOM 2701 C CA . CYS D 1 73 ? 67.872 -3.023 3.293 1.00 26.89 72 CYS D CA 1
ATOM 2702 C C . CYS D 1 73 ? 67.739 -4.239 2.386 1.00 25.57 72 CYS D C 1
ATOM 2703 O O . CYS D 1 73 ? 66.621 -4.664 2.063 1.00 23.94 72 CYS D O 1
ATOM 2706 N N . SER D 1 74 ? 68.874 -4.824 1.988 1.00 14.81 73 SER D N 1
ATOM 2707 C CA . SER D 1 74 ? 68.864 -5.986 1.109 1.00 15.06 73 SER D CA 1
ATOM 2708 C C . SER D 1 74 ? 68.323 -7.219 1.821 1.00 14.86 73 SER D C 1
ATOM 2709 O O . SER D 1 74 ? 67.600 -8.026 1.220 1.00 17.58 73 SER D O 1
ATOM 2712 N N . LEU D 1 75 ? 68.687 -7.391 3.092 1.00 16.37 74 LEU D N 1
ATOM 2713 C CA . LEU D 1 75 ? 68.088 -8.438 3.908 1.00 23.50 74 LEU D CA 1
ATOM 2714 C C . LEU D 1 75 ? 66.615 -8.157 4.147 1.00 21.56 74 LEU D C 1
ATOM 2715 O O . LEU D 1 75 ? 65.781 -9.068 4.093 1.00 18.70 74 LEU D O 1
ATOM 2720 N N . PHE D 1 76 ? 66.285 -6.892 4.399 1.00 19.99 75 PHE D N 1
ATOM 2721 C CA . PHE D 1 76 ? 64.904 -6.512 4.630 1.00 18.40 75 PHE D CA 1
ATOM 2722 C C . PHE D 1 76 ? 64.069 -6.717 3.376 1.00 23.64 75 PHE D C 1
ATOM 2723 O O . PHE D 1 76 ? 62.914 -7.163 3.457 1.00 19.52 75 PHE D O 1
ATOM 2731 N N . ALA D 1 77 ? 64.636 -6.404 2.201 1.00 20.29 76 ALA D N 1
ATOM 2732 C CA . ALA D 1 77 ? 63.860 -6.565 0.974 1.00 25.51 76 ALA D CA 1
ATOM 2733 C C . ALA D 1 77 ? 63.650 -8.034 0.664 1.00 21.44 76 ALA D C 1
ATOM 2734 O O . ALA D 1 77 ? 62.579 -8.422 0.190 1.00 18.84 76 ALA D O 1
ATOM 2736 N N . GLY D 1 78 ? 64.657 -8.866 0.939 1.00 26.03 77 GLY D N 1
ATOM 2737 C CA . GLY D 1 78 ? 64.492 -10.293 0.724 1.00 24.75 77 GLY D CA 1
ATOM 2738 C C . GLY D 1 78 ? 63.398 -10.876 1.596 1.00 25.37 77 GLY D C 1
ATOM 2739 O O . GLY D 1 78 ? 62.583 -11.681 1.134 1.00 24.42 77 GLY D O 1
ATOM 2740 N N . ALA D 1 79 ? 63.346 -10.447 2.861 1.00 19.60 78 ALA D N 1
ATOM 2741 C CA . ALA D 1 79 ? 62.300 -10.925 3.759 1.00 23.15 78 ALA D CA 1
ATOM 2742 C C . ALA D 1 79 ? 60.915 -10.428 3.347 1.00 18.69 78 ALA D C 1
ATOM 2743 O O . ALA D 1 79 ? 59.930 -11.138 3.546 1.00 23.44 78 ALA D O 1
ATOM 2745 N N . ILE D 1 80 ? 60.811 -9.220 2.791 1.00 15.76 79 ILE D N 1
ATOM 2746 C CA . ILE D 1 80 ? 59.518 -8.739 2.321 1.00 19.22 79 ILE D CA 1
ATOM 2747 C C . ILE D 1 80 ? 59.033 -9.600 1.164 1.00 25.33 79 ILE D C 1
ATOM 2748 O O . ILE D 1 80 ? 57.885 -10.058 1.145 1.00 20.81 79 ILE D O 1
ATOM 2753 N N . ALA D 1 81 ? 59.913 -9.828 0.184 1.00 27.66 80 ALA D N 1
ATOM 2754 C CA . ALA D 1 81 ? 59.576 -10.613 -0.997 1.00 26.78 80 ALA D CA 1
ATOM 2755 C C . ALA D 1 81 ? 59.110 -12.023 -0.645 1.00 26.76 80 ALA D C 1
ATOM 2756 O O . ALA D 1 81 ? 58.236 -12.568 -1.328 1.00 29.65 80 ALA D O 1
ATOM 2758 N N . ARG D 1 82 ? 59.673 -12.624 0.409 1.00 27.59 81 ARG D N 1
ATOM 2759 C CA . ARG D 1 82 ? 59.165 -13.903 0.903 1.00 29.44 81 ARG D CA 1
ATOM 2760 C C . ARG D 1 82 ? 57.812 -13.753 1.589 1.00 31.81 81 ARG D C 1
ATOM 2761 O O . ARG D 1 82 ? 56.979 -14.661 1.509 1.00 35.30 81 ARG D O 1
ATOM 2769 N N . GLN D 1 83 ? 57.562 -12.618 2.244 1.00 29.65 82 GLN D N 1
ATOM 2770 C CA . GLN D 1 83 ? 56.364 -12.439 3.059 1.00 18.56 82 GLN D CA 1
ATOM 2771 C C . GLN D 1 83 ? 55.123 -12.036 2.255 1.00 24.59 82 GLN D C 1
ATOM 2772 O O . GLN D 1 83 ? 54.033 -12.561 2.509 1.00 22.47 82 GLN D O 1
ATOM 2778 N N . ASP D 1 84 ? 55.242 -11.094 1.315 1.00 30.82 83 ASP D N 1
ATOM 2779 C CA . ASP D 1 84 ? 54.059 -10.552 0.641 1.00 28.37 83 ASP D CA 1
ATOM 2780 C C . ASP D 1 84 ? 54.467 -10.049 -0.740 1.00 29.34 83 ASP D C 1
ATOM 2781 O O . ASP D 1 84 ? 55.152 -9.023 -0.852 1.00 17.76 83 ASP D O 1
ATOM 2786 N N . VAL D 1 85 ? 53.984 -10.736 -1.783 1.00 25.80 84 VAL D N 1
ATOM 2787 C CA . VAL D 1 85 ? 54.397 -10.418 -3.144 1.00 21.17 84 VAL D CA 1
ATOM 2788 C C . VAL D 1 85 ? 53.788 -9.100 -3.599 1.00 23.31 84 VAL D C 1
ATOM 2789 O O . VAL D 1 85 ? 54.403 -8.371 -4.392 1.00 19.02 84 VAL D O 1
ATOM 2793 N N . VAL D 1 86 ? 52.593 -8.758 -3.095 1.00 20.34 85 VAL D N 1
ATOM 2794 C CA . VAL D 1 86 ? 51.979 -7.472 -3.418 1.00 20.02 85 VAL D CA 1
ATOM 2795 C C . VAL D 1 86 ? 52.849 -6.337 -2.890 1.00 28.59 85 VAL D C 1
ATOM 2796 O O . VAL D 1 86 ? 53.127 -5.354 -3.592 1.00 32.82 85 VAL D O 1
ATOM 2800 N N . LEU D 1 87 ? 53.310 -6.473 -1.644 1.00 29.58 86 LEU D N 1
ATOM 2801 C CA . LEU D 1 87 ? 54.164 -5.455 -1.036 1.00 28.36 86 LEU D CA 1
ATOM 2802 C C . LEU D 1 87 ? 55.490 -5.335 -1.782 1.00 26.92 86 LEU D C 1
ATOM 2803 O O . LEU D 1 87 ? 56.002 -4.229 -1.990 1.00 25.19 86 LEU D O 1
ATOM 2808 N N . ALA D 1 88 ? 56.051 -6.469 -2.201 1.00 26.78 87 ALA D N 1
ATOM 2809 C CA . ALA D 1 88 ? 57.247 -6.458 -3.031 1.00 26.79 87 ALA D CA 1
ATOM 2810 C C . ALA D 1 88 ? 56.988 -5.785 -4.373 1.00 25.80 87 ALA D C 1
ATOM 2811 O O . ALA D 1 88 ? 57.788 -4.962 -4.832 1.00 28.87 87 ALA D O 1
ATOM 2813 N N . ASP D 1 89 ? 55.884 -6.135 -5.025 1.00 24.39 88 ASP D N 1
ATOM 2814 C CA . ASP D 1 89 ? 55.600 -5.552 -6.330 1.00 30.08 88 ASP D CA 1
ATOM 2815 C C . ASP D 1 89 ? 55.464 -4.035 -6.246 1.00 29.01 88 ASP D C 1
ATOM 2816 O O . ASP D 1 89 ? 56.002 -3.306 -7.088 1.00 25.76 88 ASP D O 1
ATOM 2821 N N . ALA D 1 90 ? 54.768 -3.539 -5.219 1.00 30.49 89 ALA D N 1
ATOM 2822 C CA . ALA D 1 90 ? 54.500 -2.107 -5.131 1.00 24.97 89 ALA D CA 1
ATOM 2823 C C . ALA D 1 90 ? 55.741 -1.286 -4.781 1.00 26.16 89 ALA D C 1
ATOM 2824 O O . ALA D 1 90 ? 55.757 -0.083 -5.050 1.00 28.89 89 ALA D O 1
ATOM 2826 N N . MET D 1 91 ? 56.766 -1.899 -4.180 1.00 24.03 90 MET D N 1
ATOM 2827 C CA . MET D 1 91 ? 58.008 -1.213 -3.831 1.00 25.79 90 MET D CA 1
ATOM 2828 C C . MET D 1 91 ? 59.099 -1.389 -4.878 1.00 30.80 90 MET D C 1
ATOM 2829 O O . MET D 1 91 ? 60.188 -0.833 -4.713 1.00 39.34 90 MET D O 1
ATOM 2834 N N . GLY D 1 92 ? 58.843 -2.141 -5.946 1.00 26.15 91 GLY D N 1
ATOM 2835 C CA . GLY D 1 92 ? 59.891 -2.406 -6.904 1.00 26.96 91 GLY D CA 1
ATOM 2836 C C . GLY D 1 92 ? 60.922 -3.412 -6.454 1.00 32.24 91 GLY D C 1
ATOM 2837 O O . GLY D 1 92 ? 62.056 -3.361 -6.931 1.00 38.09 91 GLY D O 1
ATOM 2838 N N . ILE D 1 93 ? 60.576 -4.315 -5.529 1.00 32.98 92 ILE D N 1
ATOM 2839 C CA . ILE D 1 93 ? 61.409 -5.471 -5.207 1.00 35.40 92 ILE D CA 1
ATOM 2840 C C . ILE D 1 93 ? 61.019 -6.619 -6.125 1.00 37.54 92 ILE D C 1
ATOM 2841 O O . ILE D 1 93 ? 59.830 -6.879 -6.344 1.00 37.64 92 ILE D O 1
ATOM 2846 N N . SER D 1 94 ? 62.005 -7.335 -6.642 1.00 45.36 93 SER D N 1
ATOM 2847 C CA . SER D 1 94 ? 61.680 -8.512 -7.441 1.00 59.80 93 SER D CA 1
ATOM 2848 C C . SER D 1 94 ? 61.438 -9.726 -6.539 1.00 65.48 93 SER D C 1
ATOM 2849 O O . SER D 1 94 ? 60.404 -10.394 -6.637 1.00 67.24 93 SER D O 1
#

Foldseek 3Di:
DDPADPVNCVVCVVVCVPPDDPVNVVVVLVVCCVVVVDPPVRSVVVPDDVVVVVVVVCVVVVVQVVVDDVSVVVVLVVCCVPDVVVSVVVPRDD/DDDQDDVNVVVCVVVCVVPDDPVNVLVVLVVCCVVVVDDPVVSCVVDVVPPPPVVVVVVVVVVQVVVDDVSVVVVLVVCVVPDVVVNVVVVHDD/DDPADDVNCVVCVVVCVVPPDPVNVVVVLVVCPVVPVDDPVVSCVVDVVPPPVVVVVVVVVVVQVVVDDVSVVVVLVVVVVPDVVVNVVVVHDD/DDDADDVNCVVCVVVCVVPPDPVNVVVVLVVCVVVVVDPPVVSVVVPDDVVVVVVVVVVVVVVQVVVDDVSVVVVLVVVVVVDVVVCVVVVHD

Sequence (375 aa):
MQNFGAQEMRKGRLAFVRLSKLETLQNLIDKMLAERVFNKGEAADILESNDIRADIARALIDSVTKKGDVACSLFAGAIARQDVVLADAMGISQMQNFGAQEMRKGRLAFVRLSKLETLQNLIDKMLAERVFNKGEAADILESNDIRADIARALIDSVTKKGDVACSLFAGAIARQDVVLADAMGISQMQNFGAQEMRKGRLAFVRLSKLETLQNLIDKMLAERVFNKGEAADILESNDIRADIARALIDSVTKKGDVACSLFAGAIARQDVVLADAMGISQMQNFGAQEMRKGRLAFVRLSKLETLQNLIDKMLAERVFNKGEAADILESNDIRADIARALIDSVTKKGDVACSLFAGAIARQDVVLADAMGIS